Protein AF-A0A7Y9N386-F1 (afdb_monomer)

Foldseek 3Di:
DCVVVVVVVVVVVVVCVVVVNDDDDWDWPDFDAQWTQINNDIFGEFPALAALRQLVPVVLVVLLVVLCVVVNFFQPDFCPPGQDDPLQLVLFVLLLVLLVFDTKDKFQALLLVLLQQAQLPDACLAEEEEEPLADPSNVNSNVNHNYHYHYAYALDLVRSLVSLVVGLRGPAYEYEDECARQQARDGHLVVSVLVSCVVSVHAYEYEFASQALQHAQQSSGNCNNNVNSVSHAKYKYACCHQLNNDGIIMIGGHPVSVVSSCVGRCSNRPDRGDTSSSSSSSVVSSVCSRVSNVSSVLSQVLLVLLVVLLVVLPWDWRDDRGQWIWTWDQDQVLQQQLCVQLVVLRYHWDWDAPPSDDHSGITITTGTHSSDDSVSSVSSSVSSSVSVVVVVVVVVCVVVCCCVVCVPVVVPDDDQDAAEQDLQLLLLCLDLLLLVLLVCLVAVNKDKLPRSCVVSVHDSVVSVVSQVSNVVRPQKDWDPPPADPVITIIHGDGHHYDYDDPVVDDDPVSNSSSVSSVVSNVVSVVVVVVCVVPDDPVPDDPVCSPVDDDDDDDDDDDPVRLVVVVSVVVVVVVVVCVVCPPDDDPPDDDDDDDDDRDDDDDPPPPDPPDDDDDDD

Solvent-accessible surface area (backbone atoms only — not comparable to full-atom values): 33443 Å² total; per-residue (Å²): 107,68,70,61,50,50,49,52,54,51,52,52,52,50,52,34,51,75,69,69,62,66,83,77,92,76,56,69,55,78,66,66,53,44,62,33,33,46,78,88,40,74,26,38,46,28,56,53,62,38,35,56,47,41,48,58,32,67,67,31,54,49,37,19,52,52,24,38,73,76,68,30,74,60,63,94,26,24,46,91,81,68,23,64,54,71,64,55,56,50,44,23,51,55,50,9,65,63,64,70,37,74,26,37,45,76,26,63,24,36,49,41,27,37,44,23,46,37,47,63,78,35,43,70,59,19,31,39,40,30,37,68,72,43,54,66,38,50,55,52,7,50,66,68,19,60,30,44,80,42,73,21,54,71,86,35,64,68,48,40,51,53,50,51,64,75,40,70,86,34,79,46,42,34,41,38,37,40,28,33,35,90,76,53,25,41,68,51,61,55,52,62,50,41,55,49,21,66,75,67,72,31,45,33,35,35,36,23,46,71,23,39,42,55,29,34,93,63,10,58,4,47,41,52,57,53,72,38,53,92,60,52,52,36,38,34,30,40,25,49,18,45,30,29,42,37,81,20,15,24,41,34,21,45,54,68,58,46,53,49,40,74,75,56,14,54,52,49,66,75,32,59,46,73,36,40,28,48,46,40,16,32,49,46,23,52,60,49,30,63,71,30,59,68,41,42,50,42,24,49,50,47,28,48,51,50,52,54,52,39,46,75,72,69,50,51,60,66,80,77,77,45,40,42,45,27,40,58,60,26,42,50,69,62,27,45,50,37,30,51,43,25,40,78,70,33,33,43,54,50,54,44,31,62,90,83,33,61,83,68,55,5,22,37,45,35,27,45,25,31,57,51,49,72,69,57,50,51,51,51,48,51,36,52,54,52,21,51,49,49,58,53,44,49,51,51,47,55,46,49,49,49,53,53,51,43,64,58,43,57,76,72,69,66,95,69,54,67,42,68,55,49,76,64,40,37,53,57,37,44,38,70,70,43,46,51,53,52,48,47,24,65,74,69,39,67,43,35,38,59,59,48,8,68,76,73,77,53,49,43,69,60,38,46,52,48,50,52,53,34,35,77,52,68,59,28,44,73,45,82,93,75,48,53,102,89,47,55,32,35,30,49,72,85,61,54,74,42,75,74,55,83,87,78,46,93,46,75,72,51,48,53,22,49,50,48,39,50,54,45,50,52,50,55,51,49,53,52,51,51,54,59,75,69,49,61,70,90,79,47,59,79,95,54,68,83,72,73,85,88,88,85,86,88,80,93,71,54,73,69,55,48,51,52,50,49,55,53,53,50,52,52,53,51,51,50,51,66,75,60,60,88,74,81,61,97,85,66,73,94,78,90,86,86,86,88,87,79,82,79,81,76,79,80,78,80,73,78,83,78,88,77,91,86,81,136

Radius of gyration: 36.56 Å; Cα contacts (8 Å, |Δi|>4): 980; chains: 1; bounding box: 89×83×99 Å

Secondary structure (DSSP, 8-state):
-HHHHHHHHHHHHHHHHHTT-------EES--SSEEEETTEEEEE-S---TTS-TT-HHHHHHHHHHHHHT-S--SS-TTTT---HHHHHHHHHHHHHHT-SEEEEESBHHHHHHHHHHHH--TT-EEEEETT--HHHHHHHHHS-SEEEEE-TT-HHHHHHHHHTTTTSSSEEEEEESB-TTT-PBP-HHHHHHHHHHHT-EEEEE-TTTTTTSSSSS--HHHHTT-GGG--EEEEESSSTTTS-SBEEEEE-HHHHHHHHHH-HHHHSSPPPPHHHHHHHHHHHHHHHT-HHHHHHHHHHHHHHHHHHHHTT--B-SS-SSEEEEEEE-HHHHHHHHHHHHHTTEE--EE-TTTS-TT-EEEEEE--TT--HHHHHHHHHHHHHHHHHHHHHHHHHHHHHHHHHHHHTTTS-----EEPPHHHHHHH-SHHHHHHHHHHHHH-SEEHHHHHHHHT--HHHHHHHHHHHHTTTSSEE-TTT-BTTB-EEEPPSS-EEPPPGGG--SHHHHHHHHHHHHHHHHHHHHHHHHHHTS-GGGS-GGGTTS-----------HHHHHHHHHHHHHHHHHHHHHTTT--STT-----------PPPPP-------------

Mean predicted aligned error: 15.41 Å

Structure (mmCIF, N/CA/C/O backbone):
data_AF-A0A7Y9N386-F1
#
_entry.id   AF-A0A7Y9N386-F1
#
loop_
_atom_site.group_PDB
_atom_site.id
_atom_site.type_symbol
_atom_site.label_atom_id
_atom_site.label_alt_id
_atom_site.label_comp_id
_atom_site.label_asym_id
_atom_site.label_entity_id
_atom_site.label_seq_id
_atom_site.pdbx_PDB_ins_code
_atom_site.Cartn_x
_atom_site.Cartn_y
_atom_site.Cartn_z
_atom_site.occupancy
_atom_site.B_iso_or_equiv
_atom_site.auth_seq_id
_atom_site.auth_comp_id
_atom_site.auth_asym_id
_atom_site.auth_atom_id
_atom_site.pdbx_PDB_model_num
ATOM 1 N N . MET A 1 1 ? 28.767 -10.261 23.206 1.00 77.12 1 MET A N 1
ATOM 2 C CA . MET A 1 1 ? 27.453 -10.431 22.544 1.00 77.12 1 MET A CA 1
ATOM 3 C C . MET A 1 1 ? 27.238 -9.429 21.421 1.00 77.12 1 MET A C 1
ATOM 5 O O . MET A 1 1 ? 26.913 -9.881 20.335 1.00 77.12 1 MET A O 1
ATOM 9 N N . TYR A 1 2 ? 27.489 -8.123 21.621 1.00 95.12 2 TYR A N 1
ATOM 10 C CA . TYR A 1 2 ? 27.310 -7.144 20.536 1.00 95.12 2 TYR A CA 1
ATOM 11 C C . TYR A 1 2 ? 28.108 -7.479 19.269 1.00 95.12 2 TYR A C 1
ATOM 13 O O . TYR A 1 2 ? 27.519 -7.478 18.207 1.00 95.12 2 TYR A O 1
ATOM 21 N N . GLY A 1 3 ? 29.384 -7.881 19.357 1.00 96.38 3 GLY A N 1
ATOM 22 C CA . GLY A 1 3 ? 30.155 -8.255 18.157 1.00 96.38 3 GLY A CA 1
ATOM 23 C C . GLY A 1 3 ? 29.550 -9.421 17.356 1.00 96.38 3 GLY A C 1
ATOM 24 O O . GLY A 1 3 ? 29.500 -9.372 16.133 1.00 96.38 3 GLY A O 1
ATOM 25 N N . THR A 1 4 ? 29.023 -10.445 18.036 1.00 96.75 4 THR A N 1
ATOM 26 C CA . THR A 1 4 ? 28.335 -11.577 17.389 1.00 96.75 4 THR A CA 1
ATOM 27 C C . THR A 1 4 ? 27.011 -11.145 16.759 1.00 96.75 4 THR A C 1
ATOM 29 O O . THR A 1 4 ? 26.722 -11.526 15.631 1.00 96.75 4 THR A O 1
ATOM 32 N N . PHE A 1 5 ? 26.226 -10.324 17.463 1.00 97.81 5 PHE A N 1
ATOM 33 C CA . PHE A 1 5 ? 24.965 -9.788 16.949 1.00 97.81 5 PHE A CA 1
ATOM 34 C C . PHE A 1 5 ? 25.189 -8.823 15.777 1.00 97.81 5 PHE A C 1
ATOM 36 O O . PHE A 1 5 ? 24.510 -8.924 14.766 1.00 97.81 5 PHE A O 1
ATOM 43 N N . GLN A 1 6 ? 26.190 -7.946 15.873 1.00 98.25 6 GLN A N 1
ATOM 44 C CA . GLN A 1 6 ? 26.612 -7.050 14.802 1.00 98.25 6 GLN A CA 1
ATOM 45 C C . GLN A 1 6 ? 26.998 -7.850 13.561 1.00 98.25 6 GLN A C 1
ATOM 47 O O . GLN A 1 6 ? 26.517 -7.528 12.484 1.00 98.25 6 GLN A O 1
ATOM 52 N N . LYS A 1 7 ? 27.811 -8.908 13.707 1.00 97.69 7 LYS A N 1
ATOM 53 C CA . LYS A 1 7 ? 28.158 -9.778 12.579 1.00 97.69 7 LYS A CA 1
ATOM 54 C C . LYS A 1 7 ? 26.903 -10.387 11.948 1.00 97.69 7 LYS A C 1
ATOM 56 O O . LYS A 1 7 ? 26.755 -10.297 10.740 1.00 97.69 7 LYS A O 1
ATOM 61 N N . HIS A 1 8 ? 26.000 -10.945 12.755 1.00 97.56 8 HIS A N 1
ATOM 62 C CA . HIS A 1 8 ? 24.743 -11.508 12.258 1.00 97.56 8 HIS A CA 1
ATOM 63 C C . HIS A 1 8 ? 23.919 -10.475 11.472 1.00 97.56 8 HIS A C 1
ATOM 65 O O . HIS A 1 8 ? 23.551 -10.740 10.336 1.00 97.56 8 HIS A O 1
ATOM 71 N N . VAL A 1 9 ? 23.705 -9.274 12.020 1.00 98.00 9 VAL A N 1
ATOM 72 C CA . VAL A 1 9 ? 22.966 -8.200 11.332 1.00 98.00 9 VAL A CA 1
ATOM 73 C C . VAL A 1 9 ? 23.688 -7.739 10.060 1.00 98.00 9 VAL A C 1
ATOM 75 O O . VAL A 1 9 ? 23.042 -7.509 9.044 1.00 98.00 9 VAL A O 1
ATOM 78 N N . SER A 1 10 ? 25.018 -7.621 10.076 1.00 97.94 10 SER A N 1
ATOM 79 C CA . SER A 1 10 ? 25.805 -7.297 8.880 1.00 97.94 10 SER A CA 1
ATOM 80 C C . SER A 1 10 ? 25.687 -8.363 7.791 1.00 97.94 10 SER A C 1
ATOM 82 O O . SER A 1 10 ? 25.567 -8.002 6.624 1.00 97.94 10 SER A O 1
ATOM 84 N N . ASP A 1 11 ? 25.708 -9.646 8.160 1.00 98.00 11 ASP A N 1
ATOM 85 C CA . ASP A 1 11 ? 25.544 -10.757 7.219 1.00 98.00 11 ASP A CA 1
ATOM 86 C C . ASP A 1 11 ? 24.133 -10.723 6.585 1.00 98.00 11 ASP A C 1
ATOM 88 O O . ASP A 1 11 ? 24.005 -10.862 5.371 1.00 98.00 11 ASP A O 1
ATOM 92 N N . GLU A 1 12 ? 23.082 -10.453 7.374 1.00 96.88 12 GLU A N 1
ATOM 93 C CA . GLU A 1 12 ? 21.703 -10.285 6.875 1.00 96.88 12 GLU A CA 1
ATOM 94 C C . GLU A 1 12 ? 21.576 -9.089 5.913 1.00 96.88 12 GLU A C 1
ATOM 96 O O . GLU A 1 12 ? 20.979 -9.200 4.843 1.00 96.88 12 GLU A O 1
ATOM 101 N N . LEU A 1 13 ? 22.177 -7.941 6.249 1.00 95.94 13 LEU A N 1
ATOM 102 C CA . LEU A 1 13 ? 22.188 -6.764 5.372 1.00 95.94 13 LEU A CA 1
ATOM 103 C C . LEU A 1 13 ? 22.938 -7.032 4.060 1.00 95.94 13 LEU A C 1
ATOM 105 O O . LEU A 1 13 ? 22.480 -6.609 2.999 1.00 95.94 13 LEU A O 1
ATOM 109 N N . ALA A 1 14 ? 24.063 -7.751 4.119 1.00 96.25 14 ALA A N 1
ATOM 110 C CA . ALA A 1 14 ? 24.806 -8.154 2.929 1.00 96.25 14 ALA A CA 1
ATOM 111 C C . ALA A 1 14 ? 23.971 -9.083 2.035 1.00 96.25 14 ALA A C 1
ATOM 113 O O . ALA A 1 14 ? 23.951 -8.890 0.822 1.00 96.25 14 ALA A O 1
ATOM 114 N N . ALA A 1 15 ? 23.221 -10.019 2.626 1.00 92.12 15 ALA A N 1
ATOM 115 C CA . ALA A 1 15 ? 22.315 -10.894 1.887 1.00 92.12 15 ALA A CA 1
ATOM 116 C C . ALA A 1 15 ? 21.161 -10.122 1.213 1.00 92.12 15 ALA A C 1
ATOM 118 O O . ALA A 1 15 ? 20.790 -10.434 0.082 1.00 92.12 15 ALA A O 1
ATOM 119 N N . ILE A 1 16 ? 20.611 -9.088 1.866 1.00 86.94 16 ILE A N 1
ATOM 120 C CA . ILE A 1 16 ? 19.578 -8.212 1.278 1.00 86.94 16 ILE A CA 1
ATOM 121 C C . ILE A 1 16 ? 20.137 -7.417 0.087 1.00 86.94 16 ILE A C 1
ATOM 123 O O . ILE A 1 16 ? 19.462 -7.314 -0.943 1.00 86.94 16 ILE A O 1
ATOM 127 N N . GLU A 1 17 ? 21.358 -6.883 0.206 1.00 88.31 17 GLU A N 1
ATOM 128 C CA . GLU A 1 17 ? 22.029 -6.155 -0.880 1.00 88.31 17 GLU A CA 1
ATOM 129 C C . GLU A 1 17 ? 22.359 -7.087 -2.054 1.00 88.31 17 GLU A C 1
ATOM 131 O O . GLU A 1 17 ? 22.060 -6.747 -3.198 1.00 88.31 17 GLU A O 1
ATOM 136 N N . GLU A 1 18 ? 22.899 -8.284 -1.790 1.00 87.25 18 GLU A N 1
ATOM 137 C CA . GLU A 1 18 ? 23.192 -9.297 -2.816 1.00 87.25 18 GLU A CA 1
ATOM 138 C C . GLU A 1 18 ? 21.919 -9.744 -3.552 1.00 87.25 18 GLU A C 1
ATOM 140 O O . GLU A 1 18 ? 21.926 -9.914 -4.772 1.00 87.25 18 GLU A O 1
ATOM 145 N N . ALA A 1 19 ? 20.798 -9.853 -2.833 1.00 77.81 19 ALA A N 1
ATOM 146 C CA . ALA A 1 19 ? 19.493 -10.145 -3.416 1.00 77.81 19 ALA A CA 1
ATOM 147 C C . ALA A 1 19 ? 18.875 -8.958 -4.186 1.00 77.81 19 ALA A C 1
ATOM 149 O O . ALA A 1 19 ? 17.824 -9.122 -4.810 1.00 77.81 19 ALA A O 1
ATOM 150 N N . GLY A 1 20 ? 19.480 -7.765 -4.139 1.00 77.50 20 GLY A N 1
ATOM 151 C CA . GLY A 1 20 ? 18.955 -6.551 -4.769 1.00 77.50 20 GLY A CA 1
ATOM 152 C C . GLY A 1 20 ? 17.657 -6.037 -4.135 1.00 77.50 20 GLY A C 1
ATOM 153 O O . GLY A 1 20 ? 16.879 -5.356 -4.802 1.00 77.50 20 GLY A O 1
ATOM 154 N N . LEU A 1 21 ? 17.397 -6.381 -2.868 1.00 80.12 21 LEU A N 1
ATOM 155 C CA . LEU A 1 21 ? 16.155 -6.059 -2.150 1.00 80.12 21 LEU A CA 1
ATOM 156 C C . LEU A 1 21 ? 16.282 -4.838 -1.226 1.00 80.12 21 LEU A C 1
ATOM 158 O O . LEU A 1 21 ? 15.320 -4.479 -0.538 1.00 80.12 21 LEU A O 1
ATOM 162 N N . THR A 1 22 ? 17.452 -4.198 -1.196 1.00 85.50 22 THR A N 1
ATOM 163 C CA . THR A 1 22 ? 17.701 -3.008 -0.380 1.00 85.50 22 THR A CA 1
ATOM 164 C C . THR A 1 22 ? 16.778 -1.867 -0.783 1.00 85.50 22 THR A C 1
ATOM 166 O O . THR A 1 22 ? 16.793 -1.380 -1.914 1.00 85.50 22 THR A O 1
ATOM 169 N N . LYS A 1 23 ? 15.996 -1.396 0.185 1.00 83.94 23 LYS A N 1
ATOM 170 C CA . LYS A 1 23 ? 15.175 -0.193 0.053 1.00 83.94 23 LYS A CA 1
ATOM 171 C C . LYS A 1 23 ? 16.038 1.011 0.415 1.00 83.94 23 LYS A C 1
ATOM 173 O O . LYS A 1 23 ? 16.726 0.981 1.429 1.00 83.94 23 LYS A O 1
ATOM 178 N N . ARG A 1 24 ? 16.009 2.050 -0.416 1.00 84.56 24 ARG A N 1
ATOM 179 C CA . ARG A 1 24 ? 16.734 3.306 -0.189 1.00 84.56 24 ARG A CA 1
ATOM 180 C C . ARG A 1 24 ? 15.730 4.448 -0.167 1.00 84.56 24 ARG A C 1
ATOM 182 O O . ARG A 1 24 ? 14.908 4.538 -1.082 1.00 84.56 24 ARG A O 1
ATOM 189 N N . GLU A 1 25 ? 15.776 5.290 0.858 1.00 88.38 25 GLU A N 1
ATOM 190 C CA . GLU A 1 25 ? 14.968 6.504 0.889 1.00 88.38 25 GLU A CA 1
ATOM 191 C C . GLU A 1 25 ? 15.466 7.518 -0.147 1.00 88.38 25 GLU A C 1
ATOM 193 O O . GLU A 1 25 ? 16.659 7.604 -0.442 1.00 88.38 25 GLU A O 1
ATOM 198 N N . ARG A 1 26 ? 14.531 8.306 -0.683 1.00 86.50 26 ARG A N 1
ATOM 199 C CA . ARG A 1 26 ? 14.816 9.441 -1.566 1.00 86.50 26 ARG A CA 1
ATOM 200 C C . ARG A 1 26 ? 14.382 10.723 -0.898 1.00 86.50 26 ARG A C 1
ATOM 202 O O . ARG A 1 26 ? 13.271 10.793 -0.369 1.00 86.50 26 ARG A O 1
ATOM 209 N N . GLY A 1 27 ? 15.240 11.732 -0.936 1.00 91.81 27 GLY A N 1
ATOM 210 C CA . GLY A 1 27 ? 14.937 13.019 -0.331 1.00 91.81 27 GLY A CA 1
ATOM 211 C C . GLY A 1 27 ? 13.981 13.807 -1.217 1.00 91.81 27 GLY A C 1
ATOM 212 O O . GLY A 1 27 ? 14.337 14.144 -2.342 1.00 91.81 27 GLY A O 1
ATOM 213 N N . ILE A 1 28 ? 12.792 14.133 -0.709 1.00 94.06 28 ILE A N 1
ATOM 214 C CA . ILE A 1 28 ? 11.874 15.086 -1.348 1.00 94.06 28 ILE A CA 1
ATOM 215 C C . ILE A 1 28 ? 11.990 16.422 -0.616 1.00 94.06 28 ILE A C 1
ATOM 217 O O . ILE A 1 28 ? 11.945 16.469 0.615 1.00 94.06 28 ILE A O 1
ATOM 221 N N . ARG A 1 29 ? 12.149 17.512 -1.370 1.00 94.62 29 ARG A N 1
ATOM 222 C CA . ARG A 1 29 ? 12.171 18.878 -0.840 1.00 94.62 29 ARG A CA 1
ATOM 223 C C . ARG A 1 29 ? 10.897 19.610 -1.251 1.00 94.62 29 ARG A C 1
ATOM 225 O O . ARG A 1 29 ? 10.579 19.663 -2.432 1.00 94.62 29 ARG A O 1
ATOM 232 N N . GLY A 1 30 ? 10.252 20.266 -0.288 1.00 93.81 30 GLY A N 1
ATOM 233 C CA . GLY A 1 30 ? 9.040 21.053 -0.525 1.00 93.81 30 GLY A CA 1
ATOM 234 C C . GLY A 1 30 ? 7.746 20.261 -0.293 1.00 93.81 30 GLY A C 1
ATOM 235 O O . GLY A 1 30 ? 7.800 19.164 0.269 1.00 93.81 30 GLY A O 1
ATOM 236 N N . PRO A 1 31 ? 6.588 20.844 -0.652 1.00 93.81 31 PRO A N 1
ATOM 237 C CA . PRO A 1 31 ? 5.289 20.193 -0.510 1.00 93.81 31 PRO A CA 1
ATOM 238 C C . PRO A 1 31 ? 5.153 18.967 -1.424 1.00 93.81 31 PRO A C 1
ATOM 240 O O . PRO A 1 31 ? 5.832 18.850 -2.443 1.00 93.81 31 PRO A O 1
ATOM 243 N N . GLN A 1 32 ? 4.245 18.059 -1.065 1.00 94.38 32 GLN A N 1
ATOM 244 C CA . GLN A 1 32 ? 3.908 16.905 -1.895 1.00 94.38 32 GLN A CA 1
ATOM 245 C C . GLN A 1 32 ? 2.846 17.291 -2.933 1.00 94.38 32 GLN A C 1
ATOM 247 O O . GLN A 1 32 ? 1.700 17.531 -2.564 1.00 94.38 32 GLN A O 1
ATOM 252 N N . ASN A 1 33 ? 3.191 17.263 -4.221 1.00 94.06 33 ASN A N 1
ATOM 253 C CA . ASN A 1 33 ? 2.272 17.568 -5.326 1.00 94.06 33 ASN A CA 1
ATOM 254 C C . ASN A 1 33 ? 2.558 16.665 -6.551 1.00 94.06 33 ASN A C 1
ATOM 256 O O . ASN A 1 33 ? 3.358 15.732 -6.468 1.00 94.06 33 ASN A O 1
ATOM 260 N N . ALA A 1 34 ? 1.880 16.897 -7.677 1.00 95.75 34 ALA A N 1
ATOM 261 C CA . ALA A 1 34 ? 2.113 16.238 -8.959 1.00 95.75 34 ALA A CA 1
ATOM 262 C C . ALA A 1 34 ? 3.531 16.489 -9.497 1.00 95.75 34 ALA A C 1
ATOM 264 O O . ALA A 1 34 ? 4.101 15.598 -10.116 1.00 95.75 34 ALA A O 1
ATOM 265 N N . GLU A 1 35 ? 4.112 17.658 -9.221 1.00 96.75 35 GLU A N 1
ATOM 266 C CA . GLU A 1 35 ? 5.510 18.008 -9.496 1.00 96.75 35 GLU A CA 1
ATOM 267 C C . GLU A 1 35 ? 6.255 18.180 -8.171 1.00 96.75 35 GLU A C 1
ATOM 269 O O . GLU A 1 35 ? 5.789 18.891 -7.280 1.00 96.75 35 GLU A O 1
ATOM 274 N N . ILE A 1 36 ? 7.400 17.512 -8.026 1.00 96.69 36 ILE A N 1
ATOM 275 C CA . ILE A 1 36 ? 8.223 17.552 -6.812 1.00 96.69 36 ILE A CA 1
ATOM 276 C C . ILE A 1 36 ? 9.703 17.680 -7.155 1.00 96.69 36 ILE A C 1
ATOM 278 O O . ILE A 1 36 ? 10.145 17.223 -8.207 1.00 96.69 36 ILE A O 1
ATOM 282 N N . THR A 1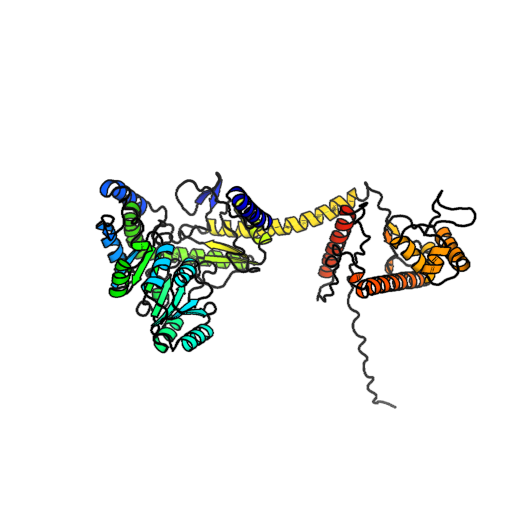 37 ? 10.493 18.199 -6.215 1.00 95.62 37 THR A N 1
ATOM 283 C CA . THR A 1 37 ? 11.955 18.114 -6.280 1.00 95.62 37 THR A CA 1
ATOM 284 C C . THR A 1 37 ? 12.427 16.902 -5.473 1.00 95.62 37 THR A C 1
ATOM 286 O O . THR A 1 37 ? 12.392 16.920 -4.238 1.00 95.62 37 THR A O 1
ATOM 289 N N . ALA A 1 38 ? 12.886 15.851 -6.155 1.00 93.19 38 ALA A N 1
ATOM 290 C CA . ALA A 1 38 ? 13.418 14.630 -5.551 1.00 93.19 38 ALA A CA 1
ATOM 291 C C . ALA A 1 38 ? 14.904 14.452 -5.890 1.00 93.19 38 ALA A C 1
ATOM 293 O O . ALA A 1 38 ? 15.290 14.535 -7.053 1.00 93.19 38 ALA A O 1
ATOM 294 N N . ASP A 1 39 ? 15.744 14.228 -4.875 1.00 89.62 39 ASP A N 1
ATOM 295 C CA . ASP A 1 39 ? 17.206 14.094 -5.007 1.00 89.62 39 ASP A CA 1
ATOM 296 C C . ASP A 1 39 ? 17.857 15.229 -5.837 1.00 89.62 39 ASP A C 1
ATOM 298 O O . ASP A 1 39 ? 18.849 15.038 -6.540 1.00 89.62 39 ASP A O 1
ATOM 302 N N . GLY A 1 40 ? 17.291 16.440 -5.746 1.00 89.56 40 GLY A N 1
ATOM 303 C CA . GLY A 1 40 ? 17.772 17.641 -6.437 1.00 89.56 40 GLY A CA 1
ATOM 304 C C . GLY A 1 40 ? 17.286 17.822 -7.880 1.00 89.56 40 GLY A C 1
ATOM 305 O O . GLY A 1 40 ? 17.709 18.784 -8.516 1.00 89.56 40 GLY A O 1
ATOM 306 N N . ALA A 1 41 ? 16.411 16.948 -8.386 1.00 91.75 41 ALA A N 1
ATOM 307 C CA . ALA A 1 41 ? 15.809 17.055 -9.714 1.00 91.75 41 ALA A CA 1
ATOM 308 C C . ALA A 1 41 ? 14.288 17.241 -9.632 1.00 91.75 41 ALA A C 1
ATOM 310 O O . ALA A 1 41 ? 13.629 16.630 -8.789 1.00 91.75 41 ALA A O 1
ATOM 311 N N . ASP A 1 42 ? 13.736 18.052 -10.532 1.00 95.00 42 ASP A N 1
ATOM 312 C CA . ASP A 1 42 ? 12.290 18.221 -10.666 1.00 95.00 42 ASP A CA 1
ATOM 313 C C . ASP A 1 42 ? 11.702 17.054 -11.466 1.00 95.00 42 ASP A C 1
ATOM 315 O O . ASP A 1 42 ? 12.174 16.725 -12.558 1.00 95.00 42 ASP A O 1
ATOM 319 N N . VAL A 1 43 ? 10.703 16.390 -10.888 1.00 97.06 43 VAL A N 1
ATOM 320 C CA . VAL A 1 43 ? 10.111 15.154 -11.407 1.00 97.06 43 VAL A CA 1
ATOM 321 C C . VAL A 1 43 ? 8.600 15.122 -11.182 1.00 97.06 43 VAL A C 1
ATOM 323 O O . VAL A 1 43 ? 8.085 15.704 -10.226 1.00 97.06 43 VAL A O 1
ATOM 326 N N . LEU A 1 44 ? 7.886 14.383 -12.031 1.00 98.12 44 LEU A N 1
ATOM 327 C CA . LEU A 1 44 ? 6.457 14.129 -11.871 1.00 98.12 44 LEU A CA 1
ATOM 328 C C . LEU A 1 44 ? 6.208 12.945 -10.940 1.00 98.12 44 LEU A C 1
ATOM 330 O O . LEU A 1 44 ? 6.711 11.845 -11.170 1.00 98.12 44 LEU A O 1
ATOM 334 N N . ASN A 1 45 ? 5.402 13.151 -9.905 1.00 97.56 45 ASN A N 1
ATOM 335 C CA . ASN A 1 45 ? 5.103 12.152 -8.894 1.00 97.56 45 ASN A CA 1
ATOM 336 C C . ASN A 1 45 ? 3.885 11.302 -9.259 1.00 97.56 45 ASN A C 1
ATOM 338 O O . ASN A 1 45 ? 2.753 11.779 -9.238 1.00 97.56 45 ASN A O 1
ATOM 342 N N . PHE A 1 46 ? 4.123 10.015 -9.507 1.00 97.81 46 PHE A N 1
ATOM 343 C CA . PHE A 1 46 ? 3.091 9.014 -9.777 1.00 97.81 46 PHE A CA 1
ATOM 344 C C . PHE A 1 46 ? 3.077 7.887 -8.730 1.00 97.81 46 PHE A C 1
ATOM 346 O O . PHE A 1 46 ? 2.571 6.796 -8.993 1.00 97.81 46 PHE A O 1
ATOM 353 N N . CYS A 1 47 ? 3.637 8.119 -7.538 1.00 93.62 47 CYS A N 1
ATOM 354 C CA . CYS A 1 47 ? 3.661 7.142 -6.442 1.00 93.62 47 CYS A CA 1
ATOM 355 C C . CYS A 1 47 ? 3.076 7.666 -5.118 1.00 93.62 47 CYS A C 1
ATOM 357 O O . CYS A 1 47 ? 3.016 6.931 -4.130 1.00 93.62 47 CYS A O 1
ATOM 359 N N . ALA A 1 48 ? 2.691 8.942 -5.044 1.00 95.50 48 ALA A N 1
ATOM 360 C CA . ALA A 1 48 ? 2.043 9.483 -3.858 1.00 95.50 48 ALA A CA 1
ATOM 361 C C . ALA A 1 48 ? 0.595 8.995 -3.753 1.00 95.50 48 ALA A C 1
ATOM 363 O O . ALA A 1 48 ? -0.155 9.015 -4.723 1.00 95.50 48 ALA A O 1
ATOM 364 N N . ASN A 1 49 ? 0.150 8.685 -2.536 1.00 96.69 49 ASN A N 1
ATOM 365 C CA . ASN A 1 49 ? -1.268 8.447 -2.243 1.00 96.69 49 ASN A CA 1
ATOM 366 C C . ASN A 1 49 ? -2.062 9.773 -2.104 1.00 96.69 49 ASN A C 1
ATOM 368 O O . ASN A 1 49 ? -2.997 9.861 -1.310 1.00 96.69 49 ASN A O 1
ATOM 372 N N . ASN A 1 50 ? -1.671 10.822 -2.839 1.00 96.62 50 ASN A N 1
ATOM 373 C CA . ASN A 1 50 ? -2.295 12.151 -2.822 1.00 96.62 50 ASN A CA 1
ATOM 374 C C . ASN A 1 50 ? -3.439 12.215 -3.850 1.00 96.62 50 ASN A C 1
ATOM 376 O O . ASN A 1 50 ? -3.391 12.983 -4.811 1.00 96.62 50 ASN A O 1
ATOM 380 N N . TYR A 1 51 ? -4.449 11.358 -3.684 1.00 97.75 51 TYR A N 1
ATOM 381 C CA . TYR A 1 51 ? -5.475 11.094 -4.704 1.00 97.75 51 TYR A CA 1
ATOM 382 C C . TYR A 1 51 ? -6.242 12.338 -5.158 1.00 97.75 51 TYR A C 1
ATOM 384 O O . TYR A 1 51 ? -6.491 12.510 -6.346 1.00 97.75 51 TYR A O 1
ATOM 392 N N . LEU A 1 52 ? -6.592 13.231 -4.234 1.00 97.44 52 LEU A N 1
ATOM 393 C CA . LEU A 1 52 ? -7.340 14.450 -4.552 1.00 97.44 52 LEU A CA 1
ATOM 394 C C . LEU A 1 52 ? -6.448 15.680 -4.760 1.00 97.44 52 LEU A C 1
ATOM 396 O O . LEU A 1 52 ? -6.962 16.734 -5.125 1.00 97.44 52 LEU A O 1
ATOM 400 N N . GLY A 1 53 ? -5.131 15.555 -4.562 1.00 96.31 53 GLY A N 1
ATOM 401 C CA . GLY A 1 53 ? -4.216 16.695 -4.639 1.00 96.31 53 GLY A CA 1
ATOM 402 C C . GLY A 1 53 ? -4.351 17.655 -3.454 1.00 96.31 53 GLY A C 1
ATOM 403 O O . GLY A 1 53 ? -4.196 18.853 -3.638 1.00 96.31 53 GLY A O 1
ATOM 404 N N . LEU A 1 54 ? -4.708 17.149 -2.268 1.00 96.75 54 LEU A N 1
ATOM 405 C CA . LEU A 1 54 ? -4.986 17.972 -1.083 1.00 96.75 54 LEU A CA 1
ATOM 406 C C . LEU A 1 54 ? -3.809 18.064 -0.102 1.00 96.75 54 LEU A C 1
ATOM 408 O O . LEU A 1 54 ? -3.868 18.868 0.823 1.00 96.75 54 LEU A O 1
ATOM 412 N N . ALA A 1 55 ? -2.752 17.263 -0.276 1.00 95.31 55 ALA A N 1
ATOM 413 C CA . ALA A 1 55 ? -1.626 17.216 0.667 1.00 95.31 55 ALA A CA 1
ATOM 414 C C . ALA A 1 55 ? -0.910 18.570 0.874 1.00 95.31 55 ALA A C 1
ATOM 416 O O . ALA A 1 55 ? -0.272 18.770 1.905 1.00 95.31 55 ALA A O 1
ATOM 417 N N . ASP A 1 56 ? -1.013 19.494 -0.083 1.00 94.19 56 ASP A N 1
ATOM 418 C CA . ASP A 1 56 ? -0.461 20.849 -0.032 1.00 94.19 56 ASP A CA 1
ATOM 419 C C . ASP A 1 56 ? -1.522 21.947 -0.233 1.00 94.19 56 ASP A C 1
ATOM 421 O O . ASP A 1 56 ? -1.185 23.083 -0.572 1.00 94.19 56 ASP A O 1
ATOM 425 N N . ASP A 1 57 ? -2.806 21.639 -0.001 1.00 97.44 57 ASP A N 1
ATOM 426 C CA . ASP A 1 57 ? -3.891 22.609 -0.178 1.00 97.44 57 ASP A CA 1
ATOM 427 C C . ASP A 1 57 ? -3.698 23.830 0.751 1.00 97.44 57 ASP A C 1
ATOM 429 O O . ASP A 1 57 ? -3.588 23.667 1.974 1.00 97.44 57 ASP A O 1
ATOM 433 N N . PRO A 1 58 ? -3.711 25.072 0.221 1.00 97.62 58 PRO A N 1
ATOM 434 C CA . PRO A 1 58 ? -3.483 26.278 1.017 1.00 97.62 58 PRO A CA 1
ATOM 435 C C . PRO A 1 58 ? -4.440 26.448 2.203 1.00 97.62 58 PRO A C 1
ATOM 437 O O . PRO A 1 58 ? -4.062 27.037 3.216 1.00 97.62 58 PRO A O 1
ATOM 440 N N . ARG A 1 59 ? -5.673 25.934 2.105 1.00 98.31 59 ARG A N 1
ATOM 441 C CA . ARG A 1 59 ? -6.668 26.016 3.185 1.00 98.31 59 ARG A CA 1
ATOM 442 C C . ARG A 1 59 ? -6.300 25.084 4.334 1.00 98.31 59 ARG A C 1
ATOM 444 O O . ARG A 1 59 ? -6.375 25.499 5.487 1.00 98.31 59 ARG A O 1
ATOM 451 N N . ILE A 1 60 ? -5.836 23.871 4.022 1.00 98.31 60 ILE A N 1
ATOM 452 C CA . ILE A 1 60 ? -5.333 22.914 5.018 1.00 98.31 60 ILE A CA 1
ATOM 453 C C . ILE A 1 60 ? -4.077 23.478 5.692 1.00 98.31 60 ILE A C 1
ATOM 455 O O . ILE A 1 60 ? -3.987 23.470 6.920 1.00 98.31 60 ILE A O 1
ATOM 459 N N . LEU A 1 61 ? -3.141 24.035 4.914 1.00 97.81 61 LEU A N 1
ATOM 460 C CA . LEU A 1 61 ? -1.928 24.673 5.443 1.00 97.81 61 LEU A CA 1
ATOM 461 C C . LEU A 1 61 ? -2.253 25.849 6.373 1.00 97.81 61 LEU A C 1
ATOM 463 O O . LEU A 1 61 ? -1.643 25.979 7.436 1.00 97.81 61 LEU A O 1
ATOM 467 N N . SER A 1 62 ? -3.229 26.683 6.004 1.00 98.50 62 SER A N 1
ATOM 468 C CA . SER A 1 62 ? -3.693 27.783 6.849 1.00 98.50 62 SER A CA 1
ATOM 469 C C . SER A 1 62 ? -4.275 27.268 8.164 1.00 98.50 62 SER A C 1
ATOM 471 O O . SER A 1 62 ? -3.882 27.755 9.220 1.00 98.50 62 SER A O 1
ATOM 473 N N . ALA A 1 63 ? -5.159 26.265 8.121 1.00 98.56 63 ALA A N 1
ATOM 474 C CA . ALA A 1 63 ? -5.772 25.693 9.321 1.00 98.56 63 ALA A CA 1
ATOM 475 C C . ALA A 1 63 ? -4.729 25.070 10.261 1.00 98.56 63 ALA A C 1
ATOM 477 O O . ALA A 1 63 ? -4.736 25.328 11.464 1.00 98.56 63 ALA A O 1
ATOM 478 N N . ALA A 1 64 ? -3.784 24.308 9.706 1.00 98.06 64 ALA A N 1
ATOM 479 C CA . ALA A 1 64 ? -2.675 23.737 10.459 1.00 98.06 64 ALA A CA 1
ATOM 480 C C . ALA A 1 64 ? -1.787 24.822 11.097 1.00 98.06 64 ALA A C 1
ATOM 482 O O . ALA A 1 64 ? -1.384 24.683 12.250 1.00 98.06 64 ALA A O 1
ATOM 483 N N . THR A 1 65 ? -1.512 25.914 10.376 1.00 98.25 65 THR A N 1
ATOM 484 C CA . THR A 1 65 ? -0.696 27.036 10.872 1.00 98.25 65 THR A CA 1
ATOM 485 C C . THR A 1 65 ? -1.385 27.760 12.025 1.00 98.25 65 THR A C 1
ATOM 487 O O . THR A 1 65 ? -0.780 27.932 13.079 1.00 98.25 65 THR A O 1
ATOM 490 N N . THR A 1 66 ? -2.665 28.111 11.871 1.00 98.50 66 THR A N 1
ATOM 491 C CA . THR A 1 66 ? -3.463 28.713 12.950 1.00 98.50 66 THR A CA 1
ATOM 492 C C . THR A 1 66 ? -3.511 27.804 14.175 1.00 98.50 66 THR A C 1
ATOM 494 O O . THR A 1 66 ? -3.346 28.271 15.300 1.00 98.50 66 THR A O 1
ATOM 497 N N . ALA A 1 67 ? -3.645 26.491 13.977 1.00 98.25 67 ALA A N 1
ATOM 498 C CA . ALA A 1 67 ? -3.679 25.556 15.091 1.00 98.25 67 ALA A CA 1
ATOM 499 C C . ALA A 1 67 ? -2.354 25.474 15.864 1.00 98.25 67 ALA A C 1
ATOM 501 O O . ALA A 1 67 ? -2.377 25.282 17.078 1.00 98.25 67 ALA A O 1
ATOM 502 N N . LEU A 1 68 ? -1.206 25.655 15.203 1.00 98.12 68 LEU A N 1
ATOM 503 C CA . LEU A 1 68 ? 0.087 25.738 15.893 1.00 98.12 68 LEU A CA 1
ATOM 504 C C . LEU A 1 68 ? 0.164 26.951 16.827 1.00 98.12 68 LEU A C 1
ATOM 506 O O . LEU A 1 68 ? 0.771 26.850 17.893 1.00 98.12 68 LEU A O 1
ATOM 510 N N . GLU A 1 69 ? -0.441 28.074 16.438 1.00 97.69 69 GLU A N 1
ATOM 511 C CA . GLU A 1 69 ? -0.476 29.302 17.240 1.00 97.69 69 GLU A CA 1
ATOM 512 C C . GLU A 1 69 ? -1.460 29.193 18.412 1.00 97.69 69 GLU A C 1
ATOM 514 O O . GLU A 1 69 ? -1.134 29.593 19.529 1.00 97.69 69 GLU A O 1
ATOM 519 N N . GLU A 1 70 ? -2.647 28.630 18.176 1.00 97.50 70 GLU A N 1
ATOM 520 C CA . GLU A 1 70 ? -3.730 28.566 19.165 1.00 97.50 70 GLU A CA 1
ATOM 521 C C . GLU A 1 70 ? -3.582 27.396 20.150 1.00 97.50 70 GLU A C 1
ATOM 523 O O . GLU A 1 70 ? -3.748 27.559 21.359 1.00 97.50 70 GLU A O 1
ATOM 528 N N . TRP A 1 71 ? -3.247 26.207 19.645 1.00 97.38 71 TRP A N 1
ATOM 529 C CA . TRP A 1 71 ? -3.275 24.953 20.406 1.00 97.38 71 TRP A CA 1
ATOM 530 C C . TRP A 1 71 ? -1.883 24.400 20.725 1.00 97.38 71 TRP A C 1
ATOM 532 O O . TRP A 1 71 ? -1.762 23.461 21.521 1.00 97.38 71 TRP A O 1
ATOM 542 N N . GLY A 1 72 ? -0.842 24.969 20.112 1.00 96.69 72 GLY A N 1
ATOM 543 C CA . GLY A 1 72 ? 0.549 24.559 20.262 1.00 96.69 72 GLY A CA 1
ATOM 544 C C . GLY A 1 72 ? 0.965 23.393 19.358 1.00 96.69 72 GLY A C 1
ATOM 545 O O . GLY A 1 72 ? 0.202 22.865 18.554 1.00 96.69 72 GLY A O 1
ATOM 546 N N . TYR A 1 73 ? 2.225 22.972 19.496 1.00 96.19 73 TYR A N 1
ATOM 547 C CA . TYR A 1 73 ? 2.823 21.931 18.649 1.00 96.19 73 TYR A CA 1
ATOM 548 C C . TYR A 1 73 ? 2.366 20.504 19.001 1.00 96.19 73 TYR A C 1
ATOM 550 O O . TYR A 1 73 ? 2.167 19.672 18.120 1.00 96.19 73 TYR A O 1
ATOM 558 N N . GLY A 1 74 ? 2.206 20.201 20.290 1.00 95.25 74 GLY A N 1
ATOM 559 C CA . GLY A 1 74 ? 1.840 18.875 20.784 1.00 95.25 74 GLY A CA 1
ATOM 560 C C . GLY A 1 74 ? 1.569 18.890 22.286 1.00 95.25 74 GLY A C 1
ATOM 561 O O . GLY A 1 74 ? 1.868 19.871 22.962 1.00 95.25 74 GLY A O 1
ATOM 562 N N . LEU A 1 75 ? 1.004 17.797 22.809 1.00 95.50 75 LEU A N 1
ATOM 563 C CA . LEU A 1 75 ? 0.494 17.745 24.187 1.00 95.50 75 LEU A CA 1
ATOM 564 C C . LEU A 1 75 ? 1.400 17.008 25.183 1.00 95.50 75 LEU A C 1
ATOM 566 O O . LEU A 1 75 ? 1.112 17.001 26.376 1.00 95.50 75 LEU A O 1
ATOM 570 N N . ALA A 1 76 ? 2.473 16.366 24.705 1.00 95.38 76 ALA A N 1
ATOM 571 C CA . ALA A 1 76 ? 3.382 15.549 25.521 1.00 95.38 76 ALA A CA 1
ATOM 572 C C . ALA A 1 76 ? 2.657 14.520 26.422 1.00 95.38 76 ALA A C 1
ATOM 574 O O . ALA A 1 76 ? 3.110 14.224 27.527 1.00 95.38 76 ALA A O 1
ATOM 575 N N . SER A 1 77 ? 1.510 14.002 25.965 1.00 96.31 77 SER A N 1
ATOM 576 C CA . SER A 1 77 ? 0.646 13.128 26.755 1.00 96.31 77 SER A CA 1
ATOM 577 C C . SER A 1 77 ? -0.285 12.278 25.889 1.00 96.31 77 SER A C 1
ATOM 579 O O . SER A 1 77 ? -0.541 12.577 24.716 1.00 96.31 77 SER A O 1
ATOM 581 N N . VAL A 1 78 ? -0.810 11.224 26.507 1.00 96.44 78 VAL A N 1
ATOM 582 C CA . VAL A 1 78 ? -1.838 10.325 25.969 1.00 96.44 78 VAL A CA 1
ATOM 583 C C . VAL A 1 78 ? -3.238 10.914 26.182 1.00 96.44 78 VAL A C 1
ATOM 585 O O . VAL A 1 78 ? -3.447 11.757 27.061 1.00 96.44 78 VAL A O 1
ATOM 588 N N . ARG A 1 79 ? -4.230 10.438 25.421 1.00 96.50 79 ARG A N 1
ATOM 589 C CA . ARG A 1 79 ? -5.587 11.020 25.374 1.00 96.50 79 ARG A CA 1
ATOM 590 C C . ARG A 1 79 ? -6.262 11.180 26.743 1.00 96.50 79 ARG A C 1
ATOM 592 O O . ARG A 1 79 ? -6.785 12.255 27.025 1.00 96.50 79 ARG A O 1
ATOM 599 N N . PHE A 1 80 ? -6.243 10.156 27.597 1.00 95.06 80 PHE A N 1
ATOM 600 C CA . PHE A 1 80 ? -7.031 10.146 28.842 1.00 95.06 80 PHE A CA 1
ATOM 601 C C . PHE A 1 80 ? -6.409 10.917 30.022 1.00 95.06 80 PHE A C 1
ATOM 603 O O . PHE A 1 80 ? -7.093 11.129 31.018 1.00 95.06 80 PHE A O 1
ATOM 610 N N . ILE A 1 81 ? -5.131 11.312 29.945 1.00 94.75 81 ILE A N 1
ATOM 611 C CA . ILE A 1 81 ? -4.443 12.015 31.045 1.00 94.75 81 ILE A CA 1
ATOM 612 C C . ILE A 1 81 ? -4.549 13.528 30.846 1.00 94.75 81 ILE A C 1
ATOM 614 O O . ILE A 1 81 ? -5.203 14.222 31.616 1.00 94.75 81 ILE A O 1
ATOM 618 N N . CYS A 1 82 ? -3.892 14.040 29.806 1.00 94.38 82 CYS A N 1
ATOM 619 C CA . CYS A 1 82 ? -3.941 15.453 29.421 1.00 94.38 82 CYS A CA 1
ATOM 620 C C . CYS A 1 82 ? -3.649 15.651 27.926 1.00 94.38 82 CYS A C 1
ATOM 622 O O . CYS A 1 82 ? -3.200 16.713 27.515 1.00 94.38 82 CYS A O 1
ATOM 624 N N . GLY A 1 83 ? -3.880 14.617 27.113 1.00 96.62 83 GLY A N 1
ATOM 625 C CA . GLY A 1 83 ? -3.633 14.603 25.673 1.00 96.62 83 GLY A CA 1
ATOM 626 C C . GLY A 1 83 ? -4.880 14.820 24.817 1.00 96.62 83 GLY A C 1
ATOM 627 O O . GLY A 1 83 ? -4.841 14.499 23.640 1.00 96.62 83 GLY A O 1
ATOM 628 N N . THR A 1 84 ? -6.000 15.300 25.361 1.00 97.94 84 THR A N 1
ATOM 629 C CA . THR A 1 84 ? -7.223 15.554 24.576 1.00 97.94 84 THR A CA 1
ATOM 630 C C . THR A 1 84 ? -7.557 17.040 24.578 1.00 97.94 84 THR A C 1
ATOM 632 O O . THR A 1 84 ? -7.702 17.635 25.640 1.00 97.94 84 THR A O 1
ATOM 635 N N . GLN A 1 85 ? -7.708 17.621 23.386 1.00 98.06 85 GLN A N 1
ATOM 636 C CA . GLN A 1 85 ? -8.244 18.976 23.179 1.00 98.06 85 GLN A CA 1
ATOM 637 C C . GLN A 1 85 ? -9.619 18.895 22.516 1.00 98.06 85 GLN A C 1
ATOM 639 O O . GLN A 1 85 ? -9.928 17.885 21.884 1.00 98.06 85 GLN A O 1
ATOM 644 N N . GLU A 1 86 ? -10.397 19.972 22.584 1.00 98.31 86 GLU A N 1
ATOM 645 C CA . GLU A 1 86 ? -11.746 20.048 22.004 1.00 98.31 86 GLU A CA 1
ATOM 646 C C . GLU A 1 86 ? -11.763 19.690 20.512 1.00 98.31 86 GLU A C 1
ATOM 648 O O . GLU A 1 86 ? -12.584 18.883 20.086 1.00 98.31 86 GLU A O 1
ATOM 653 N N . GLN A 1 87 ? -10.781 20.159 19.737 1.00 98.25 87 GLN A N 1
ATOM 654 C CA . GLN A 1 87 ? -10.663 19.815 18.315 1.00 98.25 87 GLN A CA 1
ATOM 655 C C . GLN A 1 87 ? -10.472 18.312 18.036 1.00 98.25 87 GLN A C 1
ATOM 657 O O . GLN A 1 87 ? -10.858 17.840 16.971 1.00 98.25 87 GLN A O 1
ATOM 662 N N . HIS A 1 88 ? -9.921 17.533 18.978 1.00 98.69 88 HIS A N 1
ATOM 663 C CA . HIS A 1 88 ? -9.826 16.076 18.813 1.00 98.69 88 HIS A CA 1
ATOM 664 C C . HIS A 1 88 ? -11.209 15.428 18.896 1.00 98.69 88 HIS A C 1
ATOM 666 O O . HIS A 1 88 ? -11.511 14.533 18.115 1.00 98.69 88 HIS A O 1
ATOM 672 N N . LEU A 1 89 ? -12.032 15.881 19.846 1.00 98.69 89 LEU A N 1
ATOM 673 C CA . LEU A 1 89 ? -13.401 15.398 20.023 1.00 98.69 89 LEU A CA 1
ATOM 674 C C . LEU A 1 89 ? -14.276 15.821 18.840 1.00 98.69 89 LEU A C 1
ATOM 676 O O . LEU A 1 89 ? -15.075 15.032 18.346 1.00 98.69 89 LEU A O 1
ATOM 680 N N . GLU A 1 90 ? -14.077 17.043 18.346 1.00 98.81 90 GLU A N 1
ATOM 681 C CA . GLU A 1 90 ? -14.756 17.525 17.146 1.00 98.81 90 GLU A CA 1
ATOM 682 C C . GLU A 1 90 ? -14.380 16.696 15.914 1.00 98.81 90 GLU A C 1
ATOM 684 O O . GLU A 1 90 ? -15.266 16.296 15.164 1.00 98.81 90 GLU A O 1
ATOM 689 N N . LEU A 1 91 ? -13.097 16.370 15.720 1.00 98.75 91 LEU A N 1
ATOM 690 C CA . LEU A 1 91 ? -12.678 15.502 14.618 1.00 98.75 91 LEU A CA 1
ATOM 691 C C . LEU A 1 91 ? -13.296 14.102 14.718 1.00 98.75 91 LEU A C 1
ATOM 693 O O . LEU A 1 91 ? -13.749 13.578 13.706 1.00 98.75 91 LEU A O 1
ATOM 697 N N . GLU A 1 92 ? -13.357 13.512 15.914 1.00 98.88 92 GLU A N 1
ATOM 698 C CA . GLU A 1 92 ? -14.025 12.221 16.138 1.00 98.88 92 GLU A CA 1
ATOM 699 C C . GLU A 1 92 ? -15.502 12.280 15.723 1.00 98.88 92 GLU A C 1
ATOM 701 O O . GLU A 1 92 ? -15.945 11.472 14.908 1.00 98.88 92 GLU A O 1
ATOM 706 N N . ARG A 1 93 ? -16.238 13.290 16.195 1.00 98.81 93 ARG A N 1
ATOM 707 C CA . ARG A 1 93 ? -17.655 13.479 15.862 1.00 98.81 93 ARG A CA 1
ATOM 708 C C . ARG A 1 93 ? -17.876 13.707 14.365 1.00 98.81 93 ARG A C 1
ATOM 710 O O . ARG A 1 93 ? -18.693 13.035 13.748 1.00 98.81 93 ARG A O 1
ATOM 717 N N . ARG A 1 94 ? -17.129 14.635 13.761 1.00 98.69 94 ARG A N 1
ATOM 718 C CA . ARG A 1 94 ? -17.242 14.977 12.332 1.00 98.69 94 ARG A CA 1
ATOM 719 C C . ARG A 1 94 ? -16.916 13.796 11.427 1.00 98.69 94 ARG A C 1
ATOM 721 O O . ARG A 1 94 ? -17.508 13.671 10.358 1.00 98.69 94 ARG A O 1
ATOM 728 N N . LEU A 1 95 ? -15.974 12.953 11.839 1.00 98.44 95 LEU A N 1
ATOM 729 C CA . LEU A 1 95 ? -15.616 11.751 11.105 1.00 98.44 95 LEU A CA 1
ATOM 730 C C . LEU A 1 95 ? -16.704 10.677 11.206 1.00 98.44 95 LEU A C 1
ATOM 732 O O . LEU A 1 95 ? -17.052 10.095 10.181 1.00 98.44 95 LEU A O 1
ATOM 736 N N . ALA A 1 96 ? -17.266 10.458 12.399 1.00 98.56 96 ALA A N 1
ATOM 737 C CA . ALA A 1 96 ? -18.402 9.557 12.589 1.00 98.56 96 ALA A CA 1
ATOM 738 C C . ALA A 1 96 ? -19.612 10.004 11.746 1.00 98.56 96 ALA A C 1
ATOM 740 O O . ALA A 1 96 ? -20.142 9.212 10.969 1.00 98.56 96 ALA A O 1
ATOM 741 N N . ASP A 1 97 ? -19.950 11.300 11.777 1.00 98.12 97 ASP A N 1
ATOM 742 C CA . ASP A 1 97 ? -21.005 11.901 10.945 1.00 98.12 97 ASP A CA 1
ATOM 743 C C . ASP A 1 97 ? -20.734 11.718 9.439 1.00 98.12 97 ASP A C 1
ATOM 745 O O . ASP A 1 97 ? -21.646 11.471 8.643 1.00 98.12 97 ASP A O 1
ATOM 749 N N . PHE A 1 98 ? -19.472 11.867 9.019 1.00 98.00 98 PHE A N 1
ATOM 750 C CA . PHE A 1 98 ? -19.082 11.708 7.620 1.00 98.00 98 PHE A CA 1
ATOM 751 C C . PHE A 1 98 ? -19.255 10.264 7.143 1.00 98.00 98 PHE A C 1
ATOM 753 O O . PHE A 1 98 ? -19.791 10.064 6.053 1.00 98.00 98 PHE A O 1
ATOM 760 N N . LEU A 1 99 ? -18.833 9.288 7.950 1.00 97.38 99 LEU A N 1
ATOM 761 C CA . LEU A 1 99 ? -18.895 7.860 7.627 1.00 97.38 99 LEU A CA 1
ATOM 762 C C . LEU A 1 99 ? -20.280 7.246 7.873 1.00 97.38 99 LEU A C 1
ATOM 764 O O . LEU A 1 99 ? -20.588 6.212 7.292 1.00 97.38 99 LEU A O 1
ATOM 768 N N . GLY A 1 100 ? -21.128 7.896 8.674 1.00 96.56 100 GLY A N 1
ATOM 769 C CA . GLY A 1 100 ? -22.448 7.384 9.047 1.00 96.56 100 GLY A CA 1
ATOM 770 C C . GLY A 1 100 ? -22.404 6.327 10.154 1.00 96.56 100 GLY A C 1
ATOM 771 O O . GLY A 1 100 ? -23.265 5.455 10.182 1.00 96.56 100 GLY A O 1
ATOM 772 N N . THR A 1 101 ? -21.410 6.392 11.041 1.00 98.19 101 THR A N 1
ATOM 773 C CA . THR A 1 101 ? -21.257 5.498 12.203 1.00 98.19 101 THR A CA 1
ATOM 774 C C . THR A 1 101 ? -21.632 6.215 13.500 1.00 98.19 101 THR A C 1
ATOM 776 O O . THR A 1 101 ? -21.656 7.443 13.535 1.00 98.19 101 THR A O 1
ATOM 779 N N . ASP A 1 102 ? -21.833 5.473 14.590 1.00 98.44 102 ASP A N 1
ATOM 780 C CA . ASP A 1 102 ? -22.186 6.069 15.887 1.00 98.44 102 ASP A CA 1
ATOM 781 C C . ASP A 1 102 ? -21.046 6.916 16.473 1.00 98.44 102 ASP A C 1
ATOM 783 O O . ASP A 1 102 ? -21.263 8.029 16.945 1.00 98.44 102 ASP A O 1
ATOM 787 N N . GLU A 1 103 ? -19.820 6.386 16.460 1.00 98.62 103 GLU A N 1
ATOM 788 C CA . GLU A 1 103 ? -18.662 6.993 17.119 1.00 98.62 103 GLU A CA 1
ATOM 789 C C . GLU A 1 103 ? -17.375 6.754 16.319 1.00 98.62 103 GLU A C 1
ATOM 791 O O . GLU A 1 103 ? -17.249 5.789 15.560 1.00 98.62 103 GLU A O 1
ATOM 796 N N . ALA A 1 104 ? -16.369 7.601 16.552 1.00 98.81 104 ALA A N 1
ATOM 797 C CA . ALA A 1 104 ? -15.014 7.393 16.051 1.00 98.81 104 ALA A CA 1
ATOM 798 C C . ALA A 1 104 ? -13.954 7.665 17.127 1.00 98.81 104 ALA A C 1
ATOM 800 O O . ALA A 1 104 ? -14.162 8.405 18.090 1.00 98.81 104 ALA A O 1
ATOM 801 N N . ILE A 1 105 ? -12.782 7.055 16.962 1.00 98.62 105 ILE A N 1
ATOM 802 C CA . ILE A 1 105 ? -11.635 7.177 17.866 1.00 98.62 105 ILE A CA 1
ATOM 803 C C . ILE A 1 105 ? -10.341 7.329 17.067 1.00 98.62 105 ILE A C 1
ATOM 805 O O . ILE A 1 105 ? -10.084 6.582 16.123 1.00 98.62 105 ILE A O 1
ATOM 809 N N . LEU A 1 106 ? -9.512 8.301 17.459 1.00 98.56 106 LEU A N 1
ATOM 810 C CA . LEU A 1 106 ? -8.281 8.658 16.742 1.00 98.56 106 LEU A CA 1
ATOM 811 C C . LEU A 1 106 ? -7.052 7.885 17.230 1.00 98.56 106 LEU A C 1
ATOM 813 O O . LEU A 1 106 ? -6.853 7.697 18.430 1.00 98.56 106 LEU A O 1
ATOM 817 N N . TYR A 1 107 ? -6.177 7.548 16.286 1.00 98.38 107 TYR A N 1
ATOM 818 C CA . TYR A 1 107 ? -4.895 6.874 16.477 1.00 98.38 107 TYR A CA 1
ATOM 819 C C . TYR A 1 107 ? -3.774 7.619 15.740 1.00 98.38 107 TYR A C 1
ATOM 821 O O . TYR A 1 107 ? -4.015 8.325 14.760 1.00 98.38 107 TYR A O 1
ATOM 829 N N . SER A 1 108 ? -2.525 7.410 16.166 1.00 96.31 108 SER A N 1
ATOM 830 C CA . SER A 1 108 ? -1.328 8.010 15.550 1.00 96.31 108 SER A CA 1
ATOM 831 C C . SER A 1 108 ? -1.092 7.574 14.101 1.00 96.31 108 SER A C 1
ATOM 833 O O . SER A 1 108 ? -0.456 8.287 13.324 1.00 96.31 108 SER A O 1
ATOM 835 N N . SER A 1 109 ? -1.637 6.423 13.713 1.00 97.88 109 SER A N 1
ATOM 836 C CA . SER A 1 109 ? -1.678 5.926 12.343 1.00 97.88 109 SER A CA 1
ATOM 837 C C . SER A 1 109 ? -2.811 4.909 12.180 1.00 97.88 109 SER A C 1
ATOM 839 O O . SER A 1 109 ? -3.316 4.358 13.159 1.00 97.88 109 SER A O 1
ATOM 841 N N . CYS A 1 110 ? -3.190 4.597 10.938 1.00 98.25 110 CYS A N 1
ATOM 842 C CA . CYS A 1 110 ? -4.090 3.468 10.680 1.00 98.25 110 CYS A CA 1
ATOM 843 C C . CYS A 1 110 ? -3.421 2.111 10.985 1.00 98.25 110 CYS A C 1
ATOM 845 O O . CYS A 1 110 ? -4.096 1.126 11.282 1.00 98.25 110 CYS A O 1
ATOM 847 N N . PHE A 1 111 ? -2.082 2.054 10.983 1.00 98.12 111 PHE A N 1
ATOM 848 C CA . PHE A 1 111 ? -1.362 0.871 11.450 1.00 98.12 111 PHE A CA 1
ATOM 849 C C . PHE A 1 111 ? -1.669 0.608 12.931 1.00 98.12 111 PHE A C 1
ATOM 851 O O . PHE A 1 111 ? -2.004 -0.515 13.300 1.00 98.12 111 PHE A O 1
ATOM 858 N N . ASP A 1 112 ? -1.638 1.657 13.756 1.00 97.88 112 ASP A N 1
ATOM 859 C CA . ASP A 1 112 ? -1.966 1.585 15.184 1.00 97.88 112 ASP A CA 1
ATOM 860 C C . ASP A 1 112 ? -3.451 1.298 15.430 1.00 97.88 112 ASP A C 1
ATOM 862 O O . ASP A 1 112 ? -3.780 0.550 16.351 1.00 97.88 112 ASP A O 1
ATOM 866 N N . ALA A 1 113 ? -4.341 1.859 14.601 1.00 98.31 113 ALA A N 1
ATOM 867 C CA . ALA A 1 113 ? -5.771 1.560 14.647 1.00 98.31 113 ALA A CA 1
ATOM 868 C C . ALA A 1 113 ? -6.012 0.056 14.447 1.00 98.31 113 ALA A C 1
ATOM 870 O O . ALA A 1 113 ? -6.529 -0.612 15.341 1.00 98.31 113 ALA A O 1
ATOM 871 N N . ASN A 1 114 ? -5.522 -0.500 13.336 1.00 98.56 114 ASN A N 1
ATOM 872 C CA . ASN A 1 114 ? -5.611 -1.931 13.037 1.00 98.56 114 ASN A CA 1
ATOM 873 C C . ASN A 1 114 ? -4.940 -2.801 14.116 1.00 98.56 114 ASN A C 1
ATOM 875 O O . ASN A 1 114 ? -5.502 -3.806 14.549 1.00 98.56 114 ASN A O 1
ATOM 879 N N . GLY A 1 115 ? -3.764 -2.392 14.604 1.00 97.56 115 GLY A N 1
ATOM 880 C CA . GLY A 1 115 ? -3.044 -3.092 15.668 1.00 97.56 115 GLY A CA 1
ATOM 881 C C . GLY A 1 115 ? -3.782 -3.114 17.013 1.00 97.56 115 GLY A C 1
ATOM 882 O O . GLY A 1 115 ? -3.578 -4.030 17.808 1.00 97.56 115 GLY A O 1
ATOM 883 N N . GLY A 1 116 ? -4.640 -2.124 17.275 1.00 97.06 116 GLY A N 1
ATOM 884 C CA . GLY A 1 116 ? -5.380 -1.977 18.529 1.00 97.06 116 GLY A CA 1
ATOM 885 C C . GLY A 1 116 ? -6.783 -2.589 18.540 1.00 97.06 116 GLY A C 1
ATOM 886 O O . GLY A 1 116 ? -7.355 -2.730 19.622 1.00 97.06 116 GLY A O 1
ATOM 887 N N . VAL A 1 117 ? -7.345 -2.955 17.383 1.00 98.25 117 VAL A N 1
ATOM 888 C CA . VAL A 1 117 ? -8.727 -3.461 17.293 1.00 98.25 117 VAL A CA 1
ATOM 889 C C . VAL A 1 117 ? -8.834 -4.920 17.739 1.00 98.25 117 VAL A C 1
ATOM 891 O O . VAL A 1 117 ? -9.602 -5.235 18.648 1.00 98.25 117 VAL A O 1
ATOM 894 N N . PHE A 1 118 ? -8.059 -5.823 17.134 1.00 98.44 118 PHE A N 1
ATOM 895 C CA . PHE A 1 118 ? -8.363 -7.257 17.209 1.00 98.44 118 PHE A CA 1
ATOM 896 C C . PHE A 1 118 ? -8.168 -7.878 18.598 1.00 98.44 118 PHE A C 1
ATOM 898 O O . PHE A 1 118 ? -9.027 -8.625 19.055 1.00 98.44 118 PHE A O 1
ATOM 905 N N . GLU A 1 119 ? -7.060 -7.587 19.287 1.00 97.06 119 GLU A N 1
ATOM 906 C CA . GLU A 1 119 ? -6.810 -8.121 20.642 1.00 97.06 119 GLU A CA 1
ATOM 907 C C . GLU A 1 119 ? -7.777 -7.542 21.682 1.00 97.06 119 GLU A C 1
ATOM 909 O O . GLU A 1 119 ? -8.144 -8.225 22.639 1.00 97.06 119 GLU A O 1
ATOM 914 N N . THR A 1 120 ? -8.241 -6.308 21.467 1.00 98.00 120 THR A N 1
ATOM 915 C CA . THR A 1 120 ? -9.194 -5.651 22.363 1.00 98.00 120 THR A CA 1
ATOM 916 C C . THR A 1 120 ? -10.573 -6.308 22.311 1.00 98.00 120 THR A C 1
ATOM 918 O O . THR A 1 120 ? -11.202 -6.479 23.361 1.00 98.00 120 THR A O 1
ATOM 921 N N . LEU A 1 121 ? -11.036 -6.657 21.105 1.00 98.44 121 LEU A N 1
ATOM 922 C CA . LEU A 1 121 ? -12.404 -7.120 20.861 1.00 98.44 121 LEU A CA 1
ATOM 923 C C . LEU A 1 121 ? -12.547 -8.648 20.860 1.00 98.44 121 LEU A C 1
ATOM 925 O O . LEU A 1 121 ? -13.575 -9.150 21.307 1.00 98.44 121 LEU A O 1
ATOM 929 N N . PHE A 1 122 ? -11.531 -9.391 20.408 1.00 98.44 122 PHE A N 1
ATOM 930 C CA . PHE A 1 122 ? -11.647 -10.831 20.151 1.00 98.44 122 PHE A CA 1
ATOM 931 C C . PHE A 1 122 ? -10.661 -11.658 20.982 1.00 98.44 122 PHE A C 1
ATOM 933 O O . PHE A 1 122 ? -9.467 -11.354 21.072 1.00 98.44 122 PHE A O 1
ATOM 940 N N . GLY A 1 123 ? -11.166 -12.739 21.577 1.00 98.00 123 GLY A N 1
ATOM 941 C CA . GLY A 1 123 ? -10.424 -13.671 22.423 1.00 98.00 123 GLY A CA 1
ATOM 942 C C . GLY A 1 123 ? -10.365 -15.098 21.862 1.00 98.00 123 GLY A C 1
ATOM 943 O O . GLY A 1 123 ? -10.791 -15.343 20.740 1.00 98.00 123 GLY A O 1
ATOM 944 N N . PRO A 1 124 ? -9.851 -16.070 22.642 1.00 98.38 124 PRO A N 1
ATOM 945 C CA . PRO A 1 124 ? -9.645 -17.453 22.187 1.00 98.38 124 PRO A CA 1
ATOM 946 C C . PRO A 1 124 ? -10.903 -18.210 21.729 1.00 98.38 124 PRO A C 1
ATOM 948 O O . PRO A 1 124 ? -10.771 -19.230 21.062 1.00 98.38 124 PRO A O 1
ATOM 951 N N . GLU A 1 125 ? -12.096 -17.749 22.116 1.00 98.50 125 GLU A N 1
ATOM 952 C CA . GLU A 1 125 ? -13.387 -18.352 21.740 1.00 98.50 125 GLU A CA 1
ATOM 953 C C . GLU A 1 125 ? -13.939 -17.811 20.412 1.00 98.50 125 GLU A C 1
ATOM 955 O O . GLU A 1 125 ? -14.950 -18.304 19.918 1.00 98.50 125 GLU A O 1
ATOM 960 N N . ASP A 1 126 ? -13.297 -16.791 19.842 1.00 98.81 126 ASP A N 1
ATOM 961 C CA . ASP A 1 126 ? -13.768 -16.069 18.664 1.00 98.81 126 ASP A CA 1
ATOM 962 C C . ASP A 1 126 ? -12.947 -16.460 17.418 1.00 98.81 126 ASP A C 1
ATOM 964 O O . ASP A 1 126 ? -11.857 -17.041 17.518 1.00 98.81 126 ASP A O 1
ATOM 968 N N . ALA A 1 127 ? -13.452 -16.138 16.226 1.00 98.75 127 ALA A N 1
ATOM 969 C CA . ALA A 1 127 ? -12.783 -16.403 14.955 1.00 98.75 127 ALA A CA 1
ATOM 970 C C . ALA A 1 127 ? -12.692 -15.155 14.070 1.00 98.75 127 ALA A C 1
ATOM 972 O O . ALA A 1 127 ? -13.660 -14.423 13.885 1.00 98.75 127 ALA A O 1
ATOM 973 N N . ILE A 1 128 ? -11.518 -14.958 13.477 1.00 98.88 128 ILE A N 1
ATOM 974 C CA . ILE A 1 128 ? -11.228 -13.894 12.520 1.00 98.88 128 ILE A CA 1
ATOM 975 C C . ILE A 1 128 ? -10.979 -14.541 11.158 1.00 98.88 128 ILE A C 1
ATOM 977 O O . ILE A 1 128 ? -10.063 -15.358 11.025 1.00 98.88 128 ILE A O 1
ATOM 981 N N . ILE A 1 129 ? -11.782 -14.171 10.163 1.00 98.81 129 ILE A N 1
ATOM 982 C CA . ILE A 1 129 ? -11.726 -14.674 8.793 1.00 98.81 129 ILE A CA 1
ATOM 983 C C . ILE A 1 129 ? -11.148 -13.563 7.911 1.00 98.81 129 ILE A C 1
ATOM 985 O O . ILE A 1 129 ? -11.813 -12.576 7.615 1.00 98.81 129 ILE A O 1
ATOM 989 N N . SER A 1 130 ? -9.876 -13.690 7.543 1.00 98.69 130 SER A N 1
ATOM 990 C CA . SER A 1 130 ? -9.080 -12.610 6.951 1.00 98.69 130 SER A CA 1
ATOM 991 C C . SER A 1 130 ? -8.773 -12.863 5.476 1.00 98.69 130 SER A C 1
ATOM 993 O O . SER A 1 130 ? -8.319 -13.953 5.129 1.00 98.69 130 SER A O 1
ATOM 995 N N . ASP A 1 131 ? -8.981 -11.861 4.620 1.00 98.56 131 ASP A N 1
ATOM 996 C CA . ASP A 1 131 ? -8.531 -11.903 3.223 1.00 98.56 131 ASP A CA 1
ATOM 997 C C . ASP A 1 131 ? -7.005 -12.081 3.162 1.00 98.56 131 ASP A C 1
ATOM 999 O O . ASP A 1 131 ? -6.258 -11.479 3.943 1.00 98.56 131 ASP A O 1
ATOM 1003 N N . GLU A 1 132 ? -6.516 -12.931 2.259 1.00 96.00 132 GLU A N 1
ATOM 1004 C CA . GLU A 1 132 ? -5.089 -13.239 2.169 1.00 96.00 132 GLU A CA 1
ATOM 1005 C C . GLU A 1 132 ? -4.195 -12.082 1.711 1.00 96.00 132 GLU A C 1
ATOM 1007 O O . GLU A 1 132 ? -2.990 -12.128 1.976 1.00 96.00 132 GLU A O 1
ATOM 1012 N N . LEU A 1 133 ? -4.762 -11.067 1.050 1.00 95.06 133 LEU A N 1
ATOM 1013 C CA . LEU A 1 133 ? -4.042 -9.875 0.596 1.00 95.06 133 LEU A CA 1
ATOM 1014 C C . LEU A 1 133 ? -4.207 -8.672 1.529 1.00 95.06 133 LEU A C 1
ATOM 1016 O O . LEU A 1 133 ? -3.752 -7.580 1.182 1.00 95.06 133 LEU A O 1
ATOM 1020 N N . ASN A 1 134 ? -4.811 -8.870 2.704 1.00 97.19 134 ASN A N 1
ATOM 1021 C CA . ASN A 1 134 ? -4.955 -7.816 3.699 1.00 97.19 134 ASN A CA 1
ATOM 1022 C C . ASN A 1 134 ? -3.628 -7.119 4.018 1.00 97.19 134 ASN A C 1
ATOM 1024 O O . ASN A 1 134 ? -2.558 -7.735 4.083 1.00 97.19 134 ASN A O 1
ATOM 1028 N N . HIS A 1 135 ? -3.710 -5.819 4.283 1.00 96.44 135 HIS A N 1
ATOM 1029 C CA . HIS A 1 135 ? -2.564 -4.997 4.617 1.00 96.44 135 HIS A CA 1
ATOM 1030 C C . HIS A 1 135 ? -1.818 -5.532 5.853 1.00 96.44 135 HIS A C 1
ATOM 1032 O O . HIS A 1 135 ? -2.398 -6.078 6.795 1.00 96.44 135 HIS A O 1
ATOM 1038 N N . ALA A 1 136 ? -0.498 -5.328 5.885 1.00 94.81 136 ALA A N 1
ATOM 1039 C CA . ALA A 1 136 ? 0.368 -5.851 6.942 1.00 94.81 136 ALA A CA 1
ATOM 1040 C C . ALA A 1 136 ? -0.073 -5.435 8.359 1.00 94.81 136 ALA A C 1
ATOM 1042 O O . ALA A 1 136 ? 0.043 -6.232 9.285 1.00 94.81 136 ALA A O 1
ATOM 1043 N N . SER A 1 137 ? -0.634 -4.232 8.528 1.00 97.56 137 SER A N 1
ATOM 1044 C CA . SER A 1 137 ? -1.171 -3.771 9.820 1.00 97.56 137 SER A CA 1
ATOM 1045 C C . SER A 1 137 ? -2.328 -4.623 10.332 1.00 97.56 137 SER A C 1
ATOM 1047 O O . SER A 1 137 ? -2.409 -4.888 11.529 1.00 97.56 137 SER A O 1
ATOM 1049 N N . ILE A 1 138 ? -3.213 -5.062 9.436 1.00 98.50 138 ILE A N 1
ATOM 1050 C CA . ILE A 1 138 ? -4.334 -5.944 9.759 1.00 98.50 138 ILE A CA 1
ATOM 1051 C C . ILE A 1 138 ? -3.777 -7.306 10.165 1.00 98.50 138 ILE A C 1
ATOM 1053 O O . ILE A 1 138 ? -4.099 -7.812 11.236 1.00 98.50 138 ILE A O 1
ATOM 1057 N N . ILE A 1 139 ? -2.873 -7.868 9.354 1.00 97.38 139 ILE A N 1
ATOM 1058 C CA . ILE A 1 139 ? -2.226 -9.157 9.634 1.00 97.38 139 ILE A CA 1
ATOM 1059 C C . ILE A 1 139 ? -1.535 -9.138 11.004 1.00 97.38 139 ILE A C 1
ATOM 1061 O O . ILE A 1 139 ? -1.694 -10.073 11.793 1.00 97.38 139 ILE A O 1
ATOM 1065 N N . ASP A 1 140 ? -0.774 -8.087 11.302 1.00 97.50 140 ASP A N 1
ATOM 10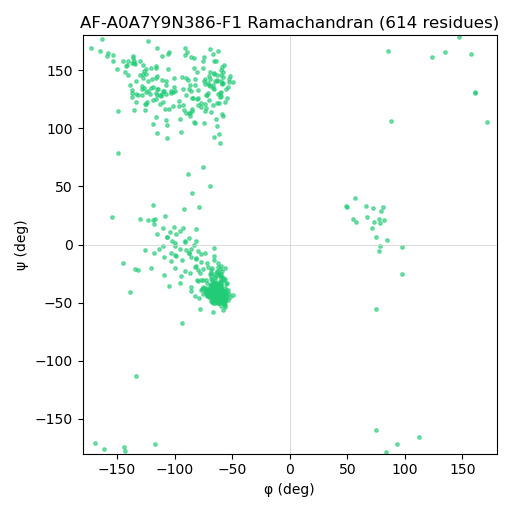66 C CA . ASP A 1 140 ? -0.050 -7.965 12.564 1.00 97.50 140 ASP A CA 1
ATOM 1067 C C . ASP A 1 140 ? -0.992 -7.711 13.747 1.00 97.50 140 ASP A C 1
ATOM 1069 O O . ASP A 1 140 ? -0.818 -8.334 14.794 1.00 97.50 140 ASP A O 1
ATOM 1073 N N . GLY A 1 141 ? -2.053 -6.917 13.575 1.00 97.81 141 GLY A N 1
ATOM 1074 C CA . GLY A 1 141 ? -3.105 -6.764 14.583 1.00 97.81 141 GLY A CA 1
ATOM 1075 C C . GLY A 1 141 ? -3.803 -8.088 14.912 1.00 97.81 141 GLY A C 1
ATOM 1076 O O . GLY A 1 141 ? -3.933 -8.455 16.081 1.00 97.81 141 GLY A O 1
ATOM 1077 N N . ILE A 1 142 ? -4.165 -8.871 13.892 1.00 98.25 142 ILE A N 1
ATOM 1078 C CA . ILE A 1 142 ? -4.747 -10.211 14.055 1.00 98.25 142 ILE A CA 1
ATOM 1079 C C . ILE A 1 142 ? -3.771 -11.147 14.778 1.00 98.25 142 ILE A C 1
ATOM 1081 O O . ILE A 1 142 ? -4.184 -11.959 15.605 1.00 98.25 142 ILE A O 1
ATOM 1085 N N . ARG A 1 143 ? -2.463 -11.052 14.503 1.00 97.19 143 ARG A N 1
ATOM 1086 C CA . ARG A 1 143 ? -1.437 -11.862 15.184 1.00 97.19 143 ARG A CA 1
ATOM 1087 C C . ARG A 1 143 ? -1.299 -11.557 16.673 1.00 97.19 143 ARG A C 1
ATOM 1089 O O . ARG A 1 143 ? -0.852 -12.446 17.396 1.00 97.19 143 ARG A O 1
ATOM 1096 N N . LEU A 1 144 ? -1.661 -10.353 17.114 1.00 96.00 144 LEU A N 1
ATOM 1097 C CA . LEU A 1 144 ? -1.688 -9.986 18.532 1.00 96.00 144 LEU A CA 1
ATOM 1098 C C . LEU A 1 144 ? -2.920 -10.548 19.259 1.00 96.00 144 LEU A C 1
ATOM 1100 O O . LEU A 1 144 ? -2.862 -10.756 20.471 1.00 96.00 144 LEU A O 1
ATOM 1104 N N . SER A 1 145 ? -4.010 -10.830 18.539 1.00 97.12 145 SER A N 1
ATOM 1105 C CA . SER A 1 145 ? -5.196 -11.479 19.102 1.00 97.12 145 SER A CA 1
ATOM 1106 C C . SER A 1 145 ? -4.976 -12.980 19.329 1.00 97.12 145 SER A C 1
ATOM 1108 O O . SER A 1 145 ? -4.206 -13.647 18.634 1.00 97.12 145 SER A O 1
ATOM 1110 N N . LYS A 1 146 ? -5.692 -13.531 20.315 1.00 97.25 146 LYS A N 1
ATOM 1111 C CA . LYS A 1 146 ? -5.734 -14.976 20.590 1.00 97.25 146 LYS A CA 1
ATOM 1112 C C . LYS A 1 146 ? -6.844 -15.706 19.829 1.00 97.25 146 LYS A C 1
ATOM 1114 O O . LYS A 1 146 ? -6.929 -16.925 19.957 1.00 97.25 146 LYS A O 1
ATOM 1119 N N . ALA A 1 147 ? -7.690 -14.983 19.096 1.00 98.44 147 ALA A N 1
ATOM 1120 C CA . ALA A 1 147 ? -8.771 -15.563 18.308 1.00 98.44 147 ALA A CA 1
ATOM 1121 C C . ALA A 1 147 ? -8.254 -16.564 17.268 1.00 98.44 147 ALA A C 1
ATOM 1123 O O . ALA A 1 147 ? -7.116 -16.470 16.789 1.00 98.44 147 ALA A O 1
ATOM 1124 N N . ARG A 1 148 ? -9.098 -17.532 16.893 1.00 98.50 148 ARG A N 1
ATOM 1125 C CA . ARG A 1 148 ? -8.787 -18.447 15.792 1.00 98.50 148 ARG A CA 1
ATOM 1126 C C . ARG A 1 148 ? -8.652 -17.632 14.507 1.00 98.50 148 ARG A C 1
ATOM 1128 O O . ARG A 1 148 ? -9.531 -16.851 14.166 1.00 98.50 148 ARG A O 1
ATOM 1135 N N . ARG A 1 149 ? -7.558 -17.843 13.778 1.00 98.31 149 ARG A N 1
ATOM 1136 C CA . ARG A 1 149 ? -7.254 -17.126 12.533 1.00 98.31 149 ARG A CA 1
ATOM 1137 C C . ARG A 1 149 ? -7.513 -18.042 11.351 1.00 98.31 149 ARG A C 1
ATOM 1139 O O . ARG A 1 149 ? -6.834 -19.059 11.214 1.00 98.31 149 ARG A O 1
ATOM 1146 N N . LEU A 1 150 ? -8.469 -17.667 10.520 1.00 98.50 150 LEU A N 1
ATOM 1147 C CA . LEU A 1 150 ? -8.795 -18.326 9.265 1.00 98.50 150 LEU A CA 1
ATOM 1148 C C . LEU A 1 150 ? -8.491 -17.351 8.132 1.00 98.50 150 LEU A C 1
ATOM 1150 O O . LEU A 1 150 ? -8.627 -16.139 8.297 1.00 98.50 150 LEU A O 1
ATOM 1154 N N . ARG A 1 151 ? -8.026 -17.869 6.998 1.00 98.38 151 ARG A N 1
ATOM 1155 C CA . ARG A 1 151 ? -7.656 -17.054 5.841 1.00 98.38 151 ARG A CA 1
ATOM 1156 C C . ARG A 1 151 ? -8.393 -17.569 4.620 1.00 98.38 151 ARG A C 1
ATOM 1158 O O . ARG A 1 151 ? -8.399 -18.780 4.421 1.00 98.38 151 ARG A O 1
ATOM 1165 N N . TYR A 1 152 ? -8.965 -16.665 3.836 1.00 98.62 152 TYR A N 1
ATOM 1166 C CA . TYR A 1 152 ? -9.608 -16.989 2.566 1.00 98.62 152 TYR A CA 1
ATOM 1167 C C . TYR A 1 152 ? -8.875 -16.313 1.407 1.00 98.62 152 TYR A C 1
ATOM 1169 O O . TYR A 1 152 ? -8.192 -15.300 1.592 1.00 98.62 152 TYR A O 1
ATOM 1177 N N . ARG A 1 153 ? -8.972 -16.910 0.220 1.00 98.19 153 ARG A N 1
ATOM 1178 C CA . ARG A 1 153 ? -8.378 -16.369 -1.006 1.00 98.19 153 ARG A CA 1
ATOM 1179 C C . ARG A 1 153 ? -8.990 -15.029 -1.380 1.00 98.19 153 ARG A C 1
ATOM 1181 O O . ARG A 1 153 ? -10.183 -14.810 -1.182 1.00 98.19 153 ARG A O 1
ATOM 1188 N N . ASN A 1 154 ? -8.175 -14.152 -1.958 1.00 96.94 154 ASN A N 1
ATOM 1189 C CA . ASN A 1 154 ? -8.600 -12.786 -2.234 1.00 96.94 154 ASN A CA 1
ATOM 1190 C C . ASN A 1 154 ? -9.862 -12.746 -3.095 1.00 96.94 154 ASN A C 1
ATOM 1192 O O . ASN A 1 154 ? -9.865 -13.272 -4.210 1.00 96.94 154 ASN A O 1
ATOM 1196 N N . ARG A 1 155 ? -10.914 -12.098 -2.578 1.00 96.00 155 ARG A N 1
ATOM 1197 C CA . ARG A 1 155 ? -12.212 -11.936 -3.264 1.00 96.00 155 ARG A CA 1
ATOM 1198 C C . ARG A 1 155 ? -12.890 -13.261 -3.676 1.00 96.00 155 ARG A C 1
ATOM 1200 O O . ARG A 1 155 ? -13.771 -13.247 -4.532 1.00 96.00 155 ARG A O 1
ATOM 1207 N N . ASP A 1 156 ? -12.518 -14.391 -3.075 1.00 98.50 156 ASP A N 1
ATOM 1208 C CA . ASP A 1 156 ? -13.127 -15.703 -3.324 1.00 98.50 156 ASP A CA 1
ATOM 1209 C C . ASP A 1 156 ? -14.226 -15.972 -2.286 1.00 98.50 156 ASP A C 1
ATOM 1211 O O . ASP A 1 156 ? -13.960 -16.391 -1.158 1.00 98.50 156 ASP A O 1
ATOM 1215 N N . MET A 1 157 ? -15.480 -15.703 -2.660 1.00 98.69 157 MET A N 1
ATOM 1216 C CA . MET A 1 157 ? -16.625 -15.858 -1.754 1.00 98.69 157 MET A CA 1
ATOM 1217 C C . MET A 1 157 ? -16.918 -17.323 -1.406 1.00 98.69 157 MET A C 1
ATOM 1219 O O . MET A 1 157 ? -17.458 -17.598 -0.336 1.00 98.69 157 MET A O 1
ATOM 1223 N N . ALA A 1 158 ? -16.527 -18.274 -2.261 1.00 98.75 158 ALA A N 1
ATOM 1224 C CA . ALA A 1 158 ? -16.698 -19.695 -1.975 1.00 98.75 158 ALA A CA 1
ATOM 1225 C C . ALA A 1 158 ? -15.702 -20.166 -0.906 1.00 98.75 158 ALA A C 1
ATOM 1227 O O . ALA A 1 158 ? -16.077 -20.897 0.013 1.00 98.75 158 ALA A O 1
ATOM 1228 N N . ASP A 1 159 ? -14.444 -19.722 -0.990 1.00 98.81 159 ASP A N 1
ATOM 1229 C CA . ASP A 1 159 ? -13.452 -19.998 0.052 1.00 98.81 159 ASP A CA 1
ATOM 1230 C C . ASP A 1 159 ? -13.782 -19.252 1.355 1.00 98.81 159 ASP A C 1
ATOM 1232 O O . ASP A 1 159 ? -13.686 -19.837 2.433 1.00 98.81 159 ASP A O 1
ATOM 1236 N N . LEU A 1 160 ? -14.263 -18.002 1.277 1.00 98.88 160 LEU A N 1
ATOM 1237 C CA . LEU A 1 160 ? -14.783 -17.266 2.437 1.00 98.88 160 LEU A CA 1
ATOM 1238 C C . LEU A 1 160 ? -15.908 -18.040 3.140 1.00 98.88 160 LEU A C 1
ATOM 1240 O O . LEU A 1 160 ? -15.849 -18.245 4.354 1.00 98.88 160 LEU A O 1
ATOM 1244 N N . GLU A 1 161 ? -16.903 -18.518 2.390 1.00 98.88 161 GLU A N 1
ATOM 1245 C CA . GLU A 1 161 ? -17.998 -19.323 2.936 1.00 98.88 161 GLU A CA 1
ATOM 1246 C C . GLU A 1 161 ? -17.484 -20.618 3.588 1.00 98.88 161 GLU A C 1
ATOM 1248 O O . GLU A 1 161 ? -17.920 -20.969 4.686 1.00 98.88 161 GLU A O 1
ATOM 1253 N N . ALA A 1 162 ? -16.497 -21.288 2.985 1.00 98.81 162 ALA A N 1
ATOM 1254 C CA . ALA A 1 162 ? -15.868 -22.466 3.580 1.00 98.81 162 ALA A CA 1
ATOM 1255 C C . ALA A 1 162 ? -15.171 -22.149 4.920 1.00 98.81 162 ALA A C 1
ATOM 1257 O O . ALA A 1 162 ? -15.286 -22.926 5.874 1.00 98.81 162 ALA A O 1
ATOM 1258 N N . GLN A 1 163 ? -14.492 -21.000 5.035 1.00 98.81 163 GLN A N 1
ATOM 1259 C CA . GLN A 1 163 ? -13.893 -20.566 6.303 1.00 98.81 163 GLN A CA 1
ATOM 1260 C C . GLN A 1 163 ? -14.958 -20.220 7.355 1.00 98.81 163 GLN A C 1
ATOM 1262 O O . GLN A 1 163 ? -14.784 -20.548 8.528 1.00 98.81 163 GLN A O 1
ATOM 1267 N N . LEU A 1 164 ? -16.075 -19.605 6.958 1.00 98.81 164 LEU A N 1
ATOM 1268 C CA . LEU A 1 164 ? -17.198 -19.320 7.859 1.00 98.81 164 LEU A CA 1
ATOM 1269 C C . LEU A 1 164 ? -17.852 -20.606 8.382 1.00 98.81 164 LEU A C 1
ATOM 1271 O O . LEU A 1 164 ? -18.113 -20.715 9.580 1.00 98.81 164 LEU A O 1
ATOM 1275 N N . GLN A 1 165 ? -18.036 -21.611 7.523 1.00 98.62 165 GLN A N 1
ATOM 1276 C CA . GLN A 1 165 ? -18.519 -22.942 7.913 1.00 98.62 165 GLN A CA 1
ATOM 1277 C C . GLN A 1 165 ? -17.560 -23.643 8.879 1.00 98.62 165 GLN A C 1
ATOM 1279 O O . GLN A 1 165 ? -17.990 -24.236 9.866 1.00 98.62 165 GLN A O 1
ATOM 1284 N N . ALA A 1 166 ? -16.252 -23.533 8.641 1.00 98.44 166 ALA A N 1
ATOM 1285 C CA . ALA A 1 166 ? -15.239 -24.028 9.568 1.00 98.44 166 ALA A CA 1
ATOM 1286 C C . ALA A 1 166 ? -15.236 -23.268 10.905 1.00 98.44 166 ALA A C 1
ATOM 1288 O O . ALA A 1 166 ? -14.608 -23.731 11.860 1.00 98.44 166 ALA A O 1
ATOM 1289 N N . ALA A 1 167 ? -15.917 -22.115 10.970 1.00 98.19 167 ALA A N 1
ATOM 1290 C CA . ALA A 1 167 ? -15.953 -21.241 12.123 1.00 98.19 167 ALA A CA 1
ATOM 1291 C C . ALA A 1 167 ? -17.254 -21.231 12.930 1.00 98.19 167 ALA A C 1
ATOM 1293 O O . ALA A 1 167 ? -17.374 -20.434 13.862 1.00 98.19 167 ALA A O 1
ATOM 1294 N N . THR A 1 168 ? -18.218 -22.098 12.613 1.00 97.25 168 THR A N 1
ATOM 1295 C CA . THR A 1 168 ? -19.555 -22.088 13.237 1.00 97.25 168 THR A CA 1
ATOM 1296 C C . THR A 1 168 ? -19.544 -22.342 14.745 1.00 97.25 168 THR A C 1
ATOM 1298 O O . THR A 1 168 ? -20.513 -22.025 15.423 1.00 97.25 168 THR A O 1
ATOM 1301 N N . ASP A 1 169 ? -18.467 -22.927 15.270 1.00 97.88 169 ASP A N 1
ATOM 1302 C CA . ASP A 1 169 ? -18.251 -23.181 16.696 1.00 97.88 169 ASP A CA 1
ATOM 1303 C C . ASP A 1 169 ? -17.728 -21.960 17.476 1.00 97.88 169 ASP A C 1
ATOM 1305 O O . ASP A 1 169 ? -17.711 -21.991 18.706 1.00 97.88 169 ASP A O 1
ATOM 1309 N N . ALA A 1 170 ? -17.296 -20.895 16.791 1.00 98.56 170 ALA A N 1
ATOM 1310 C CA . ALA A 1 170 ? -16.821 -19.680 17.444 1.00 98.56 170 ALA A CA 1
ATOM 1311 C C . ALA A 1 170 ? -17.976 -18.873 18.045 1.00 98.56 170 ALA A C 1
ATOM 1313 O O . ALA A 1 170 ? -19.043 -18.739 17.440 1.00 98.56 170 ALA A O 1
ATOM 1314 N N . ARG A 1 171 ? -17.718 -18.275 19.212 1.00 98.50 171 ARG A N 1
ATOM 1315 C CA . ARG A 1 171 ? -18.656 -17.394 19.913 1.00 98.50 171 ARG A CA 1
ATOM 1316 C C . ARG A 1 171 ? -18.994 -16.161 19.076 1.00 98.50 171 ARG A C 1
ATOM 1318 O O . ARG A 1 171 ? -20.168 -15.867 18.894 1.00 98.50 171 ARG A O 1
ATOM 1325 N N . PHE A 1 172 ? -17.974 -15.486 18.547 1.00 98.69 172 PHE A N 1
ATOM 1326 C CA . PHE A 1 172 ? -18.118 -14.406 17.572 1.00 98.69 172 PHE A CA 1
ATOM 1327 C C . PHE A 1 172 ? -17.238 -14.662 16.348 1.00 98.69 172 PHE A C 1
ATOM 1329 O O . PHE A 1 172 ? -16.146 -15.228 16.459 1.00 98.69 172 PHE A O 1
ATOM 1336 N N . ARG A 1 173 ? -17.709 -14.229 15.177 1.00 98.81 173 ARG A N 1
ATOM 1337 C CA . ARG A 1 173 ? -16.992 -14.305 13.898 1.00 98.81 173 ARG A CA 1
ATOM 1338 C C . ARG A 1 173 ? -16.885 -12.904 13.314 1.00 98.81 173 ARG A C 1
ATOM 1340 O O . ARG A 1 173 ? -17.843 -12.143 13.394 1.00 98.81 173 ARG A O 1
ATOM 1347 N N . VAL A 1 174 ? -15.744 -12.577 12.717 1.00 98.88 174 VAL A N 1
ATOM 1348 C CA . VAL A 1 174 ? -15.563 -11.329 11.964 1.00 98.88 174 VAL A CA 1
ATOM 1349 C C . VAL A 1 174 ? -14.878 -11.609 10.633 1.00 98.88 174 VAL A C 1
ATOM 1351 O O . VAL A 1 174 ? -13.848 -12.288 10.592 1.00 98.88 174 VAL A O 1
ATOM 1354 N N . ILE A 1 175 ? -15.454 -11.093 9.550 1.00 98.94 175 ILE A N 1
ATOM 1355 C CA . ILE A 1 175 ? -14.856 -11.083 8.216 1.00 98.94 175 ILE A CA 1
ATOM 1356 C C . ILE A 1 175 ? -14.051 -9.794 8.074 1.00 98.94 175 ILE A C 1
ATOM 1358 O O . ILE A 1 175 ? -14.553 -8.710 8.353 1.00 98.94 175 ILE A O 1
ATOM 1362 N N . VAL A 1 176 ? -12.791 -9.913 7.665 1.00 98.88 176 VAL A N 1
ATOM 1363 C CA . VAL A 1 176 ? -11.830 -8.806 7.640 1.00 98.88 176 VAL A CA 1
ATOM 1364 C C . VAL A 1 176 ? -11.259 -8.642 6.238 1.00 98.88 176 VAL A C 1
ATOM 1366 O O . VAL A 1 176 ? -10.632 -9.572 5.714 1.00 98.88 176 VAL A O 1
ATOM 1369 N N . THR A 1 177 ? -11.421 -7.452 5.663 1.00 98.81 177 THR A N 1
ATOM 1370 C CA . THR A 1 177 ? -10.902 -7.101 4.334 1.00 98.81 177 THR A CA 1
ATOM 1371 C C . THR A 1 177 ? -10.404 -5.653 4.277 1.00 98.81 177 THR A C 1
ATOM 1373 O O . THR A 1 177 ? -10.964 -4.772 4.927 1.00 98.81 177 THR A O 1
ATOM 1376 N N . ASP A 1 178 ? -9.389 -5.371 3.461 1.00 98.62 178 ASP A N 1
ATOM 1377 C CA . ASP A 1 178 ? -9.229 -4.040 2.871 1.00 98.62 178 ASP A CA 1
ATOM 1378 C C . ASP A 1 178 ? -10.440 -3.760 1.964 1.00 98.62 178 ASP A C 1
ATOM 1380 O O . ASP A 1 178 ? -10.901 -4.646 1.242 1.00 98.62 178 ASP A O 1
ATOM 1384 N N . GLY A 1 179 ? -10.942 -2.527 1.961 1.00 98.00 179 GLY A N 1
ATOM 1385 C CA . GLY A 1 179 ? -11.935 -2.072 0.989 1.00 98.00 179 GLY A CA 1
ATOM 1386 C C . GLY A 1 179 ? -11.319 -1.938 -0.405 1.00 98.00 179 GLY A C 1
ATOM 1387 O O . GLY A 1 179 ? -11.870 -2.427 -1.393 1.00 98.00 179 GLY A O 1
A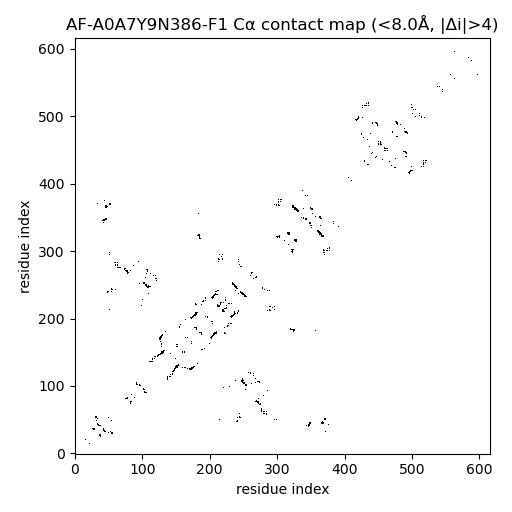TOM 1388 N N . VAL A 1 180 ? -10.123 -1.339 -0.475 1.00 98.12 180 VAL A N 1
ATOM 1389 C CA . VAL A 1 180 ? -9.292 -1.275 -1.687 1.00 98.12 180 VAL A CA 1
ATOM 1390 C C . VAL A 1 180 ? -7.902 -1.843 -1.420 1.00 98.12 180 VAL A C 1
ATOM 1392 O O . VAL A 1 180 ? -7.127 -1.294 -0.635 1.00 98.12 180 VAL A O 1
ATOM 1395 N N . PHE A 1 181 ? -7.530 -2.880 -2.167 1.00 96.62 181 PHE A N 1
ATOM 1396 C CA . PHE A 1 181 ? -6.234 -3.541 -2.034 1.00 96.62 181 PHE A CA 1
ATOM 1397 C C . PHE A 1 181 ? -5.102 -2.672 -2.592 1.00 96.62 181 PHE A C 1
ATOM 1399 O O . PHE A 1 181 ? -5.030 -2.371 -3.787 1.00 96.62 181 PHE A O 1
ATOM 1406 N N . SER A 1 182 ? -4.176 -2.283 -1.713 1.00 93.19 182 SER A N 1
ATOM 1407 C CA . SER A 1 182 ? -3.174 -1.246 -1.992 1.00 93.19 182 SER A CA 1
ATOM 1408 C C . SER A 1 182 ? -2.209 -1.544 -3.147 1.00 93.19 182 SER A C 1
ATOM 1410 O O . SER A 1 182 ? -1.651 -0.599 -3.707 1.00 93.19 182 SER A O 1
ATOM 1412 N N . MET A 1 183 ? -1.954 -2.812 -3.487 1.00 92.00 183 MET A N 1
ATOM 1413 C CA . MET A 1 183 ? -1.018 -3.200 -4.556 1.00 92.00 183 MET A CA 1
ATOM 1414 C C . MET A 1 183 ? -1.699 -3.421 -5.906 1.00 92.00 183 MET A C 1
ATOM 1416 O O . MET A 1 183 ? -1.054 -3.251 -6.942 1.00 92.00 183 MET A O 1
ATOM 1420 N N . ASP A 1 184 ? -2.979 -3.784 -5.889 1.00 91.44 184 ASP A N 1
ATOM 1421 C CA . ASP A 1 184 ? -3.715 -4.263 -7.059 1.00 91.44 184 ASP A CA 1
ATOM 1422 C C . ASP A 1 184 ? -4.752 -3.241 -7.542 1.00 91.44 184 ASP A C 1
ATOM 1424 O O . ASP A 1 184 ? -5.086 -3.205 -8.723 1.00 91.44 184 ASP A O 1
ATOM 1428 N N . GLY A 1 185 ? -5.241 -2.379 -6.644 1.00 94.31 185 GLY A N 1
ATOM 1429 C CA . GLY A 1 185 ? -6.356 -1.474 -6.923 1.00 94.31 185 GLY A CA 1
ATOM 1430 C C . GLY A 1 185 ? -7.703 -2.194 -7.028 1.00 94.31 185 GLY A C 1
ATOM 1431 O O . GLY A 1 185 ? -8.665 -1.610 -7.520 1.00 94.31 185 GLY A O 1
ATOM 1432 N N . TYR A 1 186 ? -7.783 -3.454 -6.591 1.00 95.56 186 TYR A N 1
ATOM 1433 C CA . TYR A 1 186 ? -9.046 -4.177 -6.506 1.00 95.56 186 TYR A CA 1
ATOM 1434 C C . TYR A 1 186 ? -9.920 -3.622 -5.392 1.00 95.56 186 TYR A C 1
ATOM 1436 O O . TYR A 1 186 ? -9.417 -3.248 -4.336 1.00 95.56 186 TYR A O 1
ATOM 1444 N N . ILE A 1 187 ? -11.226 -3.626 -5.638 1.00 97.44 187 ILE A N 1
ATOM 1445 C CA . ILE A 1 187 ? -12.259 -3.296 -4.661 1.00 97.44 187 ILE A CA 1
ATOM 1446 C C . ILE A 1 187 ? -12.826 -4.617 -4.135 1.00 97.44 187 ILE A C 1
ATOM 1448 O O . ILE A 1 187 ? -13.113 -5.524 -4.928 1.00 97.44 187 ILE A O 1
ATOM 1452 N N . ALA A 1 188 ? -12.940 -4.753 -2.816 1.00 97.94 188 ALA A N 1
ATOM 1453 C CA . ALA A 1 188 ? -13.550 -5.927 -2.203 1.00 97.94 188 ALA A CA 1
ATOM 1454 C C . ALA A 1 188 ? -15.038 -6.035 -2.596 1.00 97.94 188 ALA A C 1
ATOM 1456 O O . ALA A 1 188 ? -15.727 -5.014 -2.655 1.00 97.94 188 ALA A O 1
ATOM 1457 N N . PRO A 1 189 ? -15.567 -7.245 -2.866 1.00 97.88 189 PRO A N 1
ATOM 1458 C CA . PRO A 1 189 ? -16.981 -7.450 -3.176 1.00 97.88 189 PRO A CA 1
ATOM 1459 C C . PRO A 1 189 ? -17.831 -7.347 -1.897 1.00 97.88 189 PRO A C 1
ATOM 1461 O O . PRO A 1 189 ? -18.389 -8.333 -1.423 1.00 97.88 189 PRO A O 1
ATOM 1464 N N . LEU A 1 190 ? -17.905 -6.149 -1.305 1.00 98.69 190 LEU A N 1
ATOM 1465 C CA . LEU A 1 190 ? -18.486 -5.952 0.027 1.00 98.69 190 LEU A CA 1
ATOM 1466 C C . LEU A 1 190 ? -19.960 -6.361 0.109 1.00 98.69 190 LEU A C 1
ATOM 1468 O O . LEU A 1 190 ? -20.376 -6.867 1.141 1.00 98.69 190 LEU A O 1
ATOM 1472 N N . ALA A 1 191 ? -20.730 -6.216 -0.974 1.00 98.62 191 ALA A N 1
ATOM 1473 C CA . ALA A 1 191 ? -22.114 -6.690 -1.014 1.00 98.62 191 ALA A CA 1
ATOM 1474 C C . ALA A 1 191 ? -22.216 -8.204 -0.757 1.00 98.62 191 ALA A C 1
ATOM 1476 O O . ALA A 1 191 ? -22.967 -8.631 0.115 1.00 98.62 191 ALA A O 1
ATOM 1477 N N . GLU A 1 192 ? -21.401 -9.003 -1.450 1.00 98.75 192 GLU A N 1
ATOM 1478 C CA . GLU A 1 192 ? -21.370 -10.463 -1.294 1.00 98.75 192 GLU A CA 1
ATOM 1479 C C . GLU A 1 192 ? -20.786 -10.879 0.066 1.00 98.75 192 GLU A C 1
ATOM 1481 O O . GLU A 1 192 ? -21.259 -11.833 0.685 1.00 98.75 192 GLU A O 1
ATOM 1486 N N . ILE A 1 193 ? -19.790 -10.135 0.562 1.00 98.88 193 ILE A N 1
ATOM 1487 C CA . ILE A 1 193 ? -19.218 -10.342 1.898 1.00 98.88 193 ILE A CA 1
ATOM 1488 C C . ILE A 1 193 ? -20.278 -10.114 2.977 1.00 98.88 193 ILE A C 1
ATOM 1490 O O . ILE A 1 193 ? -20.435 -10.966 3.849 1.00 98.88 193 ILE A O 1
ATOM 1494 N N . CYS A 1 194 ? -21.024 -9.008 2.914 1.00 98.88 194 CYS A N 1
ATOM 1495 C CA . CYS A 1 194 ? -22.106 -8.727 3.854 1.00 98.88 194 CYS A CA 1
ATOM 1496 C C . CYS A 1 194 ? -23.232 -9.771 3.743 1.00 98.88 194 CYS A C 1
ATOM 1498 O O . CYS A 1 194 ? -23.779 -10.179 4.761 1.00 98.88 194 CYS A O 1
ATOM 1500 N N . ASP A 1 195 ? -23.549 -10.276 2.543 1.00 98.88 195 ASP A N 1
ATOM 1501 C CA . ASP A 1 195 ? -24.555 -11.341 2.374 1.00 98.88 195 ASP A CA 1
ATOM 1502 C C . ASP A 1 195 ? -24.144 -12.645 3.078 1.00 98.88 195 ASP A C 1
ATOM 1504 O O . ASP A 1 195 ? -24.981 -13.349 3.655 1.00 98.88 195 ASP A O 1
ATOM 1508 N N . LEU A 1 196 ? -22.849 -12.976 3.054 1.00 98.88 196 LEU A N 1
ATOM 1509 C CA . LEU A 1 196 ? -22.300 -14.091 3.825 1.00 98.88 196 LEU A CA 1
ATOM 1510 C C . LEU A 1 196 ? -22.244 -13.777 5.322 1.00 98.88 196 LEU A C 1
ATOM 1512 O O . LEU A 1 196 ? -22.549 -14.655 6.128 1.00 98.88 196 LEU A O 1
ATOM 1516 N N . ALA A 1 197 ? -21.895 -12.548 5.697 1.00 98.88 197 ALA A N 1
ATOM 1517 C CA . ALA A 1 197 ? -21.879 -12.109 7.086 1.00 98.88 197 ALA A CA 1
ATOM 1518 C C . ALA A 1 197 ? -23.259 -12.288 7.736 1.00 98.88 197 ALA A C 1
ATOM 1520 O O . ALA A 1 197 ? -23.362 -12.966 8.755 1.00 98.88 197 ALA A O 1
ATOM 1521 N N . ASP A 1 198 ? -24.324 -11.833 7.072 1.00 98.69 198 ASP A N 1
ATOM 1522 C CA . ASP A 1 198 ? -25.707 -11.991 7.534 1.00 98.69 198 ASP A CA 1
ATOM 1523 C C . ASP A 1 198 ? -26.119 -13.468 7.632 1.00 98.69 198 ASP A C 1
ATOM 1525 O O . ASP A 1 198 ? -26.746 -13.891 8.604 1.00 98.69 198 ASP A O 1
ATOM 1529 N N . ARG A 1 199 ? -25.750 -14.291 6.638 1.00 98.62 199 ARG A N 1
ATOM 1530 C CA . ARG A 1 199 ? -26.084 -15.728 6.620 1.00 98.62 199 ARG A CA 1
ATOM 1531 C C . ARG A 1 199 ? -25.426 -16.491 7.766 1.00 98.62 199 ARG A C 1
ATOM 1533 O O . ARG A 1 199 ? -26.022 -17.430 8.294 1.00 98.62 199 ARG A O 1
ATOM 1540 N N . TYR A 1 200 ? -24.191 -16.131 8.098 1.00 98.56 200 TYR A N 1
ATOM 1541 C CA . TYR A 1 200 ? -23.383 -16.817 9.098 1.00 98.56 200 TYR A CA 1
ATOM 1542 C C . TYR A 1 200 ? -23.290 -16.055 10.419 1.00 98.56 200 TYR A C 1
ATOM 1544 O O . TYR A 1 200 ? -22.491 -16.479 11.245 1.00 98.56 200 TYR A O 1
ATOM 1552 N N . ASP A 1 201 ? -24.082 -14.998 10.640 1.00 98.31 201 ASP A N 1
ATOM 1553 C CA . ASP A 1 201 ? -24.123 -14.182 11.869 1.00 98.31 201 ASP A CA 1
ATOM 1554 C C . ASP A 1 201 ? -22.756 -13.573 12.256 1.00 98.31 201 ASP A C 1
ATOM 1556 O O . ASP A 1 201 ? -22.329 -13.628 13.410 1.00 98.31 201 ASP A O 1
ATOM 1560 N N . ALA A 1 202 ? -21.988 -13.106 11.270 1.00 98.81 202 ALA A N 1
ATOM 1561 C CA . ALA A 1 202 ? -20.639 -12.572 11.454 1.00 98.81 202 ALA A CA 1
ATOM 1562 C C . ALA A 1 202 ? -20.608 -11.042 11.340 1.00 98.81 202 ALA A C 1
ATOM 1564 O O . ALA A 1 202 ? -21.374 -10.458 10.585 1.00 98.81 202 ALA A O 1
ATOM 1565 N N . LEU A 1 203 ? -19.663 -10.415 12.041 1.00 98.88 203 LEU A N 1
ATOM 1566 C CA . LEU A 1 203 ? -19.336 -8.999 11.874 1.00 98.88 203 LEU A CA 1
ATOM 1567 C C . LEU A 1 203 ? -18.529 -8.773 10.587 1.00 98.88 203 LEU A C 1
ATOM 1569 O O . LEU A 1 203 ? -17.810 -9.669 10.128 1.00 98.88 203 LEU A O 1
ATOM 1573 N N . VAL A 1 204 ? -18.545 -7.548 10.072 1.00 98.94 204 VAL A N 1
ATOM 1574 C CA . VAL A 1 204 ? -17.745 -7.091 8.934 1.00 98.94 204 VAL A CA 1
ATOM 1575 C C . VAL A 1 204 ? -16.815 -5.953 9.357 1.00 98.94 204 VAL A C 1
ATOM 1577 O O . VAL A 1 204 ? -17.233 -4.916 9.871 1.00 98.94 204 VAL A O 1
ATOM 1580 N N . PHE A 1 205 ? -15.523 -6.153 9.108 1.00 98.88 205 PHE A N 1
ATOM 1581 C CA . PHE A 1 205 ? -14.463 -5.168 9.289 1.00 98.88 205 PHE A CA 1
ATOM 1582 C C . PHE A 1 205 ? -13.900 -4.758 7.926 1.00 98.88 205 PHE A C 1
ATOM 1584 O O . PHE A 1 205 ? -13.453 -5.622 7.160 1.00 98.88 205 PHE A O 1
ATOM 1591 N N . VAL A 1 206 ? -13.843 -3.450 7.663 1.00 98.88 206 VAL A N 1
ATOM 1592 C CA . VAL A 1 206 ? -13.285 -2.882 6.427 1.00 98.88 206 VAL A CA 1
ATOM 1593 C C . VAL A 1 206 ? -12.207 -1.841 6.741 1.00 98.88 206 VAL A C 1
ATOM 1595 O O . VAL A 1 206 ? -12.487 -0.820 7.370 1.00 98.88 206 VAL A O 1
ATOM 1598 N N . ASP A 1 207 ? -10.978 -2.064 6.258 1.00 98.81 207 ASP A N 1
ATOM 1599 C CA . ASP A 1 207 ? -9.965 -0.999 6.177 1.00 98.81 207 ASP A CA 1
ATOM 1600 C C . ASP A 1 207 ? -10.127 -0.240 4.865 1.00 98.81 207 ASP A C 1
ATOM 1602 O O . ASP A 1 207 ? -9.837 -0.752 3.783 1.00 98.81 207 ASP A O 1
ATOM 1606 N N . ASP A 1 208 ? -10.574 1.004 4.957 1.00 97.69 208 ASP A N 1
ATOM 1607 C CA . ASP A 1 208 ? -10.917 1.817 3.800 1.00 97.69 208 ASP A CA 1
ATOM 1608 C C . ASP A 1 208 ? -9.915 2.948 3.545 1.00 97.69 208 ASP A C 1
ATOM 1610 O O . ASP A 1 208 ? -10.199 3.962 2.898 1.00 97.69 208 ASP A O 1
ATOM 1614 N N . SER A 1 209 ? -8.680 2.762 4.023 1.00 98.12 209 SER A N 1
ATOM 1615 C CA . SER A 1 209 ? -7.599 3.738 3.895 1.00 98.12 209 SER A CA 1
ATOM 1616 C C . SER A 1 209 ? -7.339 4.176 2.454 1.00 98.12 209 SER A C 1
ATOM 1618 O O . SER A 1 209 ? -6.910 5.305 2.223 1.00 98.12 209 SER A O 1
ATOM 1620 N N . HIS A 1 210 ? -7.526 3.286 1.481 1.00 98.19 210 HIS A N 1
ATOM 1621 C CA . HIS A 1 210 ? -7.312 3.564 0.060 1.00 98.19 210 HIS A CA 1
ATOM 1622 C C . HIS A 1 210 ? -8.572 4.025 -0.680 1.00 98.19 210 HIS A C 1
ATOM 1624 O O . HIS A 1 210 ? -8.537 4.060 -1.901 1.00 98.19 210 HIS A O 1
ATOM 1630 N N . ALA A 1 211 ? -9.640 4.407 0.022 1.00 97.88 211 ALA A N 1
ATOM 1631 C CA . ALA A 1 211 ? -10.913 4.758 -0.604 1.00 97.88 211 ALA A CA 1
ATOM 1632 C C . ALA A 1 211 ? -11.588 5.985 0.022 1.00 97.88 211 ALA A C 1
ATOM 1634 O O . ALA A 1 211 ? -12.114 6.843 -0.697 1.00 97.88 211 ALA A O 1
ATOM 1635 N N . VAL A 1 212 ? -11.548 6.092 1.355 1.00 97.31 212 VAL A N 1
ATOM 1636 C CA . VAL A 1 212 ? -12.184 7.189 2.086 1.00 97.31 212 VAL A CA 1
ATOM 1637 C C . VAL A 1 212 ? -11.697 8.551 1.581 1.00 97.31 212 VAL A C 1
ATOM 1639 O O . VAL A 1 212 ? -10.507 8.780 1.361 1.00 97.31 212 VAL A O 1
ATOM 1642 N N . GLY A 1 213 ? -12.642 9.458 1.368 1.00 96.38 213 GLY A N 1
ATOM 1643 C CA . GLY A 1 213 ? -12.466 10.786 0.791 1.00 96.38 213 GLY A CA 1
ATOM 1644 C C . GLY A 1 213 ? -12.790 10.874 -0.705 1.00 96.38 213 GLY A C 1
ATOM 1645 O O . GLY A 1 213 ? -13.134 11.959 -1.170 1.00 96.38 213 GLY A O 1
ATOM 1646 N N . PHE A 1 214 ? -12.707 9.783 -1.481 1.00 97.12 214 PHE A N 1
ATOM 1647 C CA . PHE A 1 214 ? -12.811 9.880 -2.949 1.00 97.12 214 PHE A CA 1
ATOM 1648 C C . PHE A 1 214 ? -13.519 8.731 -3.675 1.00 97.12 214 PHE A C 1
ATOM 1650 O O . PHE A 1 214 ? -13.892 8.912 -4.836 1.00 97.12 214 PHE A O 1
ATOM 1657 N N . VAL A 1 215 ? -13.713 7.582 -3.031 1.00 97.25 215 VAL A N 1
ATOM 1658 C CA . VAL A 1 215 ? -14.500 6.459 -3.560 1.00 97.25 215 VAL A CA 1
ATOM 1659 C C . VAL A 1 215 ? -15.941 6.557 -3.057 1.00 97.25 215 VAL A C 1
ATOM 1661 O O . VAL A 1 215 ? -16.176 6.996 -1.933 1.00 97.25 215 VAL A O 1
ATOM 1664 N N . GLY A 1 216 ? -16.901 6.166 -3.898 1.00 94.88 216 GLY A N 1
ATOM 1665 C CA . GLY A 1 216 ? -18.324 6.415 -3.665 1.00 94.88 216 GLY A CA 1
ATOM 1666 C C . GLY A 1 216 ? -18.762 7.794 -4.170 1.00 94.88 216 GLY A C 1
ATOM 1667 O O . GLY A 1 216 ? -17.943 8.648 -4.525 1.00 94.88 216 GLY A O 1
ATOM 1668 N N . GLU A 1 217 ? -20.074 8.009 -4.251 1.00 92.81 217 GLU A N 1
ATOM 1669 C CA . GLU A 1 217 ? -20.655 9.248 -4.781 1.00 92.81 217 GLU A CA 1
ATOM 1670 C C . GLU A 1 217 ? -20.222 10.478 -3.966 1.00 92.81 217 GLU A C 1
ATOM 1672 O O . GLU A 1 217 ? -19.815 11.504 -4.533 1.00 92.81 217 GLU A O 1
ATOM 1677 N N . ASN A 1 218 ? -20.215 10.347 -2.637 1.00 94.19 218 ASN A N 1
ATOM 1678 C CA . ASN A 1 218 ? -19.874 11.415 -1.701 1.00 94.19 218 ASN A CA 1
ATOM 1679 C C . ASN A 1 218 ? -18.455 11.279 -1.138 1.00 94.19 218 ASN A C 1
ATOM 1681 O O . ASN A 1 218 ? -18.031 12.105 -0.330 1.00 94.19 218 ASN A O 1
ATOM 1685 N N . GLY A 1 219 ? -17.697 10.278 -1.594 1.00 95.88 219 GLY A N 1
ATOM 1686 C CA . GLY A 1 219 ? -16.350 10.012 -1.108 1.00 95.88 219 GLY A CA 1
ATOM 1687 C C . GLY A 1 219 ? -16.335 9.292 0.240 1.00 95.88 219 GLY A C 1
ATOM 1688 O O . GLY A 1 219 ? -15.319 9.349 0.926 1.00 95.88 219 GLY A O 1
ATOM 1689 N N . ARG A 1 220 ? -17.432 8.652 0.662 1.00 96.44 220 ARG A N 1
ATOM 1690 C CA . ARG A 1 220 ? -17.488 7.966 1.966 1.00 96.44 220 ARG A CA 1
ATOM 1691 C C . ARG A 1 220 ? -16.770 6.624 1.977 1.00 96.44 220 ARG A C 1
ATOM 1693 O O . ARG A 1 220 ? -16.576 6.068 3.050 1.00 96.44 220 ARG A O 1
ATOM 1700 N N . GLY A 1 221 ? -16.332 6.152 0.811 1.00 97.44 221 GLY A N 1
ATOM 1701 C CA . GLY A 1 221 ? -15.494 4.975 0.687 1.00 97.44 221 GLY A CA 1
ATOM 1702 C C . GLY A 1 221 ? -16.179 3.783 0.023 1.00 97.44 221 GLY A C 1
ATOM 1703 O O . GLY A 1 221 ? -17.214 3.921 -0.636 1.00 97.44 221 GLY A O 1
ATOM 1704 N N . THR A 1 222 ? -15.578 2.602 0.149 1.00 98.25 222 THR A N 1
ATOM 1705 C CA . THR A 1 222 ? -16.077 1.386 -0.507 1.00 98.25 222 THR A CA 1
ATOM 1706 C C . THR A 1 222 ? -17.435 0.910 0.007 1.00 98.25 222 THR A C 1
ATOM 1708 O O . THR A 1 222 ? -18.226 0.478 -0.833 1.00 98.25 222 THR A O 1
ATOM 1711 N N . PRO A 1 223 ? -17.807 1.052 1.296 1.00 98.31 223 PRO A N 1
ATOM 1712 C CA . PRO A 1 223 ? -19.147 0.657 1.735 1.00 98.31 223 PRO A CA 1
ATOM 1713 C C . PRO A 1 223 ? -20.260 1.521 1.124 1.00 98.31 223 PRO A C 1
ATOM 1715 O O . PRO A 1 223 ? -21.321 0.995 0.793 1.00 98.31 223 PRO A O 1
ATOM 1718 N N . GLU A 1 224 ? -20.013 2.817 0.875 1.00 97.81 224 GLU A N 1
ATOM 1719 C CA . GLU A 1 224 ? -20.932 3.671 0.102 1.00 97.81 224 GLU A CA 1
ATOM 1720 C C . GLU A 1 224 ? -21.004 3.225 -1.360 1.00 97.81 224 GLU A C 1
ATOM 1722 O O . GLU A 1 224 ? -22.099 3.073 -1.896 1.00 97.81 224 GLU A O 1
ATOM 1727 N N . LEU A 1 225 ? -19.853 2.983 -2.001 1.00 97.62 225 LEU A N 1
ATOM 1728 C CA . LEU A 1 225 ? -19.803 2.515 -3.390 1.00 97.62 225 LEU A CA 1
ATOM 1729 C C . LEU A 1 225 ? -20.598 1.215 -3.587 1.00 97.62 225 LEU A C 1
ATOM 1731 O O . LEU A 1 225 ? -21.293 1.063 -4.589 1.00 97.62 225 LEU A O 1
ATOM 1735 N N . CYS A 1 226 ? -20.488 0.286 -2.638 1.00 98.00 226 CYS A N 1
ATOM 1736 C CA . CYS A 1 226 ? -21.156 -1.011 -2.685 1.00 98.00 226 CYS A CA 1
ATOM 1737 C C . CYS A 1 226 ? -22.590 -0.991 -2.130 1.00 98.00 226 CYS A C 1
ATOM 1739 O O . CYS A 1 226 ? -23.260 -2.018 -2.198 1.00 98.00 226 CYS A O 1
ATOM 1741 N N . GLY A 1 227 ? -23.067 0.139 -1.593 1.00 98.06 227 GLY A N 1
ATOM 1742 C CA . GLY A 1 227 ? -24.416 0.260 -1.033 1.00 98.06 227 GLY A CA 1
ATOM 1743 C C . GLY A 1 227 ? -24.651 -0.578 0.229 1.00 98.06 227 GLY A C 1
ATOM 1744 O O . GLY A 1 227 ? -25.754 -1.081 0.416 1.00 98.06 227 GLY A O 1
ATOM 1745 N N . VAL A 1 228 ? -23.620 -0.756 1.062 1.00 98.25 228 VAL A N 1
ATOM 1746 C CA . VAL A 1 228 ? -23.648 -1.595 2.280 1.00 98.25 228 VAL A CA 1
ATOM 1747 C C . VAL A 1 228 ? -23.108 -0.880 3.520 1.00 98.25 228 VAL A C 1
ATOM 1749 O O . VAL A 1 228 ? -22.666 -1.520 4.470 1.00 98.25 228 VAL A O 1
ATOM 1752 N N . ALA A 1 229 ? -23.104 0.454 3.524 1.00 96.38 229 ALA A N 1
ATOM 1753 C CA . ALA A 1 229 ? -22.576 1.246 4.638 1.00 96.38 229 ALA A CA 1
ATOM 1754 C C . ALA A 1 229 ? -23.259 0.936 5.988 1.00 96.38 229 ALA A C 1
ATOM 1756 O O . ALA A 1 229 ? -22.621 1.003 7.033 1.00 96.38 229 ALA A O 1
ATOM 1757 N N . ASP A 1 230 ? -24.533 0.548 5.961 1.00 96.62 230 ASP A N 1
ATOM 1758 C CA . ASP A 1 230 ? -25.336 0.130 7.115 1.00 96.62 230 ASP A CA 1
ATOM 1759 C C . ASP A 1 230 ? -25.083 -1.321 7.569 1.00 96.62 230 ASP A C 1
ATOM 1761 O O . ASP A 1 230 ? -25.615 -1.737 8.594 1.00 96.62 230 ASP A O 1
ATOM 1765 N N . ARG A 1 231 ? -24.276 -2.087 6.822 1.00 98.06 231 ARG A N 1
ATOM 1766 C CA . ARG A 1 231 ? -23.978 -3.515 7.059 1.00 98.06 231 ARG A CA 1
ATOM 1767 C C . ARG A 1 231 ? -22.504 -3.777 7.396 1.00 98.06 231 ARG A C 1
ATOM 1769 O O . ARG A 1 231 ? -22.068 -4.926 7.396 1.00 98.06 231 ARG A O 1
ATOM 1776 N N . VAL A 1 232 ? -21.718 -2.724 7.617 1.00 98.56 232 VAL A N 1
ATOM 1777 C CA . VAL A 1 232 ? -20.314 -2.813 8.045 1.00 98.56 232 VAL A CA 1
ATOM 1778 C C . VAL A 1 232 ? -20.210 -2.323 9.483 1.00 98.56 232 VAL A C 1
ATOM 1780 O O . VAL A 1 232 ? -20.562 -1.183 9.775 1.00 98.56 232 VAL A O 1
ATOM 1783 N N . ASP A 1 233 ? -19.689 -3.168 10.371 1.00 98.75 233 ASP A N 1
ATOM 1784 C CA . ASP A 1 233 ? -19.662 -2.896 11.812 1.00 98.75 233 ASP A CA 1
ATOM 1785 C C . ASP A 1 233 ? -18.439 -2.076 12.239 1.00 98.75 233 ASP A C 1
ATOM 1787 O O . ASP A 1 233 ? -18.509 -1.257 13.160 1.00 98.75 233 ASP A O 1
ATOM 1791 N N . ILE A 1 234 ? -17.280 -2.317 11.616 1.00 98.81 234 ILE A N 1
ATOM 1792 C CA . ILE A 1 234 ? -16.011 -1.699 12.016 1.00 98.81 234 ILE A CA 1
ATOM 1793 C C . ILE A 1 234 ? -15.275 -1.162 10.794 1.00 98.81 234 ILE A C 1
ATOM 1795 O O . ILE A 1 234 ? -14.898 -1.907 9.891 1.00 98.81 234 ILE A O 1
ATOM 1799 N N . TYR A 1 235 ? -14.986 0.133 10.831 1.00 98.31 235 TYR A N 1
ATOM 1800 C CA . TYR A 1 235 ? -14.193 0.832 9.835 1.00 98.31 235 TYR A CA 1
ATOM 1801 C C . TYR A 1 235 ? -12.829 1.181 10.407 1.00 98.31 235 TYR A C 1
ATOM 1803 O O . TYR A 1 235 ? -12.733 1.713 11.517 1.00 98.31 235 TYR A O 1
ATOM 1811 N N . THR A 1 236 ? -11.778 0.990 9.618 1.00 98.81 236 THR A N 1
ATOM 1812 C CA . THR A 1 236 ? -10.504 1.680 9.832 1.00 98.81 236 THR A CA 1
ATOM 1813 C C . THR A 1 236 ? -10.131 2.518 8.625 1.00 98.81 236 THR A C 1
ATOM 1815 O O . THR A 1 236 ? -10.517 2.246 7.491 1.00 98.81 236 THR A O 1
ATOM 1818 N N . GLY A 1 237 ? -9.382 3.589 8.869 1.00 98.31 237 GLY A N 1
ATOM 1819 C CA . GLY A 1 237 ? -8.906 4.452 7.799 1.00 98.31 237 GLY A CA 1
ATOM 1820 C C . GLY A 1 237 ? -7.761 5.348 8.239 1.00 98.31 237 GLY A C 1
ATOM 1821 O O . GLY A 1 237 ? -7.339 5.349 9.401 1.00 98.31 237 GLY A O 1
ATOM 1822 N N . THR A 1 238 ? -7.229 6.115 7.288 1.00 98.44 238 THR A N 1
ATOM 1823 C CA . THR A 1 238 ? -6.064 6.980 7.495 1.00 98.44 238 THR A CA 1
ATOM 1824 C C . THR A 1 238 ? -6.328 8.420 7.082 1.00 98.44 238 THR A C 1
ATOM 1826 O O . THR A 1 238 ? -7.038 8.681 6.113 1.00 98.44 238 THR A O 1
ATOM 1829 N N . PHE A 1 239 ? -5.667 9.352 7.771 1.00 97.94 239 PHE A N 1
ATOM 1830 C CA . PHE A 1 239 ? -5.575 10.751 7.348 1.00 97.94 239 PHE A CA 1
ATOM 1831 C C . PHE A 1 239 ? -4.419 10.990 6.355 1.00 97.94 239 PHE A C 1
ATOM 1833 O O . PHE A 1 239 ? -4.372 12.007 5.670 1.00 97.94 239 PHE A O 1
ATOM 1840 N N . GLY A 1 240 ? -3.533 10.002 6.173 1.00 96.56 240 GLY A N 1
ATOM 1841 C CA . GLY A 1 240 ? -2.293 10.110 5.390 1.00 96.56 240 GLY A CA 1
ATOM 1842 C C . GLY A 1 240 ? -2.429 9.971 3.884 1.00 96.56 240 GLY A C 1
ATOM 1843 O O . GLY A 1 240 ? -1.429 9.747 3.202 1.00 96.56 240 GLY A O 1
ATOM 1844 N N . LYS A 1 241 ? -3.653 10.037 3.358 1.00 97.44 241 LYS A N 1
ATOM 1845 C CA . LYS A 1 241 ? -3.948 9.845 1.932 1.00 97.44 241 LYS A CA 1
ATOM 1846 C C . LYS A 1 241 ? -4.883 10.946 1.433 1.00 97.44 241 LYS A C 1
ATOM 1848 O O . LYS A 1 241 ? -4.485 12.106 1.415 1.00 97.44 241 LYS A O 1
ATOM 1853 N N . ALA A 1 242 ? -6.120 10.621 1.054 1.00 96.38 242 ALA A N 1
ATOM 1854 C CA . ALA A 1 242 ? -7.053 11.605 0.501 1.00 96.38 242 ALA A CA 1
ATOM 1855 C C . ALA A 1 242 ? -7.544 12.644 1.528 1.00 96.38 242 ALA A C 1
ATOM 1857 O O . ALA A 1 242 ? -7.874 13.760 1.139 1.00 96.38 242 ALA A O 1
ATOM 1858 N N . LEU A 1 243 ? -7.538 12.317 2.825 1.00 95.88 243 LEU A N 1
ATOM 1859 C CA . LEU A 1 243 ? -7.964 13.204 3.917 1.00 95.88 243 LEU A CA 1
ATOM 1860 C C . LEU A 1 243 ? -6.840 14.145 4.404 1.00 95.88 243 LEU A C 1
ATOM 1862 O O . LEU A 1 243 ? -6.632 14.312 5.601 1.00 95.88 243 LEU A O 1
ATOM 1866 N N . GLY A 1 244 ? -6.108 14.755 3.468 1.00 87.94 244 GLY A N 1
ATOM 1867 C CA . GLY A 1 244 ? -5.119 15.805 3.760 1.00 87.94 244 GLY A CA 1
ATOM 1868 C C . GLY A 1 244 ? -3.659 15.352 3.865 1.00 87.94 244 GLY A C 1
ATOM 1869 O O . GLY A 1 244 ? -2.779 16.191 4.020 1.00 87.94 244 GLY A O 1
ATOM 1870 N N . GLY A 1 245 ? -3.361 14.056 3.741 1.00 92.88 245 GLY A N 1
ATOM 1871 C CA . GLY A 1 245 ? -1.988 13.556 3.578 1.00 92.88 245 GLY A CA 1
ATOM 1872 C C . GLY A 1 245 ? -1.106 13.563 4.837 1.00 92.88 245 GLY A C 1
ATOM 1873 O O . GLY A 1 245 ? 0.080 13.250 4.738 1.00 92.88 245 GLY A O 1
ATOM 1874 N N . ALA A 1 246 ? -1.656 13.887 6.012 1.00 94.62 246 ALA A N 1
ATOM 1875 C CA . ALA A 1 246 ? -0.929 13.947 7.285 1.00 94.62 246 ALA A CA 1
ATOM 1876 C C . ALA A 1 246 ? -0.922 12.601 8.039 1.00 94.62 246 ALA A C 1
ATOM 1878 O O . ALA A 1 246 ? -1.693 11.697 7.736 1.00 94.62 246 ALA A O 1
ATOM 1879 N N . SER A 1 247 ? -0.068 12.426 9.053 1.00 95.75 247 SER A N 1
ATOM 1880 C CA . SER A 1 247 ? -0.115 11.201 9.865 1.00 95.75 247 SER A CA 1
ATOM 1881 C C . SER A 1 247 ? -1.435 11.070 10.635 1.00 95.75 247 SER A C 1
ATOM 1883 O O . SER A 1 247 ? -2.139 12.046 10.880 1.00 95.75 247 SER A O 1
ATOM 1885 N N . GLY A 1 248 ? -1.772 9.842 11.023 1.00 97.56 248 GLY A N 1
ATOM 1886 C CA . GLY A 1 248 ? -2.984 9.537 11.772 1.00 97.56 248 GLY A CA 1
ATOM 1887 C C . GLY A 1 248 ? -3.887 8.505 11.111 1.00 97.56 248 GLY A C 1
ATOM 1888 O O . GLY A 1 248 ? -3.784 8.173 9.922 1.00 97.56 248 GLY A O 1
ATOM 1889 N N . GLY A 1 249 ? -4.761 7.951 11.932 1.00 98.12 249 GLY A N 1
ATOM 1890 C CA . GLY A 1 249 ? -5.811 7.039 11.520 1.00 98.12 249 GLY A CA 1
ATOM 1891 C C . GLY A 1 249 ? -6.889 6.954 12.577 1.00 98.12 249 GLY A C 1
ATOM 1892 O O . GLY A 1 249 ? -6.855 7.672 13.577 1.00 98.12 249 GLY A O 1
ATOM 1893 N N . TYR A 1 250 ? -7.859 6.091 12.339 1.00 98.75 250 TYR A N 1
ATOM 1894 C CA . TYR A 1 250 ? -9.028 5.997 13.193 1.00 98.75 250 TYR A CA 1
ATOM 1895 C C . TYR A 1 250 ? -9.651 4.608 13.149 1.00 98.75 250 TYR A C 1
ATOM 1897 O O . TYR A 1 250 ? -9.396 3.830 12.226 1.00 98.75 250 TYR A O 1
ATOM 1905 N N . VAL A 1 251 ? -10.492 4.350 14.146 1.00 98.88 251 VAL A N 1
ATOM 1906 C CA . VAL A 1 251 ? -11.559 3.349 14.080 1.00 98.88 251 VAL A CA 1
ATOM 1907 C C . VAL A 1 251 ? -12.885 4.103 14.158 1.00 98.88 251 VAL A C 1
ATOM 1909 O O . VAL A 1 251 ? -13.015 4.984 15.008 1.00 98.88 251 VAL A O 1
ATOM 1912 N N . ALA A 1 252 ? -13.840 3.778 13.293 1.00 98.81 252 ALA A N 1
ATOM 1913 C CA . ALA A 1 252 ? -15.214 4.278 13.355 1.00 98.81 252 ALA A CA 1
ATOM 1914 C C . ALA A 1 252 ? -16.172 3.081 13.389 1.00 98.81 252 ALA A C 1
ATOM 1916 O O . ALA A 1 252 ? -15.964 2.109 12.665 1.00 98.81 252 ALA A O 1
ATOM 1917 N N . SER A 1 253 ? -17.127 3.077 14.318 1.00 98.75 253 SER A N 1
ATOM 1918 C CA . SER A 1 253 ? -17.920 1.883 14.642 1.00 98.75 253 SER A CA 1
ATOM 1919 C C . SER A 1 253 ? -19.103 2.238 15.553 1.00 98.75 253 SER A C 1
ATOM 1921 O O . SER A 1 253 ? -19.374 3.414 15.810 1.00 98.75 253 SER A O 1
ATOM 1923 N N . HIS A 1 254 ? -19.780 1.215 16.071 1.00 98.50 254 HIS A N 1
ATOM 1924 C CA . HIS A 1 254 ? -20.779 1.328 17.126 1.00 98.50 254 HIS A CA 1
ATOM 1925 C C . HIS A 1 254 ? -20.199 1.925 18.412 1.00 98.50 254 HIS A C 1
ATOM 1927 O O . HIS A 1 254 ? -19.016 1.743 18.743 1.00 98.50 254 HIS A O 1
ATOM 1933 N N . ALA A 1 255 ? -21.053 2.615 19.169 1.00 98.69 255 ALA A N 1
ATOM 1934 C CA . ALA A 1 255 ? -20.645 3.364 20.355 1.00 98.69 255 ALA A CA 1
ATOM 1935 C C . ALA A 1 255 ? -19.952 2.482 21.409 1.00 98.69 255 ALA A C 1
ATOM 1937 O O . ALA A 1 255 ? -18.936 2.872 21.987 1.00 98.69 255 ALA A O 1
ATOM 1938 N N . GLU A 1 256 ? -20.451 1.268 21.640 1.00 98.62 256 GLU A N 1
ATOM 1939 C CA . GLU A 1 256 ? -19.896 0.310 22.597 1.00 98.62 256 GLU A CA 1
ATOM 1940 C C . GLU A 1 256 ? -18.530 -0.241 22.172 1.00 98.62 256 GLU A C 1
ATOM 1942 O O . GLU A 1 256 ? -17.660 -0.442 23.027 1.00 98.62 256 GLU A O 1
ATOM 1947 N N . ILE A 1 257 ? -18.306 -0.424 20.866 1.00 98.75 257 ILE A N 1
ATOM 1948 C CA . ILE A 1 257 ? -17.016 -0.867 20.327 1.00 98.75 257 ILE A CA 1
ATOM 1949 C C . ILE A 1 257 ? -15.984 0.231 20.565 1.00 98.75 257 ILE A C 1
ATOM 1951 O O . ILE A 1 257 ? -14.927 -0.022 21.152 1.00 98.75 257 ILE A O 1
ATOM 1955 N N . VAL A 1 258 ? -16.307 1.472 20.193 1.00 98.81 258 VAL A N 1
ATOM 1956 C CA . VAL A 1 258 ? -15.419 2.619 20.408 1.00 98.81 258 VAL A CA 1
ATOM 1957 C C . VAL A 1 258 ? -15.164 2.854 21.897 1.00 98.81 258 VAL A C 1
ATOM 1959 O O . VAL A 1 258 ? -14.015 3.055 22.302 1.00 98.81 258 VAL A O 1
ATOM 1962 N N . ALA A 1 259 ? -16.194 2.765 22.740 1.00 98.69 259 ALA A N 1
ATOM 1963 C CA . ALA A 1 259 ? -16.052 2.896 24.185 1.00 98.69 259 ALA A CA 1
ATOM 1964 C C . ALA A 1 259 ? -15.090 1.845 24.758 1.00 98.69 259 ALA A C 1
ATOM 1966 O O . ALA A 1 259 ? -14.197 2.197 25.532 1.00 98.69 259 ALA A O 1
ATOM 1967 N N . LEU A 1 260 ? -15.206 0.577 24.348 1.00 98.75 260 LEU A N 1
ATOM 1968 C CA . LEU A 1 260 ? -14.301 -0.482 24.793 1.00 98.75 260 LEU A CA 1
ATOM 1969 C C . LEU A 1 260 ? -12.864 -0.251 24.307 1.00 98.75 260 LEU A C 1
ATOM 1971 O O . LEU A 1 260 ? -11.919 -0.408 25.087 1.00 98.75 260 LEU A O 1
ATOM 1975 N N . LEU A 1 261 ? -12.690 0.181 23.054 1.00 98.69 261 LEU A N 1
ATOM 1976 C CA . LEU A 1 261 ? -11.381 0.541 22.506 1.00 98.69 261 LEU A CA 1
ATOM 1977 C C . LEU A 1 261 ? -10.730 1.661 23.324 1.00 98.69 261 LEU A C 1
ATOM 1979 O O . LEU A 1 261 ? -9.571 1.519 23.708 1.00 98.69 261 LEU A O 1
ATOM 1983 N N . ARG A 1 262 ? -11.467 2.711 23.709 1.00 98.00 262 ARG A N 1
ATOM 1984 C CA . ARG A 1 262 ? -10.932 3.777 24.581 1.00 98.00 262 ARG A CA 1
ATOM 1985 C C . ARG A 1 262 ? -10.427 3.261 25.931 1.00 98.00 262 ARG A C 1
ATOM 1987 O O . ARG A 1 262 ? -9.534 3.884 26.497 1.00 98.00 262 ARG A O 1
ATOM 1994 N N . GLN A 1 263 ? -10.974 2.155 26.443 1.00 98.00 263 GLN A N 1
ATOM 1995 C CA . GLN A 1 263 ? -10.587 1.574 27.736 1.00 98.00 263 GLN A CA 1
ATOM 1996 C C . GLN A 1 263 ? -9.465 0.536 27.651 1.00 98.00 263 GLN A C 1
ATOM 1998 O O . GLN A 1 263 ? -8.817 0.266 28.663 1.00 98.00 263 GLN A O 1
ATOM 2003 N N . ARG A 1 264 ? -9.256 -0.101 26.491 1.00 98.00 264 ARG A N 1
ATOM 2004 C CA . ARG A 1 264 ? -8.390 -1.293 26.387 1.00 98.00 264 ARG A CA 1
ATOM 2005 C C . ARG A 1 264 ? -7.406 -1.288 25.222 1.00 98.00 264 ARG A C 1
ATOM 2007 O O . ARG A 1 264 ? -6.391 -1.977 25.312 1.00 98.00 264 ARG A O 1
ATOM 2014 N N . SER A 1 265 ? -7.653 -0.500 24.179 1.00 98.06 265 SER A N 1
ATOM 2015 C CA . SER A 1 265 ? -6.771 -0.414 23.016 1.00 98.06 265 SER A CA 1
ATOM 2016 C C . SER A 1 265 ? -5.415 0.154 23.422 1.00 98.06 265 SER A C 1
ATOM 2018 O O . SER A 1 265 ? -5.260 1.340 23.721 1.00 98.06 265 SER A O 1
ATOM 2020 N N . ARG A 1 266 ? -4.399 -0.709 23.441 1.00 96.62 266 ARG A N 1
ATOM 2021 C CA . ARG A 1 266 ? -3.055 -0.347 23.904 1.00 96.62 266 ARG A CA 1
ATOM 2022 C C . ARG A 1 266 ? -2.406 0.753 23.054 1.00 96.62 266 ARG A C 1
ATOM 2024 O O . ARG A 1 266 ? -1.845 1.663 23.665 1.00 96.62 266 ARG A O 1
ATOM 2031 N N . PRO A 1 267 ? -2.487 0.740 21.704 1.00 96.62 267 PRO A N 1
ATOM 2032 C CA . PRO A 1 267 ? -1.924 1.826 20.907 1.00 96.62 267 PRO A CA 1
ATOM 2033 C C . PRO A 1 267 ? -2.551 3.187 21.233 1.00 96.62 267 PRO A C 1
ATOM 2035 O O . PRO A 1 267 ? -1.831 4.178 21.258 1.00 96.62 267 PRO A O 1
ATOM 2038 N N . TYR A 1 268 ? -3.847 3.229 21.565 1.00 97.19 268 TYR A N 1
ATOM 2039 C CA . TYR A 1 268 ? -4.541 4.447 21.998 1.00 97.19 268 TYR A CA 1
ATOM 2040 C C . TYR A 1 268 ? -4.130 4.900 23.411 1.00 97.19 268 TYR A C 1
ATOM 2042 O O . TYR A 1 268 ? -3.887 6.082 23.649 1.00 97.19 268 TYR A O 1
ATOM 2050 N N . LEU A 1 269 ? -4.038 3.966 24.363 1.00 97.25 269 LEU A N 1
ATOM 2051 C CA . LEU A 1 269 ? -3.767 4.275 25.773 1.00 97.25 269 LEU A CA 1
ATOM 2052 C C . LEU A 1 269 ? -2.313 4.653 26.065 1.00 97.25 269 LEU A C 1
ATOM 2054 O O . LEU A 1 269 ? -2.059 5.398 27.010 1.00 97.25 269 LEU A O 1
ATOM 2058 N N . PHE A 1 270 ? -1.363 4.114 25.299 1.00 96.31 270 PHE A N 1
ATOM 2059 C CA . PHE A 1 270 ? 0.070 4.203 25.597 1.00 96.31 270 PHE A CA 1
ATOM 2060 C C . PHE A 1 270 ? 0.878 4.950 24.530 1.00 96.31 270 PHE A C 1
ATOM 2062 O O . PHE A 1 270 ? 2.103 4.840 24.509 1.00 96.31 270 PHE A O 1
ATOM 2069 N N . SER A 1 271 ? 0.208 5.729 23.678 1.00 95.19 271 SER A N 1
ATOM 2070 C CA . SER A 1 271 ? 0.853 6.588 22.681 1.00 95.19 271 SER A CA 1
ATOM 2071 C C . SER A 1 271 ? 0.393 8.033 22.821 1.00 95.19 271 SER A C 1
ATOM 2073 O O . SER A 1 271 ? -0.752 8.309 23.186 1.00 95.19 271 SER A O 1
ATOM 2075 N N . ASN A 1 272 ? 1.295 8.968 22.523 1.00 95.56 272 ASN A N 1
ATOM 2076 C CA . ASN A 1 272 ? 0.949 10.386 22.485 1.00 95.56 272 ASN A CA 1
ATOM 2077 C C . ASN A 1 272 ? -0.146 10.642 21.442 1.00 95.56 272 ASN A C 1
ATOM 2079 O O . ASN A 1 272 ? -0.174 9.992 20.398 1.00 95.56 272 ASN A O 1
ATOM 2083 N N . THR A 1 273 ? -1.023 11.603 21.732 1.00 95.62 273 THR A N 1
ATOM 2084 C CA . THR A 1 273 ? -2.107 12.000 20.819 1.00 95.62 273 THR A CA 1
ATOM 2085 C C . THR A 1 273 ? -1.592 12.568 19.487 1.00 95.62 273 THR A C 1
ATOM 2087 O O . THR A 1 273 ? -0.426 12.956 19.366 1.00 95.62 273 THR A O 1
ATOM 2090 N N . LEU A 1 274 ? -2.495 12.679 18.507 1.00 96.62 274 LEU A N 1
ATOM 2091 C CA . LEU A 1 274 ? -2.264 13.418 17.267 1.00 96.62 274 LEU A CA 1
ATOM 2092 C C . LEU A 1 274 ? -1.918 14.885 17.544 1.00 96.62 274 LEU A C 1
ATOM 2094 O O . LEU A 1 274 ? -2.427 15.503 18.476 1.00 96.62 274 LEU A O 1
ATOM 2098 N N . ALA A 1 275 ? -1.033 15.448 16.721 1.00 97.25 275 ALA A N 1
ATOM 2099 C CA . ALA A 1 275 ? -0.635 16.842 16.863 1.00 97.25 275 ALA A CA 1
ATOM 2100 C C . ALA A 1 275 ? -1.801 17.787 16.502 1.00 97.25 275 ALA A C 1
ATOM 2102 O O . ALA A 1 275 ? -2.495 17.526 15.516 1.00 97.25 275 ALA A O 1
ATOM 2103 N N . PRO A 1 276 ? -1.978 18.916 17.212 1.00 97.38 276 PRO A N 1
ATOM 2104 C CA . PRO A 1 276 ? -3.023 19.905 16.932 1.00 97.38 276 PRO A CA 1
ATOM 2105 C C . PRO A 1 276 ? -3.115 20.334 15.462 1.00 97.38 276 PRO A C 1
ATOM 2107 O O . PRO A 1 276 ? -4.195 20.355 14.879 1.00 97.38 276 PRO A O 1
ATOM 2110 N N . ALA A 1 277 ? -1.965 20.585 14.829 1.00 97.94 277 ALA A N 1
ATOM 2111 C CA . ALA A 1 277 ? -1.886 20.977 13.422 1.00 97.94 277 ALA A CA 1
ATOM 2112 C C . ALA A 1 277 ? -2.484 19.927 12.467 1.00 97.94 277 ALA A C 1
ATOM 2114 O O . ALA A 1 277 ? -3.124 20.275 11.476 1.00 97.94 277 ALA A O 1
ATOM 2115 N N . ILE A 1 278 ? -2.306 18.640 12.785 1.00 98.06 278 ILE A N 1
ATOM 2116 C CA . ILE A 1 278 ? -2.866 17.525 12.011 1.00 98.06 278 ILE A CA 1
ATOM 2117 C C . ILE A 1 278 ? -4.381 17.490 12.177 1.00 98.06 278 ILE A C 1
ATOM 2119 O O . ILE A 1 278 ? -5.094 17.321 11.193 1.00 98.06 278 ILE A O 1
ATOM 2123 N N . VAL A 1 279 ? -4.876 17.661 13.405 1.00 98.38 279 VAL A N 1
ATOM 2124 C CA . VAL A 1 279 ? -6.313 17.624 13.705 1.00 98.38 279 VAL A CA 1
ATOM 2125 C C . VAL A 1 279 ? -7.047 18.732 12.948 1.00 98.38 279 VAL A C 1
ATOM 2127 O O . VAL A 1 279 ? -7.993 18.443 12.216 1.00 98.38 279 VAL A O 1
ATOM 2130 N N . ALA A 1 280 ? -6.564 19.973 13.036 1.00 98.50 280 ALA A N 1
ATOM 2131 C CA . ALA A 1 280 ? -7.151 21.111 12.329 1.00 98.50 280 ALA A CA 1
ATOM 2132 C C . ALA A 1 280 ? -7.073 20.974 10.799 1.00 98.50 280 ALA A C 1
ATOM 2134 O O . ALA A 1 280 ? -8.055 21.222 10.091 1.00 98.50 280 ALA A O 1
ATOM 2135 N N . GLY A 1 281 ? -5.924 20.529 10.278 1.00 98.44 281 GLY A N 1
ATOM 2136 C CA . GLY A 1 281 ? -5.765 20.250 8.852 1.00 98.44 281 GLY A CA 1
ATOM 2137 C C . GLY A 1 281 ? -6.721 19.158 8.359 1.00 98.44 281 GLY A C 1
ATOM 2138 O O . GLY A 1 281 ? -7.337 19.312 7.307 1.00 98.44 281 GLY A O 1
ATOM 2139 N N . THR A 1 282 ? -6.915 18.097 9.146 1.00 98.38 282 THR A N 1
ATOM 2140 C CA . THR A 1 282 ? -7.822 16.984 8.817 1.00 98.38 282 THR A CA 1
ATOM 2141 C C . THR A 1 282 ? -9.288 17.411 8.863 1.00 98.38 282 THR A C 1
ATOM 2143 O O . THR A 1 282 ? -10.050 17.037 7.977 1.00 98.38 282 THR A O 1
ATOM 2146 N N . LEU A 1 283 ? -9.690 18.233 9.841 1.00 98.62 283 LEU A N 1
ATOM 2147 C CA . LEU A 1 283 ? -11.032 18.831 9.882 1.00 98.62 283 LEU A CA 1
ATOM 2148 C C . LEU A 1 283 ? -11.327 19.620 8.601 1.00 98.62 283 LEU A C 1
ATOM 2150 O O . LEU A 1 283 ? -12.373 19.436 7.985 1.00 98.62 283 LEU A O 1
ATOM 2154 N N . THR A 1 284 ? -10.359 20.422 8.153 1.00 98.69 284 THR A N 1
ATOM 2155 C CA . THR A 1 284 ? -10.480 21.167 6.893 1.00 98.69 284 THR A CA 1
ATOM 2156 C C . THR A 1 284 ? -10.512 20.213 5.700 1.00 98.69 284 THR A C 1
ATOM 2158 O O . THR A 1 284 ? -11.321 20.388 4.795 1.00 98.69 284 THR A O 1
ATOM 2161 N N . ALA A 1 285 ? -9.686 19.163 5.689 1.00 98.00 285 ALA A N 1
ATOM 2162 C CA . ALA A 1 285 ? -9.718 18.150 4.639 1.00 98.00 285 ALA A CA 1
ATOM 2163 C C . ALA A 1 285 ? -11.091 17.462 4.542 1.00 98.00 285 ALA A C 1
ATOM 2165 O O . ALA A 1 285 ? -11.571 17.270 3.428 1.00 98.00 285 ALA A O 1
ATOM 2166 N N . LEU A 1 286 ? -11.745 17.154 5.670 1.00 97.69 286 LEU A N 1
ATOM 2167 C CA . LEU A 1 286 ? -13.107 16.606 5.698 1.00 97.69 286 LEU A CA 1
ATOM 2168 C C . LEU A 1 286 ? -14.114 17.547 5.018 1.00 97.69 286 LEU A C 1
ATOM 2170 O O . LEU A 1 286 ? -14.874 17.097 4.161 1.00 97.69 286 LEU A O 1
ATOM 2174 N N . ASP A 1 287 ? -14.066 18.849 5.316 1.00 97.19 287 ASP A N 1
ATOM 2175 C CA . ASP A 1 287 ? -14.920 19.843 4.645 1.00 97.19 287 ASP A CA 1
ATOM 2176 C C . ASP A 1 287 ? -14.688 19.852 3.124 1.00 97.19 287 ASP A C 1
ATOM 2178 O O . ASP A 1 287 ? -15.630 19.888 2.326 1.00 97.19 287 ASP A O 1
ATOM 2182 N N . LEU A 1 288 ? -13.419 19.790 2.709 1.00 97.31 288 LEU A N 1
ATOM 2183 C CA . LEU A 1 288 ? -13.043 19.820 1.299 1.00 97.31 288 LEU A CA 1
ATOM 2184 C C . LEU A 1 288 ? -13.495 18.571 0.548 1.00 97.31 288 LEU A C 1
ATOM 2186 O O . LEU A 1 288 ? -14.027 18.695 -0.557 1.00 97.31 288 LEU A O 1
ATOM 2190 N N . VAL A 1 289 ? -13.310 17.376 1.120 1.00 95.81 289 VAL A N 1
ATOM 2191 C CA . VAL A 1 289 ? -13.673 16.134 0.427 1.00 95.81 289 VAL A CA 1
ATOM 2192 C C . VAL A 1 289 ? -15.184 16.008 0.236 1.00 95.81 289 VAL A C 1
ATOM 2194 O O . VAL A 1 289 ? -15.612 15.579 -0.838 1.00 95.81 289 VAL A O 1
ATOM 2197 N N . GLN A 1 290 ? -15.999 16.479 1.186 1.00 93.31 290 GLN A N 1
ATOM 2198 C CA . GLN A 1 290 ? -17.461 16.475 1.050 1.00 93.31 290 GLN A CA 1
ATOM 2199 C C . GLN A 1 290 ? -17.926 17.278 -0.181 1.00 93.31 290 GLN A C 1
ATOM 2201 O O . GLN A 1 290 ? -18.795 16.825 -0.923 1.00 93.31 290 GLN A O 1
ATOM 2206 N N . GLY A 1 291 ? -17.283 18.416 -0.471 1.00 91.38 291 GLY A N 1
ATOM 2207 C CA . GLY A 1 291 ? -17.571 19.258 -1.641 1.00 91.38 291 GLY A CA 1
ATOM 2208 C C . GLY A 1 291 ? -16.814 18.900 -2.930 1.00 91.38 291 GLY A C 1
ATOM 2209 O O . GLY A 1 291 ? -16.899 19.637 -3.909 1.00 91.38 291 GLY A O 1
ATOM 2210 N N . SER A 1 292 ? -16.046 17.806 -2.962 1.00 93.56 292 SER A N 1
ATOM 2211 C CA . SER A 1 292 ? -15.032 17.555 -4.005 1.00 93.56 292 SER A CA 1
ATOM 2212 C C . SER A 1 292 ? -15.500 16.755 -5.235 1.00 93.56 292 SER A C 1
ATOM 2214 O O . SER A 1 292 ? -14.698 16.053 -5.857 1.00 93.56 292 SER A O 1
ATOM 2216 N N . ALA A 1 293 ? -16.775 16.856 -5.627 1.00 95.00 293 ALA A N 1
ATOM 2217 C CA . ALA A 1 293 ? -17.329 16.096 -6.758 1.00 95.00 293 ALA A CA 1
ATOM 2218 C C . ALA A 1 293 ? -16.505 16.258 -8.055 1.00 95.00 293 ALA A C 1
ATOM 2220 O O . ALA A 1 293 ? -16.191 15.263 -8.714 1.00 95.00 293 ALA A O 1
ATOM 2221 N N . ASP A 1 294 ? -16.061 17.482 -8.361 1.00 96.62 294 ASP A N 1
ATOM 2222 C CA . ASP A 1 294 ? -15.211 17.773 -9.522 1.00 96.62 294 ASP A CA 1
ATOM 2223 C C . ASP A 1 294 ? -13.826 17.115 -9.420 1.00 96.62 294 ASP A C 1
ATOM 2225 O O . ASP A 1 294 ? -13.319 16.576 -10.405 1.00 96.62 294 ASP A O 1
ATOM 2229 N N . LEU A 1 295 ? -13.214 17.091 -8.226 1.00 97.06 295 LEU A N 1
ATOM 2230 C CA . LEU A 1 295 ? -11.925 16.418 -8.016 1.00 97.06 295 LEU A CA 1
ATOM 2231 C C . LEU A 1 295 ? -12.066 14.901 -8.179 1.00 97.06 295 LEU A C 1
ATOM 2233 O O . LEU A 1 295 ? -11.213 14.283 -8.817 1.00 97.06 295 LEU A O 1
ATOM 2237 N N . ARG A 1 296 ? -13.155 14.304 -7.672 1.00 97.44 296 ARG A N 1
ATOM 2238 C CA . ARG A 1 296 ? -13.463 12.877 -7.869 1.00 97.44 296 ARG A CA 1
ATOM 2239 C C . ARG A 1 296 ? -13.693 12.546 -9.343 1.00 97.44 296 ARG A C 1
ATOM 2241 O O . ARG A 1 296 ? -13.224 11.513 -9.819 1.00 97.44 296 ARG A O 1
ATOM 2248 N N . ALA A 1 297 ? -14.409 13.398 -10.077 1.00 97.06 297 ALA A N 1
ATOM 2249 C CA . ALA A 1 297 ? -14.623 13.226 -11.514 1.00 97.06 297 ALA A CA 1
ATOM 2250 C C . ALA A 1 297 ? -13.304 13.319 -12.296 1.00 97.06 297 ALA A C 1
ATOM 2252 O O . ALA A 1 297 ? -13.013 12.446 -13.115 1.00 97.06 297 ALA A O 1
ATOM 2253 N N . ARG A 1 298 ? -12.465 14.315 -11.986 1.00 98.12 298 ARG A N 1
ATOM 2254 C CA . ARG A 1 298 ? -11.139 14.482 -12.595 1.00 98.12 298 ARG A CA 1
ATOM 2255 C C . ARG A 1 298 ? -10.214 13.303 -12.301 1.00 98.12 298 ARG A C 1
ATOM 2257 O O . ARG A 1 298 ? -9.569 12.802 -13.211 1.00 98.12 298 ARG A O 1
ATOM 2264 N N . LEU A 1 299 ? -10.193 12.808 -11.065 1.00 98.25 299 LEU A N 1
ATOM 2265 C CA . LEU A 1 299 ? -9.418 11.626 -10.685 1.00 98.25 299 LEU A CA 1
ATOM 2266 C C . LEU A 1 299 ? -9.833 10.380 -11.485 1.00 98.25 299 LEU A C 1
ATOM 2268 O O . LEU A 1 299 ? -8.971 9.669 -12.003 1.00 98.25 299 LEU A O 1
ATOM 2272 N N . ARG A 1 300 ? -11.144 10.140 -11.637 1.00 97.62 300 ARG A N 1
ATOM 2273 C CA . ARG A 1 300 ? -11.675 9.044 -12.468 1.00 97.62 300 ARG A CA 1
ATOM 2274 C C . ARG A 1 300 ? -11.299 9.204 -13.942 1.00 97.62 300 ARG A C 1
ATOM 2276 O O . ARG A 1 300 ? -10.893 8.228 -14.573 1.00 97.62 300 ARG A O 1
ATOM 2283 N N . ALA A 1 301 ? -11.384 10.421 -14.479 1.00 98.19 301 ALA A N 1
ATOM 2284 C CA . ALA A 1 301 ? -10.968 10.719 -15.849 1.00 98.19 301 ALA A CA 1
ATOM 2285 C C . ALA A 1 301 ? -9.463 10.475 -16.053 1.00 98.19 301 ALA A C 1
ATOM 2287 O O . ALA A 1 301 ? -9.078 9.813 -17.012 1.00 98.19 301 ALA A O 1
ATOM 2288 N N . ASN A 1 302 ? -8.625 10.914 -15.112 1.00 98.62 302 ASN A N 1
ATOM 2289 C CA . ASN A 1 302 ? -7.176 10.710 -15.140 1.00 98.62 302 ASN A CA 1
ATOM 2290 C C . ASN A 1 302 ? -6.801 9.220 -15.089 1.00 98.62 302 ASN A C 1
ATOM 2292 O O . ASN A 1 302 ? -5.963 8.764 -15.867 1.00 98.62 302 ASN A O 1
ATOM 2296 N N . ALA A 1 303 ? -7.444 8.445 -14.209 1.00 98.06 303 ALA A N 1
ATOM 2297 C CA . ALA A 1 303 ? -7.2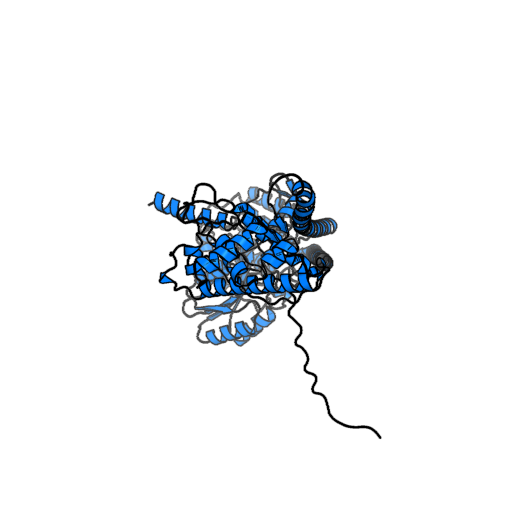50 6.997 -14.139 1.00 98.06 303 ALA A CA 1
ATOM 2298 C C . ALA A 1 303 ? -7.676 6.296 -15.440 1.00 98.06 303 ALA A C 1
ATOM 2300 O O . ALA A 1 303 ? -6.960 5.418 -15.923 1.00 98.06 303 ALA A O 1
ATOM 2301 N N . SER A 1 304 ? -8.803 6.713 -16.028 1.00 98.31 304 SER A N 1
ATOM 2302 C CA . SER A 1 304 ? -9.311 6.166 -17.293 1.00 98.31 304 SER A CA 1
ATOM 2303 C C . SER A 1 304 ? -8.373 6.474 -18.460 1.00 98.31 304 SER A C 1
ATOM 2305 O O . SER A 1 304 ? -7.991 5.554 -19.179 1.00 98.31 304 SER A O 1
ATOM 2307 N N . LEU A 1 305 ? -7.926 7.729 -18.588 1.00 98.56 305 LEU A N 1
ATOM 2308 C CA . LEU A 1 305 ? -6.972 8.157 -19.613 1.00 98.56 305 LEU A CA 1
ATOM 2309 C C . LEU A 1 305 ? -5.673 7.349 -19.530 1.00 98.56 305 LEU A C 1
ATOM 2311 O O . LEU A 1 305 ? -5.226 6.791 -20.528 1.00 98.56 305 LEU A O 1
ATOM 2315 N N . PHE A 1 306 ? -5.080 7.236 -18.336 1.00 98.62 306 PHE A N 1
ATOM 2316 C CA . PHE A 1 306 ? -3.845 6.472 -18.163 1.00 98.62 306 PHE A CA 1
ATOM 2317 C C . PHE A 1 306 ? -4.027 4.998 -18.553 1.00 98.62 306 PHE A C 1
ATOM 2319 O O . PHE A 1 306 ? -3.195 4.446 -19.273 1.00 98.62 306 PHE A O 1
ATOM 2326 N N . ARG A 1 307 ? -5.124 4.361 -18.119 1.00 98.31 307 ARG A N 1
ATOM 2327 C CA . ARG A 1 307 ? -5.432 2.960 -18.455 1.00 98.31 307 ARG A CA 1
ATOM 2328 C C . ARG A 1 307 ? -5.619 2.759 -19.957 1.00 98.31 307 ARG A C 1
ATOM 2330 O O . ARG A 1 307 ? -5.017 1.840 -20.511 1.00 98.31 307 ARG A O 1
ATOM 2337 N N . GLU A 1 308 ? -6.410 3.610 -20.609 1.00 98.19 308 GLU A N 1
ATOM 2338 C CA . GLU A 1 308 ? -6.649 3.567 -22.057 1.00 98.19 308 GLU A CA 1
ATOM 2339 C C . GLU A 1 308 ? -5.330 3.666 -22.824 1.00 98.19 308 GLU A C 1
ATOM 2341 O O . GLU A 1 308 ? -5.017 2.812 -23.654 1.00 98.19 308 GLU A O 1
ATOM 2346 N N . ARG A 1 309 ? -4.515 4.667 -22.486 1.00 98.50 309 ARG A N 1
ATOM 2347 C CA . ARG A 1 309 ? -3.254 4.932 -23.172 1.00 98.50 309 ARG A CA 1
ATOM 2348 C C . ARG A 1 309 ? -2.223 3.835 -22.957 1.00 98.50 309 ARG A C 1
ATOM 2350 O O . ARG A 1 309 ? -1.650 3.360 -23.928 1.00 98.50 309 ARG A O 1
ATOM 2357 N N . MET A 1 310 ? -2.025 3.374 -21.727 1.00 98.38 310 MET A N 1
ATOM 2358 C CA . MET A 1 310 ? -1.100 2.270 -21.449 1.00 98.38 310 MET A CA 1
ATOM 2359 C C . MET A 1 310 ? -1.524 0.970 -22.148 1.00 98.38 310 MET A C 1
ATOM 2361 O O . MET A 1 310 ? -0.671 0.265 -22.688 1.00 98.38 310 MET A O 1
ATOM 2365 N N . THR A 1 311 ? -2.828 0.678 -22.193 1.00 97.69 311 THR A N 1
ATOM 2366 C CA . THR A 1 311 ? -3.360 -0.493 -22.910 1.00 97.69 311 THR A CA 1
ATOM 2367 C C . THR A 1 311 ? -3.125 -0.367 -24.417 1.00 97.69 311 THR A C 1
ATOM 2369 O O . THR A 1 311 ? -2.668 -1.320 -25.046 1.00 97.69 311 THR A O 1
ATOM 2372 N N . ALA A 1 312 ? -3.376 0.812 -25.000 1.00 97.50 312 ALA A N 1
ATOM 2373 C CA . ALA A 1 312 ? -3.132 1.078 -26.420 1.00 97.50 312 ALA A CA 1
ATOM 2374 C C . ALA A 1 312 ? -1.650 0.915 -26.809 1.00 97.50 312 ALA A C 1
ATOM 2376 O O . ALA A 1 312 ? -1.350 0.436 -27.900 1.00 97.50 312 ALA A O 1
ATOM 2377 N N . GLU A 1 313 ? -0.729 1.246 -25.900 1.00 97.81 313 GLU A N 1
ATOM 2378 C CA . GLU A 1 313 ? 0.721 1.067 -26.077 1.00 97.81 313 GLU A CA 1
ATOM 2379 C C . GLU A 1 313 ? 1.211 -0.370 -25.791 1.00 97.81 313 GLU A C 1
ATOM 2381 O O . GLU A 1 313 ? 2.414 -0.649 -25.858 1.00 97.81 313 GLU A O 1
ATOM 2386 N N . GLY A 1 314 ? 0.299 -1.298 -25.478 1.00 96.81 314 GLY A N 1
ATOM 2387 C CA . GLY A 1 314 ? 0.586 -2.721 -25.286 1.00 96.81 314 GLY A CA 1
ATOM 2388 C C . GLY A 1 314 ? 1.129 -3.094 -23.904 1.00 96.81 314 GLY A C 1
ATOM 2389 O O . GLY A 1 314 ? 1.781 -4.131 -23.773 1.00 96.81 314 GLY A O 1
ATOM 2390 N N . PHE A 1 315 ? 0.907 -2.268 -22.877 1.00 97.50 315 PHE A N 1
ATOM 2391 C CA . PHE A 1 315 ? 1.231 -2.635 -21.497 1.00 97.50 315 PHE A CA 1
ATOM 2392 C C . PHE A 1 315 ? 0.133 -3.494 -20.868 1.00 97.50 315 PHE A C 1
ATOM 2394 O O . PHE A 1 315 ? -1.055 -3.254 -21.067 1.00 97.50 315 PHE A O 1
ATOM 2401 N N . ASP A 1 316 ? 0.553 -4.464 -20.056 1.00 96.75 316 ASP A N 1
ATOM 2402 C CA . ASP A 1 316 ? -0.343 -5.299 -19.261 1.00 96.75 316 ASP A CA 1
ATOM 2403 C C . ASP A 1 316 ? -0.702 -4.598 -17.943 1.00 96.75 316 ASP A C 1
ATOM 2405 O O . ASP A 1 316 ? 0.181 -4.170 -17.189 1.00 96.75 316 ASP A O 1
ATOM 2409 N N . LEU A 1 317 ? -2.001 -4.468 -17.673 1.00 96.81 317 LEU A N 1
ATOM 2410 C CA . LEU A 1 317 ? -2.556 -3.806 -16.496 1.00 96.81 317 LEU A CA 1
ATOM 2411 C C . LEU A 1 317 ? -3.542 -4.741 -15.801 1.00 96.81 317 LEU A C 1
ATOM 2413 O O . LEU A 1 317 ? -4.345 -5.404 -16.457 1.00 96.81 317 LEU A O 1
ATOM 2417 N N . LEU A 1 318 ? -3.581 -4.706 -14.468 1.00 93.88 318 LEU A N 1
ATOM 2418 C CA . LEU A 1 318 ? -4.672 -5.371 -13.753 1.00 93.88 318 LEU A CA 1
ATOM 2419 C C . LEU A 1 318 ? -6.013 -4.662 -14.030 1.00 93.88 318 LEU A C 1
ATOM 2421 O O . LEU A 1 318 ? -6.067 -3.420 -14.029 1.00 93.88 318 LEU A O 1
ATOM 2425 N N . PRO A 1 319 ? -7.103 -5.420 -14.258 1.00 92.00 319 PRO A N 1
ATOM 2426 C CA . PRO A 1 319 ? -8.412 -4.849 -14.544 1.00 92.00 319 PRO A CA 1
ATOM 2427 C C . PRO A 1 319 ? -8.947 -4.078 -13.335 1.00 92.00 319 PRO A C 1
ATOM 2429 O O . PRO A 1 319 ? -8.699 -4.437 -12.186 1.00 92.00 319 PRO A O 1
ATOM 2432 N N . GLY A 1 320 ? -9.711 -3.021 -13.597 1.00 91.88 320 GLY A N 1
ATOM 2433 C CA . GLY A 1 320 ? -10.354 -2.221 -12.560 1.00 91.88 320 GLY A CA 1
ATOM 2434 C C . GLY A 1 320 ? -10.463 -0.750 -12.937 1.00 91.88 320 GLY A C 1
ATOM 2435 O O . GLY A 1 320 ? -9.993 -0.319 -13.988 1.00 91.88 320 GLY A O 1
ATOM 2436 N N . GLU A 1 321 ? -11.071 0.016 -12.040 1.00 91.31 321 GLU A N 1
ATOM 2437 C CA . GLU A 1 321 ? -11.351 1.447 -12.212 1.00 91.31 321 GLU A CA 1
ATOM 2438 C C . GLU A 1 321 ? -10.639 2.332 -11.179 1.00 91.31 321 GLU A C 1
ATOM 2440 O O . GLU A 1 321 ? -10.633 3.557 -11.294 1.00 91.31 321 GLU A O 1
ATOM 2445 N N . HIS A 1 322 ? -9.991 1.722 -10.182 1.00 96.88 322 HIS A N 1
ATOM 2446 C CA . HIS A 1 322 ? -9.327 2.462 -9.120 1.00 96.88 322 HIS A CA 1
ATOM 2447 C C . HIS A 1 322 ? -8.124 3.277 -9.657 1.00 96.88 322 HIS A C 1
ATOM 2449 O O . HIS A 1 322 ? -7.405 2.793 -10.543 1.00 96.88 322 HIS A O 1
ATOM 2455 N N . PRO A 1 323 ? -7.826 4.466 -9.084 1.00 97.19 323 PRO A N 1
ATOM 2456 C CA . PRO A 1 323 ? -6.648 5.285 -9.416 1.00 97.19 323 PRO A CA 1
ATOM 2457 C C . PRO A 1 323 ? -5.288 4.673 -9.057 1.00 97.19 323 PRO A C 1
ATOM 2459 O O . PRO A 1 323 ? -4.244 5.265 -9.329 1.00 97.19 323 PRO A O 1
ATOM 2462 N N . ILE A 1 324 ? -5.285 3.498 -8.428 1.00 97.69 324 ILE A N 1
ATOM 2463 C CA . ILE A 1 324 ? -4.102 2.648 -8.309 1.00 97.69 324 ILE A CA 1
ATOM 2464 C C . ILE A 1 324 ? -4.081 1.769 -9.557 1.00 97.69 324 ILE A C 1
ATOM 2466 O O . ILE A 1 324 ? -4.958 0.925 -9.726 1.00 97.69 324 ILE A O 1
ATOM 2470 N N . VAL A 1 325 ? -3.090 1.973 -10.421 1.00 97.62 325 VAL A N 1
ATOM 2471 C CA . VAL A 1 325 ? -2.949 1.240 -11.683 1.00 97.62 325 VAL A CA 1
ATOM 2472 C C . VAL A 1 325 ? -1.624 0.476 -11.674 1.00 97.62 325 VAL A C 1
ATOM 2474 O O . VAL A 1 325 ? -0.558 1.080 -11.826 1.00 97.62 325 VAL A O 1
ATOM 2477 N N . PRO A 1 326 ? -1.652 -0.847 -11.453 1.00 96.56 326 PRO A N 1
ATOM 2478 C CA . PRO A 1 326 ? -0.456 -1.677 -11.500 1.00 96.56 326 PRO A CA 1
ATOM 2479 C C . PRO A 1 326 ? -0.094 -1.999 -12.951 1.00 96.56 326 PRO A C 1
ATOM 2481 O O . PRO A 1 326 ? -0.878 -2.625 -13.660 1.00 96.56 326 PRO A O 1
ATOM 2484 N N . VAL A 1 327 ? 1.101 -1.588 -13.372 1.00 97.81 327 VAL A N 1
ATOM 2485 C CA . VAL A 1 327 ? 1.689 -1.949 -14.668 1.00 97.81 327 VAL A CA 1
ATOM 2486 C C . VAL A 1 327 ? 2.539 -3.199 -14.474 1.00 97.81 327 VAL A C 1
ATOM 2488 O O . VAL A 1 327 ? 3.519 -3.174 -13.717 1.00 97.81 327 VAL A O 1
ATOM 2491 N N . MET A 1 328 ? 2.146 -4.295 -15.116 1.00 97.06 328 MET A N 1
ATOM 2492 C CA . MET A 1 328 ? 2.688 -5.628 -14.872 1.00 97.06 328 MET A CA 1
ATOM 2493 C C . MET A 1 328 ? 3.930 -5.895 -15.728 1.00 97.06 328 MET A C 1
ATOM 2495 O O . MET A 1 328 ? 3.961 -5.633 -16.928 1.00 97.06 328 MET A O 1
ATOM 2499 N N . PHE A 1 329 ? 4.973 -6.437 -15.096 1.00 94.00 329 PHE A N 1
ATOM 2500 C CA . PHE A 1 329 ? 6.234 -6.795 -15.762 1.00 94.00 329 PHE A CA 1
ATOM 2501 C C . PHE A 1 329 ? 6.714 -8.209 -15.412 1.00 94.00 329 PHE A C 1
ATOM 2503 O O . PHE A 1 329 ? 7.510 -8.788 -16.153 1.00 94.00 329 PHE A O 1
ATOM 2510 N N . GLY A 1 330 ? 6.262 -8.754 -14.279 1.00 91.50 330 GLY A N 1
ATOM 2511 C CA . GLY A 1 330 ? 6.542 -10.101 -13.787 1.00 91.50 330 GLY A CA 1
ATOM 2512 C C . GLY A 1 330 ? 7.950 -10.277 -13.210 1.00 91.50 330 GLY A C 1
ATOM 2513 O O . GLY A 1 330 ? 8.102 -10.644 -12.042 1.00 91.50 330 GLY A O 1
ATOM 2514 N N . ASP A 1 331 ? 8.979 -9.959 -13.999 1.00 90.00 331 ASP A N 1
ATOM 2515 C CA . ASP A 1 331 ? 10.389 -10.046 -13.610 1.00 90.00 331 ASP A CA 1
ATOM 2516 C C . ASP A 1 331 ? 10.846 -8.838 -12.777 1.00 90.00 331 ASP A C 1
ATOM 2518 O O . ASP A 1 331 ? 10.756 -7.682 -13.203 1.00 90.00 331 ASP A O 1
ATOM 2522 N N . ALA A 1 332 ? 11.395 -9.102 -11.589 1.00 88.12 332 ALA A N 1
ATOM 2523 C CA . ALA A 1 332 ? 11.808 -8.061 -10.648 1.00 88.12 332 ALA A CA 1
ATOM 2524 C C . ALA A 1 332 ? 12.949 -7.189 -11.196 1.00 88.12 332 ALA A C 1
ATOM 2526 O O . ALA A 1 332 ? 12.908 -5.965 -11.060 1.00 88.12 332 ALA A O 1
ATOM 2527 N N . ALA A 1 333 ? 13.938 -7.795 -11.862 1.00 86.31 333 ALA A N 1
ATOM 2528 C CA . ALA A 1 333 ? 15.099 -7.070 -12.368 1.00 86.31 333 ALA A CA 1
ATOM 2529 C C . ALA A 1 333 ? 14.727 -6.152 -13.544 1.00 86.31 333 ALA A C 1
ATOM 2531 O O . ALA A 1 333 ? 15.179 -5.008 -13.608 1.00 86.31 333 ALA A O 1
ATOM 2532 N N . LYS A 1 334 ? 13.872 -6.621 -14.461 1.00 89.69 334 LYS A N 1
ATOM 2533 C CA . LYS A 1 334 ? 13.286 -5.814 -15.538 1.00 89.69 334 LYS A CA 1
ATOM 2534 C C . LYS A 1 334 ? 12.470 -4.660 -14.968 1.00 89.69 334 LYS A C 1
ATOM 2536 O O . LYS A 1 334 ? 12.693 -3.525 -15.376 1.00 89.69 334 LYS A O 1
ATOM 2541 N N . THR A 1 335 ? 11.596 -4.931 -13.999 1.00 93.56 335 THR A N 1
ATOM 2542 C CA . THR A 1 335 ? 10.768 -3.904 -13.344 1.00 93.56 335 THR A CA 1
ATOM 2543 C C . THR A 1 335 ? 11.629 -2.806 -12.713 1.00 93.56 335 THR A C 1
ATOM 2545 O O . THR A 1 335 ? 11.370 -1.623 -12.922 1.00 93.56 335 THR A O 1
ATOM 2548 N N . ALA A 1 336 ? 12.689 -3.180 -11.985 1.00 90.94 336 ALA A N 1
ATOM 2549 C CA . ALA A 1 336 ? 13.606 -2.228 -11.361 1.00 90.94 336 ALA A CA 1
ATOM 2550 C C . ALA A 1 336 ? 14.333 -1.352 -12.394 1.00 90.94 336 ALA A C 1
ATOM 2552 O O . ALA A 1 336 ? 14.414 -0.137 -12.218 1.00 90.94 336 ALA A O 1
ATOM 2553 N N . ARG A 1 337 ? 14.803 -1.944 -13.503 1.00 90.88 337 ARG A N 1
ATOM 2554 C CA . ARG A 1 337 ? 15.421 -1.189 -14.605 1.00 90.88 337 ARG A CA 1
ATOM 2555 C C . ARG A 1 337 ? 14.434 -0.233 -15.272 1.00 90.88 337 ARG A C 1
ATOM 2557 O O . ARG A 1 337 ? 14.799 0.909 -15.517 1.00 90.88 337 ARG A O 1
ATOM 2564 N N . ILE A 1 338 ? 13.193 -0.663 -15.526 1.00 95.50 338 ILE A N 1
ATOM 2565 C CA . ILE A 1 338 ? 12.152 0.220 -16.079 1.00 95.50 338 ILE A CA 1
ATOM 2566 C C . ILE A 1 338 ? 11.934 1.403 -15.134 1.00 95.50 338 ILE A C 1
ATOM 2568 O O . ILE A 1 338 ? 11.971 2.541 -15.580 1.00 95.50 338 ILE A O 1
ATOM 2572 N N . ALA A 1 339 ? 11.774 1.164 -13.828 1.00 94.50 339 ALA A N 1
ATOM 2573 C CA . ALA A 1 339 ? 11.597 2.246 -12.859 1.00 94.50 339 ALA A CA 1
ATOM 2574 C C . ALA A 1 339 ? 12.796 3.211 -12.834 1.00 94.50 339 ALA A C 1
ATOM 2576 O O . ALA A 1 339 ? 12.599 4.419 -12.746 1.00 94.50 339 ALA A O 1
ATOM 2577 N N . GLN A 1 340 ? 14.026 2.707 -12.962 1.00 92.38 340 GLN A N 1
ATOM 2578 C CA . GLN A 1 340 ? 15.223 3.545 -13.063 1.00 92.38 340 GLN A CA 1
ATOM 2579 C C . GLN A 1 340 ? 15.221 4.413 -14.334 1.00 92.38 340 GLN A C 1
ATOM 2581 O O . GLN A 1 340 ? 15.508 5.607 -14.259 1.00 92.38 340 GLN A O 1
ATOM 2586 N N . GLU A 1 341 ? 14.863 3.843 -15.485 1.00 95.38 341 GLU A N 1
ATOM 2587 C CA . GLU A 1 341 ? 14.739 4.579 -16.752 1.00 95.38 341 GLU A CA 1
ATOM 2588 C C . GLU A 1 341 ? 13.625 5.633 -16.699 1.00 95.38 341 GLU A C 1
ATOM 2590 O O . GLU A 1 341 ? 13.806 6.755 -17.167 1.00 95.38 341 GLU A O 1
ATOM 2595 N N . MET A 1 342 ? 12.489 5.310 -16.076 1.00 96.75 342 MET A N 1
ATOM 2596 C CA . MET A 1 342 ? 11.399 6.261 -15.824 1.00 96.75 342 MET A CA 1
ATOM 2597 C C . MET A 1 342 ? 11.885 7.457 -14.999 1.00 96.75 342 MET A C 1
ATOM 2599 O O . MET A 1 342 ? 11.620 8.608 -15.341 1.00 96.75 342 MET A O 1
ATOM 2603 N N . GLN A 1 343 ? 12.663 7.197 -13.948 1.00 92.75 343 GLN A N 1
ATOM 2604 C CA . GLN A 1 343 ? 13.224 8.243 -13.094 1.00 92.75 343 GLN A CA 1
ATOM 2605 C C . GLN A 1 343 ? 14.242 9.110 -13.834 1.00 92.75 343 GLN A C 1
ATOM 2607 O O . GLN A 1 343 ? 14.210 10.329 -13.690 1.00 92.75 343 GLN A O 1
ATOM 2612 N N . ALA A 1 344 ? 15.094 8.516 -14.675 1.00 92.94 344 ALA A N 1
ATOM 2613 C CA . ALA A 1 344 ? 16.012 9.267 -15.535 1.00 92.94 344 ALA A CA 1
ATOM 2614 C C . ALA A 1 344 ? 15.276 10.193 -16.524 1.00 92.94 344 ALA A C 1
ATOM 2616 O O . ALA A 1 344 ? 15.846 11.171 -17.005 1.00 92.94 344 ALA A O 1
ATOM 2617 N N . ARG A 1 345 ? 13.999 9.906 -16.801 1.00 95.62 345 ARG A N 1
ATOM 2618 C CA . ARG A 1 345 ? 13.093 10.705 -17.639 1.00 95.62 345 ARG A CA 1
ATOM 2619 C C . ARG A 1 345 ? 12.213 11.659 -16.830 1.00 95.62 345 ARG A C 1
ATOM 2621 O O . ARG A 1 345 ? 11.263 12.220 -17.367 1.00 95.62 345 ARG A O 1
ATOM 2628 N N . GLY A 1 346 ? 12.512 11.849 -15.550 1.00 96.19 346 GLY A N 1
ATOM 2629 C CA . GLY A 1 346 ? 11.781 12.769 -14.689 1.00 96.19 346 GLY A CA 1
ATOM 2630 C C . GLY A 1 346 ? 10.434 12.237 -14.201 1.00 96.19 346 GLY A C 1
ATOM 2631 O O . GLY A 1 346 ? 9.582 13.031 -13.824 1.00 96.19 346 GLY A O 1
ATOM 2632 N N . ILE A 1 347 ? 10.218 10.917 -14.195 1.00 97.94 347 ILE A N 1
ATOM 2633 C CA . ILE A 1 347 ? 9.020 10.299 -13.614 1.00 97.94 347 ILE A CA 1
ATOM 2634 C C . ILE A 1 347 ? 9.371 9.577 -12.313 1.00 97.94 347 ILE A C 1
ATOM 2636 O O . ILE A 1 347 ? 10.104 8.586 -12.295 1.00 97.94 347 ILE A O 1
ATOM 2640 N N . TYR A 1 348 ? 8.800 10.036 -11.207 1.00 96.75 348 TYR A N 1
ATOM 2641 C CA . TYR A 1 348 ? 8.938 9.390 -9.912 1.00 96.75 348 TYR A CA 1
ATOM 2642 C C . TYR A 1 348 ? 7.934 8.237 -9.788 1.00 96.75 348 TYR A C 1
ATOM 2644 O O . TYR A 1 348 ? 6.740 8.428 -9.544 1.00 96.75 348 TYR A O 1
ATOM 2652 N N . VAL A 1 349 ? 8.458 7.019 -9.922 1.00 95.56 349 VAL A N 1
ATOM 2653 C CA . VAL A 1 349 ? 7.752 5.747 -9.721 1.00 95.56 349 VAL A CA 1
ATOM 2654 C C . VAL A 1 349 ? 8.608 4.770 -8.920 1.00 95.56 349 VAL A C 1
ATOM 2656 O O . VAL A 1 349 ? 9.838 4.883 -8.865 1.00 95.56 349 VAL A O 1
ATOM 2659 N N . THR A 1 350 ? 7.955 3.770 -8.330 1.00 92.94 350 THR A N 1
ATOM 2660 C CA . THR A 1 350 ? 8.602 2.706 -7.556 1.00 92.94 350 THR A CA 1
ATOM 2661 C C . THR A 1 350 ? 8.248 1.338 -8.130 1.00 92.94 350 THR A C 1
ATOM 2663 O O . THR A 1 350 ? 7.081 1.038 -8.391 1.00 92.94 350 THR A O 1
ATOM 2666 N N . ALA A 1 351 ? 9.269 0.503 -8.315 1.00 93.25 351 ALA A N 1
ATOM 2667 C CA . ALA A 1 351 ? 9.103 -0.907 -8.633 1.00 93.25 351 ALA A CA 1
ATOM 2668 C C . ALA A 1 351 ? 8.780 -1.698 -7.361 1.00 93.25 351 ALA A C 1
ATOM 2670 O O . ALA A 1 351 ? 9.470 -1.570 -6.350 1.00 93.25 351 ALA A O 1
ATOM 2671 N N . PHE A 1 352 ? 7.771 -2.559 -7.435 1.00 92.31 352 PHE A N 1
ATOM 2672 C CA . PHE A 1 352 ? 7.402 -3.479 -6.370 1.00 92.31 352 PHE A CA 1
ATOM 2673 C C . PHE A 1 352 ? 7.709 -4.911 -6.801 1.00 92.31 352 PHE A C 1
ATOM 2675 O O . PHE A 1 352 ? 7.329 -5.355 -7.885 1.00 92.31 352 PHE A O 1
ATOM 2682 N N . SER A 1 353 ? 8.413 -5.633 -5.936 1.00 89.06 353 SER A N 1
ATOM 2683 C CA . SER A 1 353 ? 8.754 -7.046 -6.096 1.00 89.06 353 SER A CA 1
ATOM 2684 C C . SER A 1 353 ? 8.698 -7.744 -4.731 1.00 89.06 353 SER A C 1
ATOM 2686 O O . SER A 1 353 ? 8.311 -7.132 -3.728 1.00 89.06 353 SER A O 1
ATOM 2688 N N . PHE A 1 354 ? 9.036 -9.032 -4.678 1.00 83.75 354 PHE A N 1
ATOM 2689 C CA . PHE A 1 354 ? 9.107 -9.782 -3.423 1.00 83.75 354 PHE A CA 1
ATOM 2690 C C . PHE A 1 354 ? 10.019 -9.067 -2.406 1.00 83.75 354 PHE A C 1
ATOM 2692 O O . PHE A 1 354 ? 11.098 -8.629 -2.793 1.00 83.75 354 PHE A O 1
ATOM 2699 N N . PRO A 1 355 ? 9.639 -8.942 -1.119 1.00 77.38 355 PRO A N 1
ATOM 2700 C CA . PRO A 1 355 ? 8.499 -9.575 -0.446 1.00 77.38 355 PRO A CA 1
ATOM 2701 C C . PRO A 1 355 ? 7.190 -8.767 -0.466 1.00 77.38 355 PRO A C 1
ATOM 2703 O O . PRO A 1 355 ? 6.218 -9.209 0.133 1.00 77.38 355 PRO A O 1
ATOM 2706 N N . VAL A 1 356 ? 7.145 -7.595 -1.110 1.00 82.12 356 VAL A N 1
ATOM 2707 C CA . VAL A 1 356 ? 5.940 -6.739 -1.111 1.00 82.12 356 VAL A CA 1
ATOM 2708 C C . VAL A 1 356 ? 4.832 -7.330 -1.981 1.00 82.12 356 VAL A C 1
ATOM 2710 O O . VAL A 1 356 ? 3.662 -7.257 -1.630 1.00 82.12 356 VAL A O 1
ATOM 2713 N N . VAL A 1 357 ? 5.209 -7.937 -3.106 1.00 85.31 357 VAL A N 1
ATOM 2714 C CA . VAL A 1 357 ? 4.306 -8.685 -3.989 1.00 85.31 357 VAL A CA 1
ATOM 2715 C C . VAL A 1 357 ? 4.878 -10.083 -4.253 1.00 85.31 357 VAL A C 1
ATOM 2717 O O . VAL A 1 357 ? 6.099 -10.254 -4.170 1.00 85.31 357 VAL A O 1
ATOM 2720 N N . PRO A 1 358 ? 4.056 -11.101 -4.571 1.00 84.62 358 PRO A N 1
ATOM 2721 C CA . PRO A 1 358 ? 4.556 -12.449 -4.836 1.00 84.62 358 PRO A CA 1
ATOM 2722 C C . PRO A 1 358 ? 5.599 -12.501 -5.966 1.00 84.62 358 PRO A C 1
ATOM 2724 O O . PRO A 1 358 ? 5.634 -11.653 -6.862 1.00 84.62 358 PRO A O 1
ATOM 2727 N N . ARG A 1 359 ? 6.465 -13.523 -5.935 1.00 84.94 359 ARG A N 1
ATOM 2728 C CA . ARG A 1 359 ? 7.469 -13.753 -6.989 1.00 84.94 359 ARG A CA 1
ATOM 2729 C C . ARG A 1 359 ? 6.779 -13.959 -8.341 1.00 84.94 359 ARG A C 1
ATOM 2731 O O . ARG A 1 359 ? 5.744 -14.609 -8.406 1.00 84.94 359 ARG A O 1
ATOM 2738 N N . GLY A 1 360 ? 7.362 -13.412 -9.406 1.00 88.31 360 GLY A N 1
ATOM 2739 C CA . GLY A 1 360 ? 6.789 -13.474 -10.756 1.00 88.31 360 GLY A CA 1
ATOM 2740 C C . GLY A 1 360 ? 5.652 -12.480 -11.017 1.00 88.31 360 GLY A C 1
ATOM 2741 O O . GLY A 1 360 ? 5.162 -12.430 -12.137 1.00 88.31 360 GLY A O 1
ATOM 2742 N N . LEU A 1 361 ? 5.260 -11.669 -10.025 1.00 92.44 361 LEU A N 1
ATOM 2743 C CA . LEU A 1 361 ? 4.228 -10.629 -10.143 1.00 92.44 361 LEU A CA 1
ATOM 2744 C C . LEU A 1 361 ? 4.794 -9.225 -9.872 1.00 92.44 361 LEU A C 1
ATOM 2746 O O . LEU A 1 361 ? 4.124 -8.372 -9.275 1.00 92.44 361 LEU A O 1
ATOM 2750 N N . ALA A 1 362 ? 6.053 -8.993 -10.264 1.00 92.88 362 ALA A N 1
ATOM 2751 C CA . ALA A 1 362 ? 6.675 -7.680 -10.138 1.00 92.88 362 ALA A CA 1
ATOM 2752 C C . ALA A 1 362 ? 5.969 -6.651 -11.034 1.00 92.88 362 ALA A C 1
ATOM 2754 O O . ALA A 1 362 ? 5.550 -6.953 -12.157 1.00 92.88 362 ALA A O 1
ATOM 2755 N N . ARG A 1 363 ? 5.809 -5.437 -10.508 1.00 96.25 363 ARG A N 1
ATOM 2756 C CA . ARG A 1 363 ? 4.987 -4.389 -11.121 1.00 96.25 363 ARG A CA 1
ATOM 2757 C C . ARG A 1 363 ? 5.463 -2.995 -10.737 1.00 96.25 363 ARG A C 1
ATOM 2759 O O . ARG A 1 363 ? 6.100 -2.819 -9.698 1.00 96.25 363 ARG A O 1
ATOM 2766 N N . ILE A 1 364 ? 5.117 -1.997 -11.540 1.00 96.94 364 ILE A N 1
ATOM 2767 C CA . ILE A 1 364 ? 5.192 -0.589 -11.133 1.00 96.94 364 ILE A CA 1
ATOM 2768 C C . ILE A 1 364 ? 3.780 -0.150 -10.787 1.00 96.94 364 ILE A C 1
ATOM 2770 O O . ILE A 1 364 ? 2.882 -0.196 -11.624 1.00 96.94 364 ILE A O 1
ATOM 2774 N N . ARG A 1 365 ? 3.576 0.256 -9.536 1.00 95.62 365 ARG A N 1
ATOM 2775 C CA . ARG A 1 365 ? 2.281 0.756 -9.082 1.00 95.62 365 ARG A CA 1
ATOM 2776 C C . ARG A 1 365 ? 2.223 2.250 -9.377 1.00 95.62 365 ARG A C 1
ATOM 2778 O O . ARG A 1 365 ? 2.944 3.011 -8.733 1.00 95.62 365 ARG A O 1
ATOM 2785 N N . VAL A 1 366 ? 1.356 2.667 -10.295 1.00 97.62 366 VAL A N 1
ATOM 2786 C CA . VAL A 1 366 ? 1.078 4.082 -10.596 1.00 97.62 366 VAL A CA 1
ATOM 2787 C C . VAL A 1 366 ? -0.107 4.542 -9.749 1.00 97.62 366 VAL A C 1
ATOM 2789 O O . VAL A 1 366 ? -1.069 3.800 -9.561 1.00 97.62 366 VAL A O 1
ATOM 2792 N N . GLN A 1 367 ? 0.004 5.705 -9.115 1.00 97.44 367 GLN A N 1
ATOM 2793 C CA . GLN A 1 367 ? -1.046 6.326 -8.309 1.00 97.44 367 GLN A CA 1
ATOM 2794 C C . GLN A 1 367 ? -1.424 7.633 -8.996 1.00 97.44 367 GLN A C 1
ATOM 2796 O O . GLN A 1 367 ? -0.629 8.572 -9.020 1.00 97.44 367 GLN A O 1
ATOM 2801 N N . LEU A 1 368 ? -2.621 7.670 -9.576 1.00 98.19 368 LEU A N 1
ATOM 2802 C CA . LEU A 1 368 ? -3.142 8.872 -10.209 1.00 98.19 368 LEU A CA 1
ATOM 2803 C C . LEU A 1 368 ? -3.719 9.807 -9.148 1.00 98.19 368 LEU A C 1
ATOM 2805 O O . LEU A 1 368 ? -4.255 9.380 -8.123 1.00 98.19 368 LEU A O 1
ATOM 2809 N N . SER A 1 369 ? -3.612 11.096 -9.434 1.00 98.31 369 SER A N 1
ATOM 2810 C CA . SER A 1 369 ? -4.135 12.187 -8.633 1.00 98.31 369 SER A CA 1
ATOM 2811 C C . SER A 1 369 ? -5.044 13.056 -9.488 1.00 98.31 369 SER A C 1
ATOM 2813 O O . SER A 1 369 ? -4.829 13.216 -10.690 1.00 98.31 369 SER A O 1
ATOM 2815 N N . ALA A 1 370 ? -6.029 13.692 -8.858 1.00 98.06 370 ALA A N 1
ATOM 2816 C CA . ALA A 1 370 ? -6.756 14.790 -9.466 1.00 98.06 370 ALA A CA 1
ATOM 2817 C C . ALA A 1 370 ? -5.806 15.945 -9.834 1.00 98.06 370 ALA A C 1
ATOM 2819 O O . ALA A 1 370 ? -6.120 16.701 -10.740 1.00 98.06 370 ALA A O 1
ATOM 2820 N N . ALA A 1 371 ? -4.659 16.098 -9.163 1.00 97.25 371 ALA A N 1
ATOM 2821 C CA . ALA A 1 371 ? -3.688 17.149 -9.471 1.00 97.25 371 ALA A CA 1
ATOM 2822 C C . ALA A 1 371 ? -2.941 16.937 -10.800 1.00 97.25 371 ALA A C 1
ATOM 2824 O O . ALA A 1 371 ? -2.400 17.900 -11.336 1.00 97.25 371 ALA A O 1
ATOM 2825 N N . HIS A 1 372 ? -2.916 15.714 -11.345 1.00 98.50 372 HIS A N 1
ATOM 2826 C CA . HIS A 1 372 ? -2.266 15.458 -12.631 1.00 98.50 372 HIS A CA 1
ATOM 2827 C C . HIS A 1 372 ? -3.045 16.096 -13.783 1.00 98.50 372 HIS A C 1
ATOM 2829 O O . HIS A 1 372 ? -4.272 15.979 -13.849 1.00 98.50 372 HIS A O 1
ATOM 2835 N N . THR A 1 373 ? -2.333 16.726 -14.717 1.00 98.44 373 THR A N 1
ATOM 2836 C CA . THR A 1 373 ? -2.915 17.156 -15.997 1.00 98.44 373 THR A CA 1
ATOM 2837 C C . THR A 1 373 ? -2.884 16.022 -17.021 1.00 98.44 373 THR A C 1
ATOM 2839 O O . THR A 1 373 ? -2.115 15.065 -16.889 1.00 98.44 373 THR A O 1
ATOM 2842 N N . ALA A 1 374 ? -3.697 16.134 -18.075 1.00 98.19 374 ALA A N 1
ATOM 2843 C CA . ALA A 1 374 ? -3.676 15.174 -19.175 1.00 98.19 374 ALA A CA 1
ATOM 2844 C C . ALA A 1 374 ? -2.281 15.101 -19.820 1.00 98.19 374 ALA A C 1
ATOM 2846 O O . ALA A 1 374 ? -1.775 14.014 -20.066 1.00 98.19 374 ALA A O 1
ATOM 2847 N N . GLU A 1 375 ? -1.605 16.236 -20.001 1.00 98.50 375 GLU A N 1
ATOM 2848 C CA . GLU A 1 375 ? -0.259 16.309 -20.578 1.00 98.50 375 GLU A CA 1
ATOM 2849 C C . GLU A 1 375 ? 0.789 15.606 -19.706 1.00 98.50 375 GLU A C 1
ATOM 2851 O O . GLU A 1 375 ? 1.671 14.928 -20.228 1.00 98.50 375 GLU A O 1
ATOM 2856 N N . GLN A 1 376 ? 0.688 15.723 -18.378 1.00 98.62 376 GLN A N 1
ATOM 2857 C CA . GLN A 1 376 ? 1.573 15.009 -17.451 1.00 98.62 376 GLN A CA 1
ATOM 2858 C C . GLN A 1 376 ? 1.349 13.490 -17.516 1.00 98.62 376 GLN A C 1
ATOM 2860 O O . GLN A 1 376 ? 2.310 12.720 -17.467 1.00 98.62 376 GLN A O 1
ATOM 2865 N N . ILE A 1 377 ? 0.093 13.050 -17.652 1.00 98.75 377 ILE A N 1
ATOM 2866 C CA . ILE A 1 377 ? -0.261 11.634 -17.833 1.00 98.75 377 ILE A CA 1
ATOM 2867 C C . ILE A 1 377 ? 0.312 11.113 -19.153 1.00 98.75 377 ILE A C 1
ATOM 2869 O O . ILE A 1 377 ? 0.964 10.072 -19.170 1.00 98.75 377 ILE A O 1
ATOM 2873 N N . GLU A 1 378 ? 0.142 11.863 -20.237 1.00 98.56 378 GLU A N 1
ATOM 2874 C CA . GLU A 1 378 ? 0.703 11.547 -21.551 1.00 98.56 378 GLU A CA 1
ATOM 2875 C C . GLU A 1 378 ? 2.227 11.452 -21.533 1.00 98.56 378 GLU A C 1
ATOM 2877 O O . GLU A 1 378 ? 2.813 10.511 -22.072 1.00 98.56 378 GLU A O 1
ATOM 2882 N N . TYR A 1 379 ? 2.883 12.389 -20.852 1.00 98.62 379 TYR A N 1
ATOM 2883 C CA . TYR A 1 379 ? 4.326 12.358 -20.670 1.00 98.62 379 TYR A CA 1
ATOM 2884 C C . TYR A 1 379 ? 4.776 11.116 -19.881 1.00 98.62 379 TYR A C 1
ATOM 2886 O O . TYR A 1 379 ? 5.762 10.475 -20.250 1.00 98.62 379 TYR A O 1
ATOM 2894 N N . CYS A 1 380 ? 4.027 10.714 -18.848 1.00 98.62 380 CYS A N 1
ATOM 2895 C CA . CYS A 1 380 ? 4.277 9.480 -18.100 1.00 98.62 380 CYS A CA 1
ATOM 2896 C C . CYS A 1 380 ? 4.138 8.226 -18.981 1.00 98.62 380 CYS A C 1
ATOM 2898 O O . CYS A 1 380 ? 5.023 7.369 -18.969 1.00 98.62 380 CYS A O 1
ATOM 2900 N N . VAL A 1 381 ? 3.085 8.137 -19.799 1.00 98.75 381 VAL A N 1
ATOM 2901 C CA . VAL A 1 381 ? 2.899 7.037 -20.765 1.00 98.75 381 VAL A CA 1
ATOM 2902 C C . VAL A 1 381 ? 4.054 6.995 -21.769 1.00 98.75 381 VAL A C 1
ATOM 2904 O O . VAL A 1 381 ? 4.661 5.943 -21.977 1.00 98.75 381 VAL A O 1
ATOM 2907 N N . GLY A 1 382 ? 4.424 8.142 -22.343 1.00 98.44 382 GLY A N 1
ATOM 2908 C CA . GLY A 1 382 ? 5.559 8.245 -23.261 1.00 98.44 382 GLY A CA 1
ATOM 2909 C C . GLY A 1 382 ? 6.883 7.823 -22.615 1.00 98.44 382 GLY A C 1
ATOM 2910 O O . GLY A 1 382 ? 7.705 7.161 -23.252 1.00 98.44 382 GLY A O 1
ATOM 2911 N N . ALA A 1 383 ? 7.081 8.136 -21.332 1.00 98.44 383 ALA A N 1
ATOM 2912 C CA . ALA A 1 383 ? 8.238 7.671 -20.576 1.00 98.44 383 ALA A CA 1
ATOM 2913 C C . ALA A 1 383 ? 8.235 6.144 -20.402 1.00 98.44 383 ALA A C 1
ATOM 2915 O O . ALA A 1 383 ? 9.294 5.536 -20.561 1.00 98.44 383 ALA A O 1
ATOM 2916 N N . PHE A 1 384 ? 7.079 5.516 -20.151 1.00 98.44 384 PHE A N 1
ATOM 2917 C CA . PHE A 1 384 ? 6.962 4.054 -20.069 1.00 98.44 384 PHE A CA 1
ATOM 2918 C C . PHE A 1 384 ? 7.346 3.385 -21.388 1.00 98.44 384 PHE A C 1
ATOM 2920 O O . PHE A 1 384 ? 8.169 2.465 -21.388 1.00 98.44 384 PHE A O 1
ATOM 2927 N N . VAL A 1 385 ? 6.797 3.871 -22.507 1.00 98.12 385 VAL A N 1
ATOM 2928 C CA . VAL A 1 385 ? 7.132 3.396 -23.860 1.00 98.12 385 VAL A CA 1
ATOM 2929 C C . VAL A 1 385 ? 8.634 3.516 -24.099 1.00 98.12 385 VAL A C 1
ATOM 2931 O O . VAL A 1 385 ? 9.305 2.533 -24.406 1.00 98.12 385 VAL A O 1
ATOM 2934 N N . ALA A 1 386 ? 9.200 4.697 -23.855 1.00 96.62 386 ALA A N 1
ATOM 2935 C CA . ALA A 1 386 ? 10.613 4.937 -24.096 1.00 96.62 386 ALA A CA 1
ATOM 2936 C C . ALA A 1 386 ? 11.537 4.148 -23.146 1.00 96.62 386 ALA A C 1
ATOM 2938 O O . ALA A 1 386 ? 12.653 3.800 -23.534 1.00 96.62 386 ALA A O 1
ATOM 2939 N N . ALA A 1 387 ? 11.108 3.858 -21.914 1.00 96.81 387 ALA A N 1
ATOM 2940 C CA . ALA A 1 387 ? 11.835 3.010 -20.969 1.00 96.81 387 ALA A CA 1
ATOM 2941 C C . ALA A 1 387 ? 11.836 1.538 -21.411 1.00 96.81 387 ALA A C 1
ATOM 2943 O O . ALA A 1 387 ? 12.892 0.898 -21.395 1.00 96.81 387 ALA A O 1
ATOM 2944 N N . ARG A 1 388 ? 10.683 1.012 -21.855 1.00 94.50 388 ARG A N 1
ATOM 2945 C CA . ARG A 1 388 ? 10.578 -0.320 -22.476 1.00 94.50 388 ARG A CA 1
ATOM 2946 C C . ARG A 1 388 ? 11.521 -0.414 -23.671 1.00 94.50 388 ARG A C 1
ATOM 2948 O O . ARG A 1 388 ? 12.402 -1.271 -23.689 1.00 94.50 388 ARG A O 1
ATOM 2955 N N . ASP A 1 389 ? 11.404 0.528 -24.601 1.00 91.81 389 ASP A N 1
ATOM 2956 C CA . ASP A 1 389 ? 12.180 0.532 -25.836 1.00 91.81 389 ASP A CA 1
ATOM 2957 C C . ASP A 1 389 ? 13.680 0.704 -25.566 1.00 91.81 389 ASP A C 1
ATOM 2959 O O . ASP A 1 389 ? 14.492 0.102 -26.258 1.00 91.81 389 ASP A O 1
ATOM 2963 N N . ALA A 1 390 ? 14.087 1.474 -24.550 1.00 88.88 390 ALA A N 1
ATOM 2964 C CA . ALA A 1 390 ? 15.493 1.604 -24.164 1.00 88.88 390 ALA A CA 1
ATOM 2965 C C . ALA A 1 390 ? 16.069 0.291 -23.617 1.00 88.88 390 ALA A C 1
ATOM 2967 O O . ALA A 1 390 ? 17.204 -0.071 -23.941 1.00 88.88 390 ALA A O 1
ATOM 2968 N N . ILE A 1 391 ? 15.298 -0.445 -22.818 1.00 85.00 391 ILE A N 1
ATOM 2969 C CA . ILE A 1 391 ? 15.722 -1.733 -22.257 1.00 85.00 391 ILE A CA 1
ATOM 2970 C C . ILE A 1 391 ? 15.759 -2.814 -23.341 1.00 85.00 391 ILE A C 1
ATOM 2972 O O . ILE A 1 391 ? 16.719 -3.590 -23.394 1.00 85.00 391 ILE A O 1
ATOM 2976 N N . ASP A 1 392 ? 14.795 -2.812 -24.258 1.00 78.56 392 ASP A N 1
ATOM 2977 C CA . ASP A 1 392 ? 14.748 -3.742 -25.389 1.00 78.56 392 ASP A CA 1
ATOM 2978 C C . ASP A 1 392 ? 15.819 -3.390 -26.445 1.00 78.56 392 ASP A C 1
ATOM 2980 O O . ASP A 1 392 ? 16.558 -4.259 -26.911 1.00 78.56 392 ASP A O 1
ATOM 2984 N N . CYS A 1 393 ? 16.042 -2.103 -26.737 1.00 58.91 393 CYS A N 1
ATOM 2985 C CA . CYS A 1 393 ? 17.136 -1.637 -27.597 1.00 58.91 393 CYS A CA 1
ATOM 2986 C C . CYS A 1 393 ? 18.511 -1.825 -26.968 1.00 58.91 393 CYS A C 1
ATOM 2988 O O . CYS A 1 393 ? 19.481 -1.943 -27.702 1.00 58.91 393 CYS A O 1
ATOM 2990 N N . THR A 1 394 ? 18.657 -1.841 -25.644 1.00 53.06 394 THR A N 1
ATOM 2991 C CA . THR A 1 394 ? 19.943 -2.183 -25.019 1.00 53.06 394 THR A CA 1
ATOM 2992 C C . THR A 1 394 ? 20.259 -3.658 -25.241 1.00 53.06 394 THR A C 1
ATOM 2994 O O . THR A 1 394 ? 21.421 -3.991 -25.472 1.00 53.06 394 THR A O 1
ATOM 2997 N N . HIS A 1 395 ? 19.250 -4.534 -25.271 1.00 49.91 395 HIS A N 1
ATOM 2998 C CA . HIS A 1 395 ? 19.430 -5.904 -25.749 1.00 49.91 395 HIS A CA 1
ATOM 2999 C C . HIS A 1 395 ? 19.783 -5.934 -27.242 1.00 49.91 395 HIS A C 1
ATOM 3001 O O . HIS A 1 395 ? 20.787 -6.546 -27.607 1.00 49.91 395 HIS A O 1
ATOM 3007 N N . ALA A 1 396 ? 19.062 -5.192 -28.089 1.00 41.72 396 ALA A N 1
ATOM 3008 C CA . ALA A 1 396 ? 19.316 -5.154 -29.532 1.00 41.72 396 ALA A CA 1
ATOM 3009 C C . ALA A 1 396 ? 20.662 -4.505 -29.908 1.00 41.72 396 ALA A C 1
ATOM 3011 O O . ALA A 1 396 ? 21.348 -4.997 -30.792 1.00 41.72 396 ALA A O 1
ATOM 3012 N N . LYS A 1 397 ? 21.098 -3.441 -29.223 1.00 36.84 397 LYS A N 1
ATOM 3013 C CA . LYS A 1 397 ? 22.403 -2.784 -29.400 1.00 36.84 397 LYS A CA 1
ATOM 3014 C C . LYS A 1 397 ? 23.529 -3.608 -28.803 1.00 36.84 397 LYS A C 1
ATOM 3016 O O . LYS A 1 397 ? 24.575 -3.670 -29.424 1.00 36.84 397 LYS A O 1
ATOM 3021 N N . LYS A 1 398 ? 23.356 -4.282 -27.659 1.00 38.41 398 LYS A N 1
ATOM 3022 C CA . LYS A 1 398 ? 24.363 -5.252 -27.185 1.00 38.41 398 LYS A CA 1
ATOM 3023 C C . LYS A 1 398 ? 24.493 -6.431 -28.147 1.00 38.41 398 LYS A C 1
ATOM 3025 O O . LYS A 1 398 ? 25.606 -6.920 -28.317 1.00 38.41 398 LYS A O 1
ATOM 3030 N N . SER A 1 399 ? 23.397 -6.838 -28.789 1.00 39.56 399 SER A N 1
ATOM 3031 C CA . SER A 1 399 ? 23.391 -7.824 -29.872 1.00 39.56 399 SER A CA 1
ATOM 3032 C C . SER A 1 399 ? 24.111 -7.285 -31.120 1.00 39.56 399 SER A C 1
ATOM 3034 O O . SER A 1 399 ? 25.171 -7.786 -31.469 1.00 39.56 399 SER A O 1
ATOM 3036 N N . LEU A 1 400 ? 23.675 -6.159 -31.696 1.00 37.69 400 LEU A N 1
ATOM 3037 C CA . LEU A 1 400 ? 24.268 -5.523 -32.883 1.00 37.69 400 LEU A CA 1
ATOM 3038 C C . LEU A 1 400 ? 25.715 -5.055 -32.692 1.00 37.69 400 LEU A C 1
ATOM 3040 O O . LEU A 1 400 ? 26.513 -5.178 -33.610 1.00 37.69 400 LEU A O 1
ATOM 3044 N N . GLN A 1 401 ? 26.089 -4.531 -31.526 1.00 34.81 401 GLN A N 1
ATOM 3045 C CA . GLN A 1 401 ? 27.463 -4.131 -31.210 1.00 34.81 401 GLN A CA 1
ATOM 3046 C C . GLN A 1 401 ? 28.348 -5.366 -30.990 1.00 34.81 401 GLN A C 1
ATOM 3048 O O . GLN A 1 401 ? 29.517 -5.335 -31.361 1.00 34.81 401 GLN A O 1
ATOM 3053 N N . ARG A 1 402 ? 27.805 -6.492 -30.494 1.00 38.41 402 ARG A N 1
ATOM 3054 C CA . ARG A 1 402 ? 28.501 -7.790 -30.553 1.00 38.41 402 ARG A CA 1
ATOM 3055 C C . ARG A 1 402 ? 28.675 -8.253 -31.998 1.00 38.41 402 ARG A C 1
ATOM 3057 O O . ARG A 1 402 ? 29.790 -8.621 -32.347 1.00 38.41 402 ARG A O 1
ATOM 3064 N N . THR A 1 403 ? 27.647 -8.166 -32.837 1.00 38.38 403 THR A N 1
ATOM 3065 C CA . THR A 1 403 ? 27.685 -8.622 -34.237 1.00 38.38 403 THR A CA 1
ATOM 3066 C C . THR A 1 403 ? 28.592 -7.752 -35.119 1.00 38.38 403 THR A C 1
ATOM 3068 O O . THR A 1 403 ? 29.383 -8.278 -35.894 1.00 38.38 403 THR A O 1
ATOM 3071 N N . LEU A 1 404 ? 28.567 -6.424 -34.964 1.00 36.47 404 LEU A N 1
ATOM 3072 C CA . LEU A 1 404 ? 29.339 -5.473 -35.776 1.00 36.47 404 LEU A CA 1
ATOM 3073 C C . LEU A 1 404 ? 30.763 -5.247 -35.249 1.00 36.47 404 LEU A C 1
ATOM 3075 O O . LEU A 1 404 ? 31.697 -5.199 -36.050 1.00 36.47 404 LEU A O 1
ATOM 3079 N N . CYS A 1 405 ? 30.977 -5.155 -33.927 1.00 37.19 405 CYS A N 1
ATOM 3080 C CA . CYS A 1 405 ? 32.338 -5.016 -33.402 1.00 37.19 405 CYS A CA 1
ATOM 3081 C C . CYS A 1 405 ? 33.100 -6.343 -33.458 1.00 37.19 405 CYS A C 1
ATOM 3083 O O . CYS A 1 405 ? 34.275 -6.306 -33.802 1.00 37.19 405 CYS A O 1
ATOM 3085 N N . LYS A 1 406 ? 32.481 -7.515 -33.225 1.00 41.16 406 LYS A N 1
ATOM 3086 C CA . LYS A 1 406 ? 33.187 -8.794 -33.438 1.00 41.16 406 LYS A CA 1
ATOM 3087 C C . LYS A 1 406 ? 33.241 -9.207 -34.907 1.00 41.16 406 LYS A C 1
ATOM 3089 O O . LYS A 1 406 ? 34.255 -9.756 -35.302 1.00 41.16 406 LYS A O 1
ATOM 3094 N N . GLY A 1 407 ? 32.253 -8.877 -35.740 1.00 36.47 407 GLY A N 1
ATOM 3095 C CA . GLY A 1 407 ? 32.322 -9.158 -37.180 1.00 36.47 407 GLY A CA 1
ATOM 3096 C C . GLY A 1 407 ? 33.506 -8.478 -37.883 1.00 36.47 407 GLY A C 1
ATOM 3097 O O . GLY A 1 407 ? 34.049 -9.037 -38.827 1.00 36.47 407 GLY A O 1
ATOM 3098 N N . ILE A 1 408 ? 33.952 -7.311 -37.395 1.00 34.31 408 ILE A N 1
ATOM 3099 C CA . ILE A 1 408 ? 35.063 -6.550 -37.996 1.00 34.31 408 ILE A CA 1
ATOM 3100 C C . ILE A 1 408 ? 36.367 -6.665 -37.179 1.00 34.31 408 ILE A C 1
ATOM 3102 O O . ILE A 1 408 ? 37.433 -6.783 -37.778 1.00 34.31 408 ILE A O 1
ATOM 3106 N N . PHE A 1 409 ? 36.329 -6.726 -35.836 1.00 30.17 409 PHE A N 1
ATOM 3107 C CA . PHE A 1 409 ? 37.552 -6.918 -35.029 1.00 30.17 409 PHE A CA 1
ATOM 3108 C C . PHE A 1 409 ? 37.959 -8.385 -34.817 1.00 30.17 409 PHE A C 1
ATOM 3110 O O . PHE A 1 409 ? 39.152 -8.642 -34.649 1.00 30.17 409 PHE A O 1
ATOM 3117 N N . ALA A 1 410 ? 37.050 -9.369 -34.887 1.00 32.34 410 ALA A N 1
ATOM 3118 C CA . ALA A 1 410 ? 37.451 -10.785 -34.839 1.00 32.34 410 ALA A CA 1
ATOM 3119 C C . ALA A 1 410 ? 38.158 -11.239 -36.129 1.00 32.34 410 ALA A C 1
ATOM 3121 O O . ALA A 1 410 ? 38.877 -12.233 -36.106 1.00 32.34 410 ALA A O 1
ATOM 3122 N N . PHE A 1 411 ? 38.043 -10.477 -37.223 1.00 31.61 411 PHE A N 1
ATOM 3123 C CA . PHE A 1 411 ? 38.886 -10.662 -38.408 1.00 31.61 411 PHE A CA 1
ATOM 3124 C C . PHE A 1 411 ? 40.303 -10.097 -38.247 1.00 31.61 411 PHE A C 1
ATOM 3126 O O . PHE A 1 411 ? 41.174 -10.431 -39.046 1.00 31.61 411 PHE A O 1
ATOM 3133 N N . MET A 1 412 ? 40.561 -9.254 -37.240 1.00 29.20 412 MET A N 1
ATOM 3134 C CA . MET A 1 412 ? 41.820 -8.508 -37.150 1.00 29.20 412 MET A CA 1
ATOM 3135 C C . MET A 1 412 ? 42.651 -8.777 -35.893 1.00 29.20 412 MET A C 1
ATOM 3137 O O . MET A 1 412 ? 43.857 -8.549 -35.940 1.00 29.20 412 MET A O 1
ATOM 3141 N N . THR A 1 413 ? 42.091 -9.294 -34.794 1.00 33.12 413 THR A N 1
ATOM 3142 C CA . THR A 1 413 ? 42.881 -9.523 -33.567 1.00 33.12 413 THR A CA 1
ATOM 3143 C C . THR A 1 413 ? 42.385 -10.710 -32.731 1.00 33.12 413 THR A C 1
ATOM 3145 O O . THR A 1 413 ? 41.694 -10.506 -31.736 1.00 33.12 413 THR A O 1
ATOM 3148 N N . ASN A 1 414 ? 42.714 -11.945 -33.126 1.00 33.47 414 ASN A N 1
ATOM 3149 C CA . ASN A 1 414 ? 43.237 -13.021 -32.255 1.00 33.47 414 ASN A CA 1
ATOM 3150 C C . ASN A 1 414 ? 43.074 -14.408 -32.892 1.00 33.47 414 ASN A C 1
ATOM 3152 O O . ASN A 1 414 ? 41.984 -14.819 -33.284 1.00 33.47 414 ASN A O 1
ATOM 3156 N N . GLU A 1 415 ? 44.169 -15.165 -32.896 1.00 37.75 415 GLU A N 1
ATOM 3157 C CA . GLU A 1 415 ? 44.253 -16.569 -33.287 1.00 37.75 415 GLU A CA 1
ATOM 3158 C C . GLU A 1 415 ? 43.375 -17.472 -32.400 1.00 37.75 415 GLU A C 1
ATOM 3160 O O . GLU A 1 415 ? 43.827 -18.078 -31.431 1.00 37.75 415 GLU A O 1
ATOM 3165 N N . THR A 1 416 ? 42.106 -17.640 -32.760 1.00 44.94 416 THR A N 1
ATOM 3166 C CA . THR A 1 416 ? 41.417 -18.909 -32.510 1.00 44.94 416 THR A CA 1
ATOM 3167 C C . THR A 1 416 ? 41.296 -19.577 -33.869 1.00 44.94 416 THR A C 1
ATOM 3169 O O . THR A 1 416 ? 40.372 -19.278 -34.614 1.00 44.94 416 THR A O 1
ATOM 3172 N N . GLN A 1 417 ? 42.270 -20.415 -34.245 1.00 49.59 417 GLN A N 1
ATOM 3173 C CA . GLN A 1 417 ? 42.228 -21.140 -35.519 1.00 49.59 417 GLN A CA 1
ATOM 3174 C C . GLN A 1 417 ? 40.993 -22.056 -35.535 1.00 49.59 417 GLN A C 1
ATOM 3176 O O . GLN A 1 417 ? 41.011 -23.166 -34.997 1.00 49.59 417 GLN A O 1
ATOM 3181 N N . VAL A 1 418 ? 39.893 -21.570 -36.112 1.00 56.69 418 VAL A N 1
ATOM 3182 C CA . VAL A 1 418 ? 38.812 -22.418 -36.606 1.00 56.69 418 VAL A CA 1
ATOM 3183 C C . VAL A 1 418 ? 39.354 -23.062 -37.870 1.00 56.69 418 VAL A C 1
ATOM 3185 O O . VAL A 1 418 ? 39.684 -22.373 -38.834 1.00 56.69 418 VAL A O 1
ATOM 3188 N N . ARG A 1 419 ? 39.521 -24.381 -37.839 1.00 65.75 419 ARG A N 1
ATOM 3189 C CA . ARG A 1 419 ? 40.038 -25.137 -38.975 1.00 65.75 419 ARG A CA 1
ATOM 3190 C C . ARG A 1 419 ? 38.907 -25.935 -39.599 1.00 65.75 419 ARG A C 1
ATOM 3192 O O . ARG A 1 419 ? 38.472 -26.937 -39.034 1.00 65.75 419 ARG A O 1
ATOM 3199 N N . THR A 1 420 ? 38.458 -25.506 -40.768 1.00 67.44 420 THR A N 1
ATOM 3200 C CA . THR A 1 420 ? 37.539 -26.288 -41.597 1.00 67.44 420 THR A CA 1
ATOM 3201 C C . THR A 1 420 ? 38.301 -27.460 -42.212 1.00 67.44 420 THR A C 1
ATOM 3203 O O . THR A 1 420 ? 39.381 -27.270 -42.777 1.00 67.44 420 THR A O 1
ATOM 3206 N N . LEU A 1 421 ? 37.783 -28.683 -42.069 1.00 74.69 421 LEU A N 1
ATOM 3207 C CA . LEU A 1 421 ? 38.413 -29.858 -42.674 1.00 74.69 421 LEU A CA 1
ATOM 3208 C C . LEU A 1 421 ? 38.261 -29.815 -44.194 1.00 74.69 421 LEU A C 1
ATOM 3210 O O . LEU A 1 421 ? 37.145 -29.772 -44.710 1.00 74.69 421 LEU A O 1
ATOM 3214 N N . ASP A 1 422 ? 39.378 -29.894 -44.913 1.00 78.50 422 ASP A N 1
ATOM 3215 C CA . ASP A 1 422 ? 39.336 -30.101 -46.356 1.00 78.50 422 ASP A CA 1
ATOM 3216 C C . ASP A 1 422 ? 38.843 -31.519 -46.709 1.00 78.50 422 ASP A C 1
ATOM 3218 O O . ASP A 1 422 ? 38.757 -32.426 -45.872 1.00 78.50 422 ASP A O 1
ATOM 3222 N N . ALA A 1 423 ? 38.527 -31.734 -47.987 1.00 74.81 423 ALA A N 1
ATOM 3223 C CA . ALA A 1 423 ? 38.005 -33.009 -48.471 1.00 74.81 423 ALA A CA 1
ATOM 3224 C C . ALA A 1 423 ? 38.961 -34.200 -48.253 1.00 74.81 423 ALA A C 1
ATOM 3226 O O . ALA A 1 423 ? 38.502 -35.341 -48.161 1.00 74.81 423 ALA A O 1
ATOM 3227 N N . SER A 1 424 ? 40.275 -33.968 -48.188 1.00 79.38 424 SER A N 1
ATOM 3228 C CA . SER A 1 424 ? 41.272 -35.015 -47.956 1.00 79.38 424 SER A CA 1
ATOM 3229 C C . SER A 1 424 ? 41.338 -35.395 -46.478 1.00 79.38 424 SER A C 1
ATOM 3231 O O . SER A 1 424 ? 41.301 -36.580 -46.147 1.00 79.38 424 SER A O 1
ATOM 3233 N N . ALA A 1 425 ? 41.382 -34.405 -45.588 1.00 81.25 425 ALA A N 1
ATOM 3234 C CA . ALA A 1 425 ? 41.363 -34.587 -44.143 1.00 81.25 425 ALA A CA 1
ATOM 3235 C C . ALA A 1 425 ? 40.055 -35.247 -43.685 1.00 81.25 425 ALA A C 1
ATOM 3237 O O . ALA A 1 425 ? 40.073 -36.166 -42.865 1.00 81.25 425 ALA A O 1
ATOM 3238 N N . LEU A 1 426 ? 38.925 -34.861 -44.281 1.00 81.56 426 LEU A N 1
ATOM 3239 C CA . LEU A 1 426 ? 37.625 -35.462 -44.001 1.00 81.56 426 LEU A CA 1
ATOM 3240 C C . LEU A 1 426 ? 37.590 -36.956 -44.364 1.00 81.56 426 LEU A C 1
ATOM 3242 O O . LEU A 1 426 ? 37.156 -37.779 -43.561 1.00 81.56 426 LEU A O 1
ATOM 3246 N N . LYS A 1 427 ? 38.115 -37.335 -45.537 1.00 82.06 427 LYS A N 1
ATOM 3247 C CA . LYS A 1 427 ? 38.236 -38.747 -45.946 1.00 82.06 427 LYS A CA 1
ATOM 3248 C C . LYS A 1 427 ? 39.189 -39.531 -45.053 1.00 82.06 427 LYS A C 1
ATOM 3250 O O . LYS A 1 427 ? 38.927 -40.690 -44.741 1.00 82.06 427 LYS A O 1
ATOM 3255 N N . ALA A 1 428 ? 40.286 -38.912 -44.630 1.00 85.06 428 ALA A N 1
ATOM 3256 C CA . ALA A 1 428 ? 41.226 -39.537 -43.713 1.00 85.06 428 ALA A CA 1
ATOM 3257 C C . ALA A 1 428 ? 40.597 -39.800 -42.340 1.00 85.06 428 ALA A C 1
ATOM 3259 O O . ALA A 1 428 ? 40.873 -40.842 -41.741 1.00 85.06 428 ALA A O 1
ATOM 3260 N N . LEU A 1 429 ? 39.735 -38.895 -41.871 1.00 87.12 429 LEU A N 1
ATOM 3261 C CA . LEU A 1 429 ? 39.027 -39.005 -40.600 1.00 87.12 429 LEU A CA 1
ATOM 3262 C C . LEU A 1 429 ? 37.802 -39.932 -40.660 1.00 87.12 429 LEU A C 1
ATOM 3264 O O . LEU A 1 429 ? 37.431 -40.460 -39.617 1.00 87.12 429 LEU A O 1
ATOM 3268 N N . ALA A 1 430 ? 37.223 -40.180 -41.842 1.00 84.94 430 ALA A N 1
ATOM 3269 C CA . ALA A 1 430 ? 36.034 -41.015 -42.085 1.00 84.94 430 ALA A CA 1
ATOM 3270 C C . ALA A 1 430 ? 36.260 -42.528 -41.861 1.00 84.94 430 ALA A C 1
ATOM 3272 O O . ALA A 1 430 ? 35.940 -43.372 -42.696 1.00 84.94 430 ALA A O 1
ATOM 3273 N N . HIS A 1 431 ? 36.826 -42.875 -40.710 1.00 89.12 431 HIS A N 1
ATOM 3274 C CA . HIS A 1 431 ? 36.977 -44.221 -40.188 1.00 89.12 431 HIS A CA 1
ATOM 3275 C C . HIS A 1 431 ? 36.632 -44.186 -38.690 1.00 89.12 431 HIS A C 1
ATOM 3277 O O . HIS A 1 431 ? 37.268 -43.417 -37.963 1.00 89.12 431 HIS A O 1
ATOM 3283 N N . PRO A 1 432 ? 35.721 -45.036 -38.181 1.00 85.00 432 PRO A N 1
ATOM 3284 C CA . PRO A 1 432 ? 35.241 -44.965 -36.795 1.00 85.00 432 PRO A CA 1
ATOM 3285 C C . PRO A 1 432 ? 36.360 -44.925 -35.744 1.00 85.00 432 PRO A C 1
ATOM 3287 O O . PRO A 1 432 ? 36.384 -44.067 -34.864 1.00 85.00 432 PRO A O 1
ATOM 3290 N N . LEU A 1 433 ? 37.369 -45.791 -35.897 1.00 87.81 433 LEU A N 1
ATOM 3291 C CA . LEU A 1 433 ? 38.527 -45.820 -34.998 1.00 87.81 433 LEU A CA 1
ATOM 3292 C C . LEU A 1 433 ? 39.355 -44.523 -35.026 1.00 87.81 433 LEU A C 1
ATOM 3294 O O . LEU A 1 433 ? 39.889 -44.111 -34.001 1.00 87.81 433 LEU A O 1
ATOM 3298 N N . ARG A 1 434 ? 39.447 -43.848 -36.179 1.00 92.06 434 ARG A N 1
ATOM 3299 C CA . ARG A 1 434 ? 40.180 -42.583 -36.302 1.00 92.06 434 ARG A CA 1
ATOM 3300 C C . ARG A 1 434 ? 39.415 -41.444 -35.645 1.00 92.06 434 ARG A C 1
ATOM 3302 O O . ARG A 1 434 ? 40.046 -40.680 -34.929 1.00 92.06 434 ARG A O 1
ATOM 3309 N N . VAL A 1 435 ? 38.089 -41.385 -35.801 1.00 86.62 435 VAL A N 1
ATOM 3310 C CA . VAL A 1 435 ? 37.231 -40.430 -35.074 1.00 86.62 435 VAL A CA 1
ATOM 3311 C C . VAL A 1 435 ? 37.372 -40.622 -33.563 1.00 86.62 435 VAL A C 1
ATOM 3313 O O . VAL A 1 435 ? 37.589 -39.655 -32.838 1.00 86.62 435 VAL A O 1
ATOM 3316 N N . LYS A 1 436 ? 37.356 -41.872 -33.085 1.00 85.81 436 LYS A N 1
ATOM 3317 C CA . LYS A 1 436 ? 37.521 -42.189 -31.659 1.00 85.81 436 LYS A CA 1
ATOM 3318 C C . LYS A 1 436 ? 38.901 -41.797 -31.120 1.00 85.81 436 LYS A C 1
ATOM 3320 O O . LYS A 1 436 ? 38.988 -41.154 -30.078 1.00 85.81 436 LYS A O 1
ATOM 3325 N N . ILE A 1 437 ? 39.981 -42.136 -31.830 1.00 89.88 437 ILE A N 1
ATOM 3326 C CA . ILE A 1 437 ? 41.349 -41.713 -31.470 1.00 89.88 437 ILE A CA 1
ATOM 3327 C C . ILE A 1 437 ? 41.443 -40.183 -31.433 1.00 89.88 437 ILE A C 1
ATOM 3329 O O . ILE A 1 437 ? 42.003 -39.613 -30.497 1.00 89.88 437 ILE A O 1
ATOM 3333 N N . PHE A 1 438 ? 40.877 -39.526 -32.443 1.00 88.19 438 PHE A N 1
ATOM 3334 C CA . PHE A 1 438 ? 40.871 -38.079 -32.581 1.00 88.19 438 PHE A CA 1
ATOM 3335 C C . PHE A 1 438 ? 40.163 -37.382 -31.410 1.00 88.19 438 PHE A C 1
ATOM 3337 O O . PHE A 1 438 ? 40.701 -36.432 -30.834 1.00 88.19 438 PHE A O 1
ATOM 3344 N N . ASP A 1 439 ? 38.995 -37.890 -31.014 1.00 84.00 439 ASP A N 1
ATOM 3345 C CA . ASP A 1 439 ? 38.221 -37.372 -29.886 1.00 84.00 439 ASP A CA 1
ATOM 3346 C C . ASP A 1 439 ? 38.909 -37.642 -28.537 1.00 84.00 439 ASP A C 1
ATOM 3348 O O . ASP A 1 439 ? 39.010 -36.742 -27.705 1.00 84.00 439 ASP A O 1
ATOM 3352 N N . ILE A 1 440 ? 39.512 -38.823 -28.340 1.00 85.44 440 ILE A N 1
ATOM 3353 C CA . ILE A 1 440 ? 40.284 -39.131 -27.123 1.00 85.44 440 ILE A CA 1
ATOM 3354 C C . ILE A 1 440 ? 41.469 -38.177 -26.960 1.00 85.44 440 ILE A C 1
ATOM 3356 O O . ILE A 1 440 ? 41.713 -37.694 -25.853 1.00 85.44 440 ILE A O 1
ATOM 3360 N N . LEU A 1 441 ? 42.193 -37.869 -28.039 1.00 87.31 441 LEU A N 1
ATOM 3361 C CA . LEU A 1 441 ? 43.288 -36.895 -28.006 1.00 87.31 441 LEU A CA 1
ATOM 3362 C C . LEU A 1 441 ? 42.783 -35.481 -27.682 1.00 87.31 441 LEU A C 1
ATOM 3364 O O . LEU A 1 441 ? 43.447 -34.736 -26.959 1.00 87.31 441 LEU A O 1
ATOM 3368 N N . ALA A 1 442 ? 41.586 -35.115 -28.153 1.00 80.19 442 ALA A N 1
ATOM 3369 C CA . ALA A 1 442 ? 40.939 -33.864 -27.767 1.00 80.19 442 ALA A CA 1
ATOM 3370 C C . ALA A 1 442 ? 40.564 -33.853 -26.274 1.00 80.19 442 ALA A C 1
ATOM 3372 O O . ALA A 1 442 ? 40.847 -32.880 -25.573 1.00 80.19 442 ALA A O 1
ATOM 3373 N N . ALA A 1 443 ? 39.965 -34.938 -25.779 1.00 74.25 443 ALA A N 1
ATOM 3374 C CA . ALA A 1 443 ? 39.411 -35.047 -24.435 1.00 74.25 443 ALA A CA 1
ATOM 3375 C C . ALA A 1 443 ? 40.477 -35.254 -23.351 1.00 74.25 443 ALA A C 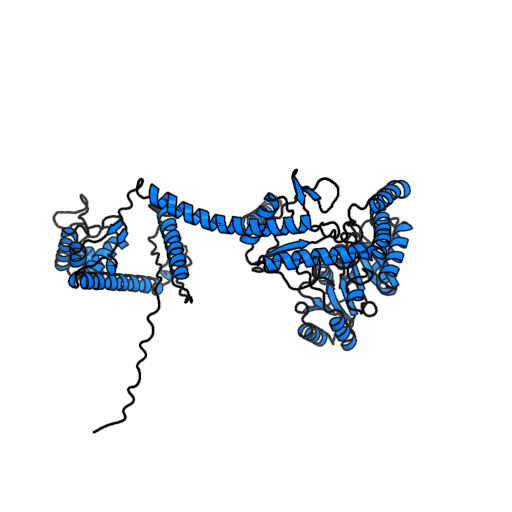1
ATOM 3377 O O . ALA A 1 443 ? 40.379 -34.648 -22.284 1.00 74.25 443 ALA A O 1
ATOM 3378 N N . ARG A 1 444 ? 41.515 -36.053 -23.614 1.00 81.50 444 ARG A N 1
ATOM 3379 C CA . ARG A 1 444 ? 42.530 -36.469 -22.627 1.00 81.50 444 ARG A CA 1
ATOM 3380 C C . ARG A 1 444 ? 43.915 -35.860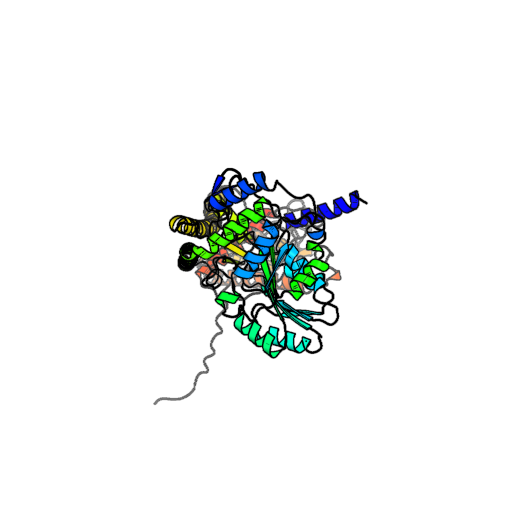 -22.855 1.00 81.50 444 ARG A C 1
ATOM 3382 O O . ARG A 1 444 ? 44.817 -36.111 -22.061 1.00 81.50 444 ARG A O 1
ATOM 3389 N N . GLY A 1 445 ? 44.088 -35.052 -23.901 1.00 83.50 445 GLY A N 1
ATOM 3390 C CA . GLY A 1 445 ? 45.382 -34.465 -24.249 1.00 83.50 445 GLY A CA 1
ATOM 3391 C C . GLY A 1 445 ? 46.339 -35.484 -24.881 1.00 83.50 445 GLY A C 1
ATOM 3392 O O . GLY A 1 445 ? 45.877 -36.502 -25.398 1.00 83.50 445 GLY A O 1
ATOM 3393 N N . PRO A 1 446 ? 47.661 -35.223 -24.868 1.00 89.94 446 PRO A N 1
ATOM 3394 C CA . PRO A 1 446 ? 48.637 -36.071 -25.545 1.00 89.94 446 PRO A CA 1
ATOM 3395 C C . PRO A 1 446 ? 48.628 -37.531 -25.071 1.00 89.94 446 PRO A C 1
ATOM 3397 O O . PRO A 1 446 ? 48.557 -37.777 -23.868 1.00 89.94 446 PRO A O 1
ATOM 3400 N N . GLN A 1 447 ? 48.747 -38.491 -25.993 1.00 93.00 447 GLN A N 1
ATOM 3401 C CA . GLN A 1 447 ? 48.749 -39.935 -25.699 1.00 93.00 447 GLN A CA 1
ATOM 3402 C C . GLN A 1 447 ? 49.769 -40.706 -26.547 1.00 93.00 447 GLN A C 1
ATOM 3404 O O . GLN A 1 447 ? 50.143 -40.270 -27.636 1.00 93.00 447 GLN A O 1
ATOM 3409 N N . THR A 1 448 ? 50.185 -41.887 -26.083 1.00 92.62 448 THR A N 1
ATOM 3410 C CA . THR A 1 448 ? 50.996 -42.831 -26.873 1.00 92.62 448 THR A CA 1
ATOM 3411 C C . THR A 1 448 ? 50.114 -43.821 -27.634 1.00 92.62 448 THR A C 1
ATOM 3413 O O . THR A 1 448 ? 48.941 -44.012 -27.303 1.00 92.62 448 THR A O 1
ATOM 3416 N N . ALA A 1 449 ? 50.673 -44.492 -28.648 1.00 90.69 449 ALA A N 1
ATOM 3417 C CA . ALA A 1 449 ? 49.947 -45.529 -29.387 1.00 90.69 449 ALA A CA 1
ATOM 3418 C C . ALA A 1 449 ? 49.489 -46.686 -28.481 1.00 90.69 449 ALA A C 1
ATOM 3420 O O . ALA A 1 449 ? 48.404 -47.217 -28.689 1.00 90.69 449 ALA A O 1
ATOM 3421 N N . SER A 1 450 ? 50.277 -47.043 -27.461 1.00 88.56 450 SER A N 1
ATOM 3422 C CA . SER A 1 450 ? 49.933 -48.094 -26.494 1.00 88.56 450 SER A CA 1
ATOM 3423 C C . SER A 1 450 ? 48.809 -47.673 -25.544 1.00 88.56 450 SER A C 1
ATOM 3425 O O . SER A 1 450 ? 47.903 -48.461 -25.285 1.00 88.56 450 SER A O 1
ATOM 3427 N N . SER A 1 451 ? 48.820 -46.420 -25.075 1.00 90.62 451 SER A N 1
ATOM 3428 C CA . SER A 1 451 ? 47.722 -45.866 -24.268 1.00 90.62 451 SER A CA 1
ATOM 3429 C C . SER A 1 451 ? 46.413 -45.817 -25.062 1.00 90.62 451 SER A C 1
ATOM 3431 O O . SER A 1 451 ? 45.373 -46.289 -24.603 1.00 90.62 451 SER A O 1
ATOM 3433 N N . LEU A 1 452 ? 46.467 -45.307 -26.296 1.00 91.19 452 LEU A N 1
ATOM 3434 C CA . LEU A 1 452 ? 45.296 -45.239 -27.167 1.00 91.19 452 LEU A CA 1
ATOM 3435 C C . LEU A 1 452 ? 44.753 -46.626 -27.506 1.00 91.19 452 LEU A C 1
ATOM 3437 O O . LEU A 1 452 ? 43.543 -46.811 -27.440 1.00 91.19 452 LEU A O 1
ATOM 3441 N N . ALA A 1 453 ? 45.627 -47.594 -27.792 1.00 90.56 453 ALA A N 1
ATOM 3442 C CA . ALA A 1 453 ? 45.261 -48.984 -28.052 1.00 90.56 453 ALA A CA 1
ATOM 3443 C C . ALA A 1 453 ? 44.437 -49.586 -26.900 1.00 90.56 453 ALA A C 1
ATOM 3445 O O . ALA A 1 453 ? 43.373 -50.157 -27.138 1.00 90.56 453 ALA A O 1
ATOM 3446 N N . ALA A 1 454 ? 44.861 -49.360 -25.652 1.00 88.88 454 ALA A N 1
ATOM 3447 C CA . ALA A 1 454 ? 44.118 -49.794 -24.469 1.00 88.88 454 ALA A CA 1
ATOM 3448 C C . ALA A 1 454 ? 42.744 -49.106 -24.334 1.00 88.88 454 ALA A C 1
ATOM 3450 O O . ALA A 1 454 ? 41.777 -49.741 -23.925 1.00 88.88 454 ALA A O 1
ATOM 3451 N N . LEU A 1 455 ? 42.638 -47.823 -24.698 1.00 84.81 455 LEU A N 1
ATOM 3452 C CA . LEU A 1 455 ? 41.391 -47.051 -24.592 1.00 84.81 455 LEU A CA 1
ATOM 3453 C C . LEU A 1 455 ? 40.372 -47.371 -25.690 1.00 84.81 455 LEU A C 1
ATOM 3455 O O . LEU A 1 455 ? 39.167 -47.232 -25.476 1.00 84.81 455 LEU A O 1
ATOM 3459 N N . VAL A 1 456 ? 40.838 -47.754 -26.877 1.00 86.31 456 VAL A N 1
ATOM 3460 C CA . VAL A 1 456 ? 39.966 -48.048 -28.024 1.00 86.31 456 VAL A CA 1
ATOM 3461 C C . VAL A 1 456 ? 39.712 -49.541 -28.227 1.00 86.31 456 VAL A C 1
ATOM 3463 O O . VAL A 1 456 ? 38.817 -49.870 -28.998 1.00 86.31 456 VAL A O 1
ATOM 3466 N N . GLY A 1 457 ? 40.424 -50.414 -27.503 1.00 87.31 457 GLY A N 1
ATOM 3467 C CA . GLY A 1 457 ? 40.269 -51.870 -27.578 1.00 87.31 457 GLY A CA 1
ATOM 3468 C C . GLY A 1 457 ? 41.008 -52.510 -28.756 1.00 87.31 457 GLY A C 1
ATOM 3469 O O . GLY A 1 457 ? 40.538 -53.496 -29.310 1.00 87.31 457 GLY A O 1
ATOM 3470 N N . GLU A 1 458 ? 42.145 -51.941 -29.155 1.00 91.88 458 GLU A N 1
ATOM 3471 C CA . GLU A 1 458 ? 42.911 -52.332 -30.345 1.00 91.88 458 GLU A CA 1
ATOM 3472 C C . GLU A 1 458 ? 44.355 -52.706 -29.998 1.00 91.88 458 GLU A C 1
ATOM 3474 O O . GLU A 1 458 ? 44.810 -52.554 -28.866 1.00 91.88 458 GLU A O 1
ATOM 3479 N N . THR A 1 459 ? 45.124 -53.170 -30.986 1.00 91.19 459 THR A N 1
ATOM 3480 C CA . THR A 1 459 ? 46.571 -53.387 -30.814 1.00 91.19 459 THR A CA 1
ATOM 3481 C C . THR A 1 459 ? 47.366 -52.091 -31.015 1.00 91.19 459 THR A C 1
ATOM 3483 O O . THR A 1 459 ? 46.984 -51.221 -31.806 1.00 91.19 459 THR A O 1
ATOM 3486 N N . SER A 1 460 ? 48.534 -51.965 -30.369 1.00 88.44 460 SER A N 1
ATOM 3487 C CA . SER A 1 460 ? 49.434 -50.813 -30.571 1.00 88.44 460 SER A CA 1
ATOM 3488 C C . SER A 1 460 ? 49.888 -50.661 -32.030 1.00 88.44 460 SER A C 1
ATOM 3490 O O . SER A 1 460 ? 50.084 -49.539 -32.502 1.00 88.44 460 SER A O 1
ATOM 3492 N N . GLY A 1 461 ? 50.026 -51.773 -32.764 1.00 86.81 461 GLY A N 1
ATOM 3493 C CA . GLY A 1 461 ? 50.376 -51.781 -34.189 1.00 86.81 461 GLY A CA 1
ATOM 3494 C C . GLY A 1 461 ? 49.270 -51.200 -35.076 1.00 86.81 461 GLY A C 1
ATOM 3495 O O . GLY A 1 461 ? 49.541 -50.302 -35.876 1.00 86.81 461 GLY A O 1
ATOM 3496 N N . SER A 1 462 ? 48.024 -51.649 -34.873 1.00 89.62 462 SER A N 1
ATOM 3497 C CA . SER A 1 462 ? 46.824 -51.102 -35.531 1.00 89.62 462 SER A CA 1
ATOM 3498 C C . SER A 1 462 ? 46.666 -49.608 -35.226 1.00 89.62 462 SER A C 1
ATOM 3500 O O . SER A 1 462 ? 46.612 -48.765 -36.123 1.00 89.62 462 SER A O 1
ATOM 3502 N N . THR A 1 463 ? 46.749 -49.238 -33.947 1.00 92.06 463 THR A N 1
ATOM 3503 C CA . THR A 1 463 ? 46.616 -47.845 -33.496 1.00 92.06 463 THR A CA 1
ATOM 3504 C C . THR A 1 463 ? 47.694 -46.938 -34.105 1.00 92.06 463 THR A C 1
ATOM 3506 O O . THR A 1 463 ? 47.397 -45.836 -34.567 1.00 92.06 463 THR A O 1
ATOM 3509 N N . SER A 1 464 ? 48.938 -47.418 -34.210 1.00 90.00 464 SER A N 1
ATOM 3510 C CA . SER A 1 464 ? 50.043 -46.686 -34.853 1.00 90.00 464 SER A CA 1
ATOM 3511 C C . SER A 1 464 ? 49.839 -46.467 -36.356 1.00 90.00 464 SER A C 1
ATOM 3513 O O . SER A 1 464 ? 50.327 -45.481 -36.912 1.00 90.00 464 SER A O 1
ATOM 3515 N N . TYR A 1 465 ? 49.141 -47.373 -37.045 1.00 92.00 465 TYR A N 1
ATOM 3516 C CA . TYR A 1 465 ? 48.742 -47.169 -38.440 1.00 92.00 465 TYR A CA 1
ATOM 3517 C C . TYR A 1 465 ? 47.719 -46.028 -38.562 1.00 92.00 465 TYR A C 1
ATOM 3519 O O . TYR A 1 465 ? 47.905 -45.123 -39.376 1.00 92.00 465 TYR A O 1
ATOM 3527 N N . HIS A 1 466 ? 46.693 -46.008 -37.706 1.00 93.88 466 HIS A N 1
ATOM 3528 C CA . HIS A 1 466 ? 45.675 -44.953 -37.709 1.00 93.88 466 HIS A CA 1
ATOM 3529 C C . HIS A 1 466 ? 46.223 -43.579 -37.305 1.00 93.88 466 HIS A C 1
ATOM 3531 O O . HIS A 1 466 ? 45.854 -42.585 -37.926 1.00 93.88 466 HIS A O 1
ATOM 3537 N N . LEU A 1 467 ? 47.141 -43.519 -36.337 1.00 92.38 467 LEU A N 1
ATOM 3538 C CA . LEU A 1 467 ? 47.819 -42.281 -35.938 1.00 92.38 467 LEU A CA 1
ATOM 3539 C C . LEU A 1 467 ? 48.633 -41.678 -37.087 1.00 92.38 467 LEU A C 1
ATOM 3541 O O . LEU A 1 467 ? 48.505 -40.492 -37.373 1.00 92.38 467 LEU A O 1
ATOM 3545 N N . ARG A 1 468 ? 49.406 -42.496 -37.811 1.00 90.81 468 ARG A N 1
ATOM 3546 C CA . ARG A 1 468 ? 50.150 -42.028 -38.993 1.00 90.81 468 ARG A CA 1
ATOM 3547 C C . ARG A 1 468 ? 49.224 -41.528 -40.098 1.00 90.81 468 ARG A C 1
ATOM 3549 O O . ARG A 1 468 ? 49.522 -40.513 -40.715 1.00 90.81 468 ARG A O 1
ATOM 3556 N N . ALA A 1 469 ? 48.099 -42.208 -40.319 1.00 90.81 469 ALA A N 1
ATOM 3557 C CA . ALA A 1 469 ? 47.105 -41.771 -41.293 1.00 90.81 469 ALA A CA 1
ATOM 3558 C C . ALA A 1 469 ? 46.461 -40.430 -40.907 1.00 90.81 469 ALA A C 1
ATOM 3560 O O . ALA A 1 469 ? 46.254 -39.595 -41.774 1.00 90.81 469 ALA A O 1
ATOM 3561 N N . LEU A 1 470 ? 46.179 -40.192 -39.623 1.00 91.56 470 LEU A N 1
ATOM 3562 C CA . LEU A 1 470 ? 45.691 -38.895 -39.144 1.00 91.56 470 LEU A CA 1
ATOM 3563 C C . LEU A 1 470 ? 46.764 -37.800 -39.271 1.00 91.56 470 LEU A C 1
ATOM 3565 O O . LEU A 1 470 ? 46.472 -36.694 -39.720 1.00 91.56 470 LEU A O 1
ATOM 3569 N N . ALA A 1 471 ? 48.010 -38.112 -38.910 1.00 89.38 471 ALA A N 1
ATOM 3570 C CA . ALA A 1 471 ? 49.123 -37.168 -38.959 1.00 89.38 471 ALA A CA 1
ATOM 3571 C C . ALA A 1 471 ? 49.477 -36.732 -40.387 1.00 89.38 471 ALA A C 1
ATOM 3573 O O . ALA A 1 471 ? 49.815 -35.577 -40.602 1.00 89.38 471 ALA A O 1
ATOM 3574 N N . ALA A 1 472 ? 49.333 -37.624 -41.373 1.00 89.31 472 ALA A N 1
ATOM 3575 C CA . ALA A 1 472 ? 49.566 -37.314 -42.786 1.00 89.31 472 ALA A CA 1
ATOM 3576 C C . ALA A 1 472 ? 48.628 -36.230 -43.354 1.00 89.31 472 ALA A C 1
ATOM 3578 O O . ALA A 1 472 ? 48.903 -35.686 -44.418 1.00 89.31 472 ALA A O 1
ATOM 3579 N N . HIS A 1 473 ? 47.530 -35.930 -42.655 1.00 87.31 473 HIS A N 1
ATOM 3580 C CA . HIS A 1 473 ? 46.580 -34.875 -43.009 1.00 87.31 473 HIS A CA 1
ATOM 3581 C C . HIS A 1 473 ? 46.514 -33.778 -41.936 1.00 87.31 473 HIS A C 1
ATOM 3583 O O . HIS A 1 473 ? 45.502 -33.090 -41.814 1.00 87.31 473 HIS A O 1
ATOM 3589 N N . ASP A 1 474 ? 47.566 -33.651 -41.117 1.00 84.31 474 ASP A N 1
ATOM 3590 C CA . ASP A 1 474 ? 47.706 -32.656 -40.048 1.00 84.31 474 ASP A CA 1
ATOM 3591 C C . ASP A 1 474 ? 46.549 -32.646 -39.034 1.00 84.31 474 ASP A C 1
ATOM 3593 O O . ASP A 1 474 ? 46.304 -31.643 -38.359 1.00 84.31 474 ASP A O 1
ATOM 3597 N N . LEU A 1 475 ? 45.802 -33.747 -38.921 1.00 85.69 475 LEU A N 1
ATOM 3598 C CA . LEU A 1 475 ? 44.719 -33.879 -37.947 1.00 85.69 475 LEU A CA 1
ATOM 3599 C C . LEU A 1 475 ? 45.298 -34.021 -36.533 1.00 85.69 475 LEU A C 1
ATOM 3601 O O . LEU A 1 475 ? 44.736 -33.527 -35.557 1.00 85.69 475 LEU A O 1
ATOM 3605 N N . ILE A 1 476 ? 46.458 -34.661 -36.422 1.00 90.94 476 ILE A N 1
ATOM 3606 C CA . ILE A 1 476 ? 47.222 -34.800 -35.184 1.00 90.94 476 ILE A CA 1
ATOM 3607 C C . ILE A 1 476 ? 48.700 -34.551 -35.476 1.00 90.94 476 ILE A C 1
ATOM 3609 O O . ILE A 1 476 ? 49.130 -34.651 -36.623 1.00 90.94 476 ILE A O 1
ATOM 3613 N N . ARG A 1 477 ? 49.489 -34.282 -34.440 1.00 89.94 477 ARG A N 1
ATOM 3614 C CA . ARG A 1 477 ? 50.941 -34.110 -34.555 1.00 89.94 477 ARG A CA 1
ATOM 3615 C C . ARG A 1 477 ? 51.681 -34.866 -33.463 1.00 89.94 477 ARG A C 1
ATOM 3617 O O . ARG A 1 477 ? 51.117 -35.151 -32.407 1.00 89.94 477 ARG A O 1
ATOM 3624 N N . GLU A 1 478 ? 52.935 -35.201 -33.732 1.00 89.94 478 GLU A N 1
ATOM 3625 C CA . GLU A 1 478 ? 53.831 -35.768 -32.727 1.00 89.94 478 GLU A CA 1
ATOM 3626 C C . GLU A 1 478 ? 54.256 -34.665 -31.740 1.00 89.94 478 GLU A C 1
ATOM 3628 O O . GLU A 1 478 ? 54.518 -33.532 -32.142 1.00 89.94 478 GLU A O 1
ATOM 3633 N N . VAL A 1 479 ? 54.289 -34.976 -30.443 1.00 87.00 479 VAL A N 1
ATOM 3634 C CA . VAL A 1 479 ? 54.756 -34.051 -29.403 1.00 87.00 479 VAL A CA 1
ATOM 3635 C C . VAL A 1 479 ? 56.274 -34.127 -29.332 1.00 87.00 479 VAL A C 1
ATOM 3637 O O . VAL A 1 479 ? 56.837 -35.094 -28.810 1.00 87.00 479 VAL A O 1
ATOM 3640 N N . GLU A 1 480 ? 56.932 -33.094 -29.848 1.00 79.19 480 GLU A N 1
ATOM 3641 C CA . GLU A 1 480 ? 58.388 -32.993 -29.841 1.00 79.19 480 GLU A CA 1
ATOM 3642 C C . GLU A 1 480 ? 58.956 -33.045 -28.411 1.00 79.19 480 GLU A C 1
ATOM 3644 O O . GLU A 1 480 ? 58.401 -32.479 -27.469 1.00 79.19 480 GLU A O 1
ATOM 3649 N N . GLY A 1 481 ? 60.062 -33.773 -28.232 1.00 74.62 481 GLY A N 1
ATOM 3650 C CA . GLY A 1 481 ? 60.799 -33.843 -26.963 1.00 74.62 481 GLY A CA 1
ATOM 3651 C C . GLY A 1 481 ? 60.196 -34.727 -25.862 1.00 74.62 481 GLY A C 1
ATOM 3652 O O . GLY A 1 481 ? 60.848 -34.926 -24.841 1.00 74.62 481 GLY A O 1
ATOM 3653 N N . ARG A 1 482 ? 58.993 -35.296 -26.047 1.00 80.31 482 ARG A N 1
ATOM 3654 C CA . ARG A 1 482 ? 58.336 -36.157 -25.037 1.00 80.31 482 ARG A CA 1
ATOM 3655 C C . ARG A 1 482 ? 58.488 -37.665 -25.294 1.00 80.31 482 ARG A C 1
ATOM 3657 O O . ARG A 1 482 ? 58.290 -38.466 -24.384 1.00 80.31 482 ARG A O 1
ATOM 3664 N N . GLY A 1 483 ? 58.798 -38.060 -26.528 1.00 75.81 483 GLY A N 1
ATOM 3665 C CA . GLY A 1 483 ? 58.896 -39.462 -26.949 1.00 75.81 483 GLY A CA 1
ATOM 3666 C C . GLY A 1 483 ? 60.286 -40.089 -26.819 1.00 75.81 483 GLY A C 1
ATOM 3667 O O . GLY A 1 483 ? 61.292 -39.412 -26.632 1.00 75.81 483 GLY A O 1
ATOM 3668 N N . THR A 1 484 ? 60.339 -41.412 -26.978 1.00 76.19 484 THR A N 1
ATOM 3669 C CA . THR A 1 484 ? 61.572 -42.189 -27.185 1.00 76.19 484 THR A CA 1
ATOM 3670 C C . THR A 1 484 ? 61.552 -42.839 -28.571 1.00 76.19 484 THR A C 1
ATOM 3672 O O . THR A 1 484 ? 60.504 -42.925 -29.210 1.00 76.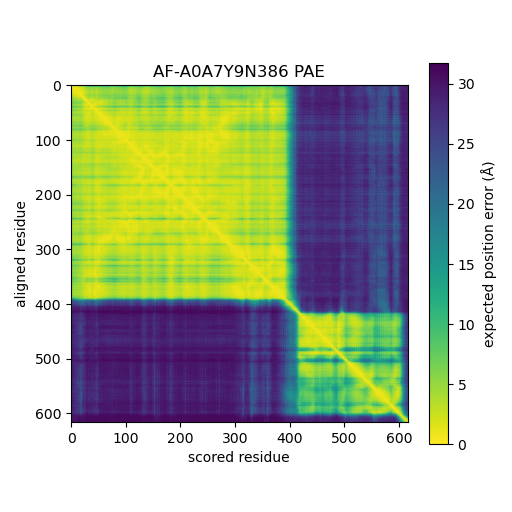19 484 THR A O 1
ATOM 3675 N N . ALA A 1 485 ? 62.682 -43.396 -29.028 1.00 66.06 485 ALA A N 1
ATOM 3676 C CA . ALA A 1 485 ? 62.746 -44.134 -30.298 1.00 66.06 485 ALA A CA 1
ATOM 3677 C C . ALA A 1 485 ? 61.748 -45.313 -30.388 1.00 66.06 485 ALA A C 1
ATOM 3679 O O . ALA A 1 485 ? 61.436 -45.769 -31.487 1.00 66.06 485 ALA A O 1
ATOM 3680 N N . ARG A 1 486 ? 61.247 -45.809 -29.245 1.00 69.12 486 ARG A N 1
ATOM 3681 C CA . ARG A 1 486 ? 60.282 -46.917 -29.157 1.00 69.12 486 ARG A CA 1
ATOM 3682 C C . ARG A 1 486 ? 58.849 -46.471 -28.859 1.00 69.12 486 ARG A C 1
ATOM 3684 O O . ARG A 1 486 ? 57.939 -47.271 -29.043 1.00 69.12 486 ARG A O 1
ATOM 3691 N N . GLU A 1 487 ? 58.629 -45.228 -28.429 1.00 80.38 487 GLU A N 1
ATOM 3692 C CA . GLU A 1 487 ? 57.302 -44.752 -28.033 1.00 80.38 487 GLU A CA 1
ATOM 3693 C C . GLU A 1 487 ? 57.124 -43.255 -28.313 1.00 80.38 487 GLU A C 1
ATOM 3695 O O . GLU A 1 487 ? 57.779 -42.407 -27.707 1.00 80.38 487 GLU A O 1
ATOM 3700 N N . ARG A 1 488 ? 56.210 -42.940 -29.236 1.00 88.88 488 ARG A N 1
ATOM 3701 C CA . ARG A 1 488 ? 55.892 -41.575 -29.672 1.00 88.88 488 ARG A CA 1
ATOM 3702 C C . ARG A 1 488 ? 54.626 -41.070 -28.993 1.00 88.88 488 ARG A C 1
ATOM 3704 O O . ARG A 1 488 ? 53.671 -41.833 -28.821 1.00 88.88 488 ARG A O 1
ATOM 3711 N N . TRP A 1 489 ? 54.612 -39.782 -28.668 1.00 92.19 489 TRP A N 1
ATOM 3712 C CA . TRP A 1 489 ? 53.449 -39.089 -28.120 1.00 92.19 489 TRP A CA 1
ATOM 3713 C C . TRP A 1 489 ? 52.761 -38.291 -29.215 1.00 92.19 489 TRP A C 1
ATOM 3715 O O . TRP A 1 489 ? 53.420 -37.594 -29.975 1.00 92.19 489 TRP A O 1
ATOM 3725 N N . TRP A 1 490 ? 51.441 -38.372 -29.271 1.00 92.94 490 TRP A N 1
ATOM 3726 C CA . TRP A 1 490 ? 50.615 -37.701 -30.264 1.00 92.94 490 TRP A CA 1
ATOM 3727 C C . TRP A 1 490 ? 49.653 -36.755 -29.571 1.00 92.94 490 TRP A C 1
ATOM 3729 O O . TRP A 1 490 ? 49.119 -37.091 -28.517 1.00 92.94 490 TRP A O 1
ATOM 3739 N N . GLU A 1 491 ? 49.407 -35.594 -30.165 1.00 89.56 491 GLU A N 1
ATOM 3740 C CA . GLU A 1 491 ? 48.423 -34.629 -29.689 1.00 89.56 491 GLU A CA 1
ATOM 3741 C C . GLU A 1 491 ? 47.577 -34.070 -30.829 1.00 89.56 491 GLU A C 1
ATOM 3743 O O . GLU A 1 491 ? 47.976 -34.062 -31.996 1.00 89.56 491 GLU A O 1
ATOM 3748 N N . ARG A 1 492 ? 46.396 -33.565 -30.475 1.00 88.62 492 ARG A N 1
ATOM 3749 C CA . ARG A 1 492 ? 45.551 -32.808 -31.395 1.00 88.62 492 ARG A CA 1
ATOM 3750 C C . ARG A 1 492 ? 45.963 -31.327 -31.372 1.00 88.62 492 ARG A C 1
ATOM 3752 O O . ARG A 1 492 ? 46.130 -30.786 -30.276 1.00 88.62 492 ARG A O 1
ATOM 3759 N N . PRO A 1 493 ? 46.055 -30.643 -32.528 1.00 79.75 493 PRO A N 1
ATOM 3760 C CA . PRO A 1 493 ? 46.173 -29.190 -32.574 1.00 79.75 493 PRO A CA 1
ATOM 3761 C C . PRO A 1 493 ? 45.065 -28.498 -31.765 1.00 79.75 493 PRO A C 1
ATOM 3763 O O . PRO A 1 493 ? 43.913 -28.947 -31.735 1.00 79.75 493 PRO A O 1
ATOM 3766 N N . LYS A 1 494 ? 45.415 -27.395 -31.096 1.00 67.75 494 LYS A N 1
ATOM 3767 C CA . LYS A 1 494 ? 44.454 -26.560 -30.363 1.00 67.75 494 LYS A CA 1
ATOM 3768 C C . LYS A 1 494 ? 43.566 -25.818 -31.366 1.00 67.75 494 LYS A C 1
ATOM 3770 O O . LYS A 1 494 ? 44.063 -25.332 -32.372 1.00 67.75 494 LYS A O 1
ATOM 3775 N N . GLY A 1 495 ? 42.269 -25.721 -31.081 1.00 64.38 495 GLY A N 1
ATOM 3776 C CA . GLY A 1 495 ? 41.307 -25.035 -31.949 1.00 64.38 495 GLY A CA 1
ATOM 3777 C C . GLY A 1 495 ? 40.009 -25.813 -32.160 1.00 64.38 495 GLY A C 1
ATOM 3778 O O . GLY A 1 495 ? 39.907 -27.009 -31.834 1.00 64.38 495 GLY A O 1
ATOM 3779 N N . ARG A 1 496 ? 39.006 -25.100 -32.686 1.00 64.81 496 ARG A N 1
ATOM 3780 C CA . ARG A 1 496 ? 37.719 -25.656 -33.122 1.00 64.81 496 ARG A CA 1
ATOM 3781 C C . ARG A 1 496 ? 37.898 -26.233 -34.522 1.00 64.81 496 ARG A C 1
ATOM 3783 O O . ARG A 1 496 ? 38.540 -25.618 -35.368 1.00 64.81 496 ARG A O 1
ATOM 3790 N N . ILE A 1 497 ? 37.335 -27.411 -34.748 1.00 68.19 497 ILE A N 1
ATOM 3791 C CA . ILE A 1 497 ? 37.286 -28.017 -36.075 1.00 68.19 497 ILE A CA 1
ATOM 3792 C C . ILE A 1 497 ? 35.863 -27.936 -36.567 1.00 68.19 497 ILE A C 1
ATOM 3794 O O . ILE A 1 497 ? 34.952 -28.326 -35.836 1.00 68.19 497 ILE A O 1
ATOM 3798 N N . ASP A 1 498 ? 35.714 -27.428 -37.782 1.00 68.19 498 ASP A N 1
ATOM 3799 C CA . ASP A 1 498 ? 34.434 -27.392 -38.466 1.00 68.19 498 ASP A CA 1
ATOM 3800 C C . ASP A 1 498 ? 34.375 -28.494 -39.519 1.00 68.19 498 ASP A C 1
ATOM 3802 O O . ASP A 1 498 ? 35.310 -28.674 -40.311 1.00 68.19 498 ASP A O 1
ATOM 3806 N N . VAL A 1 499 ? 33.283 -29.256 -39.496 1.00 67.00 499 VAL A N 1
ATOM 3807 C CA . VAL A 1 499 ? 32.951 -30.189 -40.573 1.00 67.00 499 VAL A CA 1
ATOM 3808 C C . VAL A 1 499 ? 32.052 -29.405 -41.529 1.00 67.00 499 VAL A C 1
ATOM 3810 O O . VAL A 1 499 ? 31.001 -28.954 -41.079 1.00 67.00 499 VAL A O 1
ATOM 3813 N N . PRO A 1 500 ? 32.443 -29.226 -42.805 1.00 63.56 500 PRO A N 1
ATOM 3814 C CA . PRO A 1 500 ? 31.665 -28.453 -43.772 1.00 63.56 500 PRO A CA 1
ATOM 3815 C C . PRO A 1 500 ? 30.186 -28.853 -43.810 1.00 63.56 500 PRO A C 1
ATOM 3817 O O . PRO A 1 500 ? 29.858 -30.044 -43.747 1.00 63.56 500 PRO A O 1
ATOM 3820 N N . GLY A 1 501 ? 29.304 -27.859 -43.935 1.00 58.94 501 GLY A N 1
ATOM 3821 C CA . GLY A 1 501 ? 27.859 -28.066 -44.047 1.00 58.94 501 GLY A CA 1
ATOM 3822 C C . GLY A 1 501 ? 27.463 -28.761 -45.355 1.00 58.94 501 GLY A C 1
ATOM 3823 O O . GLY A 1 501 ? 28.234 -28.808 -46.312 1.00 58.94 501 GLY A O 1
ATOM 3824 N N . HIS A 1 502 ? 26.237 -29.290 -45.423 1.00 53.81 502 HIS A N 1
ATOM 3825 C CA . HIS A 1 502 ? 25.761 -30.088 -46.564 1.00 53.81 502 HIS A CA 1
ATOM 3826 C C . HIS A 1 502 ? 25.835 -29.336 -47.916 1.00 53.81 502 HIS A C 1
ATOM 3828 O O . HIS A 1 502 ? 26.065 -29.965 -48.952 1.00 53.81 502 HIS A O 1
ATOM 3834 N N . ASP A 1 503 ? 25.721 -28.003 -47.891 1.00 49.78 503 ASP A N 1
ATOM 3835 C CA . ASP A 1 503 ? 25.767 -27.118 -49.067 1.00 49.78 503 ASP A CA 1
ATOM 3836 C C . ASP A 1 503 ? 27.192 -26.776 -49.541 1.00 49.78 503 ASP A C 1
ATOM 3838 O O . ASP A 1 503 ? 27.400 -26.441 -50.706 1.00 49.78 503 ASP A O 1
ATOM 3842 N N . GLU A 1 504 ? 28.208 -26.937 -48.687 1.00 53.12 504 GLU A N 1
ATOM 3843 C CA . GLU A 1 504 ? 29.618 -26.673 -49.025 1.00 53.12 504 GLU A CA 1
ATOM 3844 C C . GLU A 1 504 ? 30.282 -27.865 -49.753 1.00 53.12 504 GLU A C 1
ATOM 3846 O O . GLU A 1 504 ? 31.457 -27.826 -50.130 1.00 53.12 504 GLU A O 1
ATOM 3851 N N . MET A 1 505 ? 29.536 -28.957 -49.974 1.00 63.25 505 MET A N 1
ATOM 3852 C CA . MET A 1 505 ? 30.067 -30.250 -50.411 1.00 63.25 505 MET A CA 1
ATOM 3853 C C . MET A 1 505 ? 29.573 -30.664 -51.805 1.00 63.25 505 MET A C 1
ATOM 3855 O O . MET A 1 505 ? 28.541 -31.318 -51.977 1.00 63.25 505 MET A O 1
ATOM 3859 N N . THR A 1 506 ? 30.383 -30.376 -52.824 1.00 55.47 506 THR A N 1
ATOM 3860 C CA . THR A 1 506 ? 30.021 -30.569 -54.241 1.00 55.47 506 THR A CA 1
ATOM 3861 C C . THR A 1 506 ? 30.037 -32.028 -54.734 1.00 55.47 506 THR A C 1
ATOM 3863 O O . THR A 1 506 ? 29.344 -32.334 -55.703 1.00 55.47 506 THR A O 1
ATOM 3866 N N . SER A 1 507 ? 30.741 -32.970 -54.075 1.00 74.38 507 SER A N 1
ATOM 3867 C CA . SER A 1 507 ? 30.817 -34.384 -54.517 1.00 74.38 507 SER A CA 1
ATOM 3868 C C . SER A 1 507 ? 30.097 -35.388 -53.589 1.00 74.38 507 SER A C 1
ATOM 3870 O O . SER A 1 507 ? 30.210 -35.275 -52.363 1.00 74.38 507 SER A O 1
ATOM 3872 N N . PRO A 1 508 ? 29.421 -36.428 -54.135 1.00 73.06 508 PRO A N 1
ATOM 3873 C CA . PRO A 1 508 ? 28.765 -37.477 -53.339 1.00 73.06 508 PRO A CA 1
ATOM 3874 C C . PRO A 1 508 ? 29.703 -38.211 -52.370 1.00 73.06 508 PRO A C 1
ATOM 3876 O O . PRO A 1 508 ? 29.320 -38.510 -51.242 1.00 73.06 508 PRO A O 1
ATOM 3879 N N . ALA A 1 509 ? 30.951 -38.460 -52.784 1.00 72.31 509 ALA A N 1
ATOM 3880 C CA . ALA A 1 509 ? 31.949 -39.137 -51.957 1.00 72.31 509 ALA A CA 1
ATOM 3881 C C . ALA A 1 509 ? 32.366 -38.303 -50.736 1.00 72.31 509 ALA A C 1
ATOM 3883 O O . ALA A 1 509 ? 32.614 -38.856 -49.667 1.00 72.31 509 ALA A O 1
ATOM 3884 N N . ASN A 1 510 ? 32.423 -36.974 -50.874 1.00 73.31 510 ASN A N 1
ATOM 3885 C CA . ASN A 1 510 ? 32.720 -36.102 -49.742 1.00 73.31 510 ASN A CA 1
ATOM 3886 C C . ASN A 1 510 ? 31.531 -36.070 -48.772 1.00 73.31 510 ASN A C 1
ATOM 3888 O O . ASN A 1 510 ? 31.752 -36.213 -47.575 1.00 73.31 510 ASN A O 1
ATOM 3892 N N . ARG A 1 511 ? 30.286 -35.967 -49.265 1.00 73.38 511 ARG A N 1
ATOM 3893 C CA . ARG A 1 511 ? 29.082 -35.989 -48.407 1.00 73.38 511 ARG A CA 1
ATOM 3894 C C . ARG A 1 511 ? 28.984 -37.266 -47.570 1.00 73.38 511 ARG A C 1
ATOM 3896 O O . ARG A 1 511 ? 28.747 -37.185 -46.370 1.00 73.38 511 ARG A O 1
ATOM 3903 N N . ALA A 1 512 ? 29.260 -38.425 -48.171 1.00 74.94 512 ALA A N 1
ATOM 3904 C CA . ALA A 1 512 ? 29.312 -39.695 -47.444 1.00 74.94 512 ALA A CA 1
ATOM 3905 C C . ALA A 1 512 ? 30.400 -39.698 -46.352 1.00 74.94 512 ALA A C 1
ATOM 3907 O O . ALA A 1 512 ? 30.149 -40.135 -45.231 1.00 74.94 512 ALA A O 1
ATOM 3908 N N . ALA A 1 513 ? 31.591 -39.160 -46.645 1.00 77.06 513 ALA A N 1
ATOM 3909 C CA . ALA A 1 513 ? 32.662 -39.034 -45.657 1.00 77.06 513 ALA A CA 1
ATOM 3910 C C . ALA A 1 513 ? 32.281 -38.100 -44.491 1.00 77.06 513 ALA A C 1
ATOM 3912 O O . ALA A 1 513 ? 32.523 -38.455 -43.340 1.00 77.06 513 ALA A O 1
ATOM 3913 N N . ALA A 1 514 ? 31.639 -36.954 -44.755 1.00 75.94 514 ALA A N 1
ATOM 3914 C CA . ALA A 1 514 ? 31.156 -36.060 -43.696 1.00 75.94 514 ALA A CA 1
ATOM 3915 C C . ALA A 1 514 ? 30.063 -36.709 -42.856 1.00 75.94 514 ALA A C 1
ATOM 3917 O O . ALA A 1 514 ? 30.111 -36.617 -41.637 1.00 75.94 514 ALA A O 1
ATOM 3918 N N . GLN A 1 515 ? 29.119 -37.417 -43.476 1.00 77.44 515 GLN A N 1
ATOM 3919 C CA . GLN A 1 515 ? 28.070 -38.118 -42.743 1.00 77.44 515 GLN A CA 1
ATOM 3920 C C . GLN A 1 515 ? 28.650 -39.182 -41.799 1.00 77.44 515 GLN A C 1
ATOM 3922 O O . GLN A 1 515 ? 28.223 -39.272 -40.647 1.00 77.44 515 GLN A O 1
ATOM 3927 N N . ILE A 1 516 ? 29.656 -39.945 -42.245 1.00 79.38 516 ILE A N 1
ATOM 3928 C CA . ILE A 1 516 ? 30.379 -40.906 -41.397 1.00 79.38 516 ILE A CA 1
ATOM 3929 C C . ILE A 1 516 ? 31.072 -40.179 -40.241 1.00 79.38 516 ILE A C 1
ATOM 3931 O O . ILE A 1 516 ? 30.893 -40.556 -39.090 1.00 79.38 516 ILE A O 1
ATOM 3935 N N . VAL A 1 517 ? 31.827 -39.113 -40.515 1.00 79.81 517 VAL A N 1
ATOM 3936 C CA . VAL A 1 517 ? 32.543 -38.360 -39.472 1.00 79.81 517 VAL A CA 1
ATOM 3937 C C . VAL A 1 517 ? 31.573 -37.754 -38.451 1.00 79.81 517 VAL A C 1
ATOM 3939 O O . VAL A 1 517 ? 31.773 -37.907 -37.248 1.00 79.81 517 VAL A O 1
ATOM 3942 N N . THR A 1 518 ? 30.502 -37.113 -38.912 1.00 76.44 518 THR A N 1
ATOM 3943 C CA . THR A 1 518 ? 29.488 -36.477 -38.065 1.00 76.44 518 THR A CA 1
ATOM 3944 C C . THR A 1 518 ? 28.747 -37.502 -37.211 1.00 76.44 518 THR A C 1
ATOM 3946 O O . THR A 1 518 ? 28.678 -37.335 -35.995 1.00 76.44 518 THR A O 1
ATOM 3949 N N . SER A 1 519 ? 28.245 -38.591 -37.804 1.00 77.94 519 SER A N 1
ATOM 3950 C CA . SER A 1 519 ? 27.546 -39.652 -37.056 1.00 77.94 519 SER A CA 1
ATOM 3951 C C . SER A 1 519 ? 28.442 -40.310 -36.004 1.00 77.94 519 SER A C 1
ATOM 3953 O O . SER A 1 519 ? 28.009 -40.532 -34.873 1.00 77.94 519 SER A O 1
ATOM 3955 N N . GLU A 1 520 ? 29.712 -40.543 -36.329 1.00 80.00 520 GLU A N 1
ATOM 3956 C CA . GLU A 1 520 ? 30.690 -41.085 -35.391 1.00 80.00 520 GLU A CA 1
ATOM 3957 C C . GLU A 1 520 ? 31.022 -40.112 -34.254 1.00 80.00 520 GLU A C 1
ATOM 3959 O O . GLU A 1 520 ? 31.107 -40.529 -33.097 1.00 80.00 520 GLU A O 1
ATOM 3964 N N . PHE A 1 521 ? 31.122 -38.807 -34.528 1.00 78.44 521 PHE A N 1
ATOM 3965 C CA . PHE A 1 521 ? 31.258 -37.806 -33.467 1.00 78.44 521 PHE A CA 1
ATOM 3966 C C . PHE A 1 521 ? 30.044 -37.789 -32.538 1.00 78.44 521 PHE A C 1
ATOM 3968 O O . PHE A 1 521 ? 30.220 -37.746 -31.320 1.00 78.44 521 PHE A O 1
ATOM 3975 N N . PHE A 1 522 ? 28.823 -37.854 -33.077 1.00 77.12 522 PHE A N 1
ATOM 3976 C CA . PHE A 1 522 ? 27.611 -37.945 -32.259 1.00 77.12 522 PHE A CA 1
ATOM 3977 C C . PHE A 1 522 ? 27.594 -39.214 -31.407 1.00 77.12 522 PHE A C 1
ATOM 3979 O O . PHE A 1 522 ? 27.285 -39.138 -30.218 1.00 77.12 522 PHE A O 1
ATOM 3986 N N . ARG A 1 523 ? 28.007 -40.358 -31.963 1.00 80.25 523 ARG A N 1
ATOM 3987 C CA . ARG A 1 523 ? 28.108 -41.622 -31.224 1.00 80.25 523 ARG A CA 1
ATOM 3988 C C . ARG A 1 523 ? 29.073 -41.524 -30.042 1.00 80.25 523 ARG A C 1
ATOM 3990 O O . ARG A 1 523 ? 28.675 -41.788 -28.911 1.00 80.25 523 ARG A O 1
ATOM 3997 N N . VAL A 1 524 ? 30.306 -41.071 -30.274 1.00 75.94 524 VAL A N 1
ATOM 3998 C CA . VAL A 1 524 ? 31.325 -40.920 -29.215 1.00 75.94 524 VAL A CA 1
ATOM 3999 C C . VAL A 1 524 ? 30.877 -39.913 -28.146 1.00 75.94 524 VAL A C 1
ATOM 4001 O O . VAL A 1 524 ? 31.051 -40.121 -26.939 1.00 75.94 524 VAL A O 1
ATOM 4004 N N . ARG A 1 525 ? 30.232 -38.822 -28.570 1.00 77.88 525 ARG A N 1
ATOM 4005 C CA . ARG A 1 525 ? 29.643 -37.839 -27.658 1.00 77.88 525 ARG A CA 1
ATOM 4006 C C . ARG A 1 525 ? 28.548 -38.469 -26.802 1.00 77.88 525 ARG A C 1
ATOM 4008 O O . ARG A 1 525 ? 28.548 -38.255 -25.586 1.00 77.88 525 ARG A O 1
ATOM 4015 N N . HIS A 1 526 ? 27.636 -39.227 -27.396 1.00 79.25 526 HIS A N 1
ATOM 4016 C CA . HIS A 1 526 ? 26.560 -39.903 -26.679 1.00 79.25 526 HIS A CA 1
ATOM 4017 C C . HIS A 1 526 ? 27.106 -40.908 -25.654 1.00 79.25 526 HIS A C 1
ATOM 4019 O O . HIS A 1 526 ? 26.708 -40.863 -24.493 1.00 79.25 526 HIS A O 1
ATOM 4025 N N . GLU A 1 527 ? 28.102 -41.717 -26.026 1.00 80.38 527 GLU A N 1
ATOM 4026 C CA . GLU A 1 527 ? 28.800 -42.627 -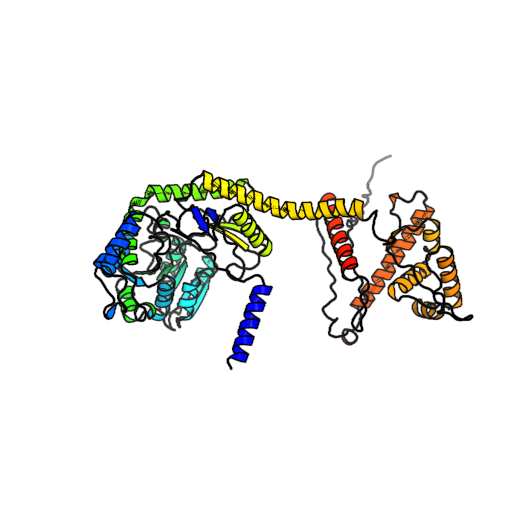25.104 1.00 80.38 527 GLU A CA 1
ATOM 4027 C C . GLU A 1 527 ? 29.406 -41.882 -23.903 1.00 80.38 527 GLU A C 1
ATOM 4029 O O . GLU A 1 527 ? 29.281 -42.323 -22.762 1.00 80.38 527 GLU A O 1
ATOM 4034 N N . THR A 1 528 ? 30.007 -40.711 -24.134 1.00 76.50 528 THR A N 1
ATOM 4035 C CA . THR A 1 528 ? 30.578 -39.878 -23.061 1.00 76.50 528 THR A CA 1
ATOM 4036 C C . THR A 1 528 ? 29.502 -39.348 -22.108 1.00 76.50 528 THR A C 1
ATOM 4038 O O . THR A 1 528 ? 29.710 -39.339 -20.895 1.00 76.50 528 THR A O 1
ATOM 4041 N N . LEU A 1 529 ? 28.347 -38.926 -22.635 1.00 78.44 529 LEU A N 1
ATOM 4042 C CA . LEU A 1 529 ? 27.215 -38.488 -21.813 1.00 78.44 529 LEU A CA 1
ATOM 4043 C C . LEU A 1 529 ? 26.657 -39.656 -20.992 1.00 78.44 529 LEU A C 1
ATOM 4045 O O . LEU A 1 529 ? 26.445 -39.515 -19.793 1.00 78.44 529 LEU A O 1
ATOM 4049 N N . MET A 1 530 ? 26.497 -40.827 -21.607 1.00 81.88 530 MET A N 1
ATOM 4050 C CA . MET A 1 530 ? 26.050 -42.031 -20.906 1.00 81.88 530 MET A CA 1
ATOM 4051 C C . MET A 1 530 ? 27.044 -42.467 -19.828 1.00 81.88 530 MET A C 1
ATOM 4053 O O . MET A 1 530 ? 26.632 -42.876 -18.748 1.00 81.88 530 MET A O 1
ATOM 4057 N N . SER A 1 531 ? 28.351 -42.328 -20.065 1.00 82.31 531 SER A N 1
ATOM 4058 C CA . SER A 1 531 ? 29.364 -42.568 -19.033 1.00 82.31 531 SER A CA 1
ATOM 4059 C C . SER A 1 531 ? 29.280 -41.565 -17.881 1.00 82.31 531 SER A C 1
ATOM 4061 O O . SER A 1 531 ? 29.580 -41.943 -16.753 1.00 82.31 531 SER A O 1
ATOM 4063 N N . TYR A 1 532 ? 28.904 -40.310 -18.145 1.00 79.44 532 TYR A N 1
ATOM 4064 C CA . TYR A 1 532 ? 28.667 -39.310 -17.102 1.00 79.44 532 TYR A CA 1
ATOM 4065 C C . TYR A 1 532 ? 27.426 -39.661 -16.269 1.00 79.44 532 TYR A C 1
ATOM 4067 O O . TYR A 1 532 ? 27.520 -39.705 -15.046 1.00 79.44 532 TYR A O 1
ATOM 4075 N N . LEU A 1 533 ? 26.302 -39.981 -16.921 1.00 79.94 533 LEU A N 1
ATOM 4076 C CA . LEU A 1 533 ? 25.036 -40.307 -16.253 1.00 79.94 533 LEU A CA 1
ATOM 4077 C C . LEU A 1 533 ? 25.103 -41.605 -15.434 1.00 79.94 533 LEU A C 1
ATOM 4079 O O . LEU A 1 533 ? 24.483 -41.697 -14.381 1.00 79.94 533 LEU A O 1
ATOM 4083 N N . ASN A 1 534 ? 25.874 -42.594 -15.893 1.00 83.06 534 ASN A N 1
ATOM 4084 C CA . ASN A 1 534 ? 26.006 -43.891 -15.222 1.00 83.06 534 ASN A CA 1
ATOM 4085 C C . ASN A 1 534 ? 27.168 -43.956 -14.213 1.00 83.06 534 ASN A C 1
ATOM 4087 O O . ASN A 1 534 ? 27.433 -45.022 -13.653 1.00 83.06 534 ASN A O 1
ATOM 4091 N N . ARG A 1 535 ? 27.894 -42.853 -13.981 1.00 83.94 535 ARG A N 1
ATOM 4092 C CA . ARG A 1 535 ? 29.013 -42.831 -13.030 1.00 83.94 535 ARG A CA 1
ATOM 4093 C C . ARG A 1 535 ? 28.494 -42.908 -11.584 1.00 83.94 535 ARG A C 1
ATOM 4095 O O . ARG A 1 535 ? 27.674 -42.073 -11.202 1.00 83.94 535 ARG A O 1
ATOM 4102 N N . PRO A 1 536 ? 28.994 -43.828 -10.736 1.00 84.69 536 PRO A N 1
ATOM 4103 C CA . PRO A 1 536 ? 28.598 -43.885 -9.330 1.00 84.69 536 PRO A CA 1
ATOM 4104 C C . PRO A 1 536 ? 28.919 -42.580 -8.583 1.00 84.69 536 PRO A C 1
ATOM 4106 O O . PRO A 1 536 ? 30.050 -42.098 -8.623 1.00 84.69 536 PRO A O 1
ATOM 4109 N N . GLN A 1 537 ? 27.955 -42.035 -7.831 1.00 76.12 537 GLN A N 1
ATOM 4110 C CA . GLN A 1 537 ? 28.124 -40.768 -7.093 1.00 76.12 537 GLN A CA 1
ATOM 4111 C C . GLN A 1 537 ? 29.251 -40.802 -6.046 1.00 76.12 537 GLN A C 1
ATOM 4113 O O . GLN A 1 537 ? 29.859 -39.775 -5.742 1.00 76.12 537 GLN A O 1
ATOM 4118 N N . ALA A 1 538 ? 29.584 -41.988 -5.527 1.00 81.62 538 ALA A N 1
ATOM 4119 C CA . ALA A 1 538 ? 30.712 -42.184 -4.616 1.00 81.62 538 ALA A CA 1
ATOM 4120 C C . ALA A 1 538 ? 32.075 -41.864 -5.264 1.00 81.62 538 ALA A C 1
ATOM 4122 O O . ALA A 1 538 ? 33.023 -41.526 -4.560 1.00 81.62 538 ALA A O 1
ATOM 4123 N N . GLU A 1 539 ? 32.177 -41.932 -6.595 1.00 80.69 539 GLU A N 1
ATOM 4124 C CA . GLU A 1 539 ? 33.398 -41.613 -7.341 1.00 80.69 539 GLU A CA 1
ATOM 4125 C C . GLU A 1 539 ? 33.510 -40.122 -7.695 1.00 80.69 539 GLU A C 1
ATOM 4127 O O . GLU A 1 539 ? 34.533 -39.699 -8.244 1.00 80.69 539 GLU A O 1
ATOM 4132 N N . VAL A 1 540 ? 32.471 -39.321 -7.433 1.00 79.31 540 VAL A N 1
ATOM 4133 C CA . VAL A 1 540 ? 32.424 -37.885 -7.737 1.00 79.31 540 VAL A CA 1
ATOM 4134 C C . VAL A 1 540 ? 32.819 -37.088 -6.485 1.00 79.31 540 VAL A C 1
ATOM 4136 O O . VAL A 1 540 ? 32.182 -37.257 -5.437 1.00 79.31 540 VAL A O 1
ATOM 4139 N N . PRO A 1 541 ? 33.853 -36.219 -6.560 1.00 80.44 541 PRO A N 1
ATOM 4140 C CA . PRO A 1 541 ? 34.197 -35.309 -5.470 1.00 80.44 541 PRO A CA 1
ATOM 4141 C C . PRO A 1 541 ? 32.982 -34.491 -5.033 1.00 80.44 541 PRO A C 1
ATOM 4143 O O . PRO A 1 541 ? 32.213 -34.041 -5.877 1.00 80.44 541 PRO A O 1
ATOM 4146 N N . GLU A 1 542 ? 32.823 -34.278 -3.728 1.00 78.38 542 GLU A N 1
ATOM 4147 C CA . GLU A 1 542 ? 31.635 -33.636 -3.152 1.00 78.38 542 GLU A CA 1
ATOM 4148 C C . GLU A 1 542 ? 31.343 -32.256 -3.763 1.00 78.38 542 GLU A C 1
ATOM 4150 O O . GLU A 1 542 ? 30.204 -31.975 -4.119 1.00 78.38 542 GLU A O 1
ATOM 4155 N N . THR A 1 543 ? 32.383 -31.463 -4.033 1.00 78.00 543 THR A N 1
ATOM 4156 C CA . THR A 1 543 ? 32.292 -30.142 -4.681 1.00 78.00 543 THR A CA 1
ATOM 4157 C C . THR A 1 543 ? 31.806 -30.167 -6.137 1.00 78.00 543 THR A C 1
ATOM 4159 O O . THR A 1 543 ? 31.530 -29.113 -6.701 1.00 78.00 543 THR A O 1
ATOM 4162 N N . TRP A 1 544 ? 31.700 -31.344 -6.761 1.00 78.25 544 TRP A N 1
ATOM 4163 C CA . TRP A 1 544 ? 31.308 -31.520 -8.163 1.00 78.25 544 TRP A CA 1
ATOM 4164 C C . TRP A 1 544 ? 29.953 -32.219 -8.353 1.00 78.25 544 TRP A C 1
ATOM 4166 O O . TRP A 1 544 ? 29.512 -32.351 -9.496 1.00 78.25 544 TRP A O 1
ATOM 4176 N N . ARG A 1 545 ? 29.287 -32.669 -7.277 1.00 75.94 545 ARG A N 1
ATOM 4177 C CA . ARG A 1 545 ? 28.062 -33.490 -7.369 1.00 75.94 545 ARG A CA 1
ATOM 4178 C C . ARG A 1 545 ? 26.861 -32.746 -7.961 1.00 75.94 545 ARG A C 1
ATOM 4180 O O . ARG A 1 545 ? 26.125 -33.349 -8.735 1.00 75.94 545 ARG A O 1
ATOM 4187 N N . ASP A 1 546 ? 26.747 -31.444 -7.696 1.00 74.50 546 ASP A N 1
ATOM 4188 C CA . ASP A 1 546 ? 25.592 -30.621 -8.096 1.00 74.50 546 ASP A CA 1
ATOM 4189 C C . ASP A 1 546 ? 25.885 -29.660 -9.266 1.00 74.50 546 ASP A C 1
ATOM 4191 O O . ASP A 1 546 ? 25.063 -28.821 -9.623 1.00 74.50 546 ASP A O 1
ATOM 4195 N N . VAL A 1 547 ? 27.073 -29.754 -9.878 1.00 75.00 547 VAL A N 1
ATOM 4196 C CA . VAL A 1 547 ? 27.520 -28.816 -10.930 1.00 75.00 547 VAL A CA 1
ATOM 4197 C C . VAL A 1 547 ? 26.937 -29.156 -12.307 1.00 75.00 547 VAL A C 1
ATOM 4199 O O . VAL A 1 547 ? 26.774 -28.278 -13.154 1.00 75.00 547 VAL A O 1
ATOM 4202 N N . GLY A 1 548 ? 26.677 -30.436 -12.574 1.00 69.38 548 GLY A N 1
ATOM 4203 C CA . GLY A 1 548 ? 26.231 -30.890 -13.889 1.00 69.38 548 GLY A CA 1
ATOM 4204 C C . GLY A 1 548 ? 24.715 -30.840 -14.050 1.00 69.38 548 GLY A C 1
ATOM 4205 O O . GLY A 1 548 ? 23.969 -31.173 -13.137 1.00 69.38 548 GLY A O 1
ATOM 4206 N N . ILE A 1 549 ? 24.262 -30.455 -15.242 1.00 73.56 549 ILE A N 1
ATOM 4207 C CA . ILE A 1 549 ? 22.846 -30.338 -15.584 1.00 73.56 549 ILE A CA 1
ATOM 4208 C C . ILE A 1 549 ? 22.580 -30.995 -16.942 1.00 73.56 549 ILE A C 1
ATOM 4210 O O . ILE A 1 549 ? 23.392 -30.891 -17.860 1.00 73.56 549 ILE A O 1
ATOM 4214 N N . THR A 1 550 ? 21.450 -31.692 -17.071 1.00 71.69 550 THR A N 1
ATOM 4215 C CA . THR A 1 550 ? 20.930 -32.194 -18.352 1.00 71.69 550 THR A CA 1
ATOM 4216 C C . THR A 1 550 ? 19.506 -31.680 -18.500 1.00 71.69 550 THR A C 1
ATOM 4218 O O . THR A 1 550 ? 18.649 -32.011 -17.688 1.00 71.69 550 THR A O 1
ATOM 4221 N N . ILE A 1 551 ? 19.264 -30.843 -19.507 1.00 70.81 551 ILE A N 1
ATOM 4222 C CA . ILE A 1 551 ? 17.940 -30.292 -19.813 1.00 70.81 551 ILE A CA 1
ATOM 4223 C C . ILE A 1 551 ? 17.553 -30.751 -21.214 1.00 70.81 551 ILE A C 1
ATOM 4225 O O . ILE A 1 551 ? 18.353 -30.680 -22.145 1.00 70.81 551 ILE A O 1
ATOM 4229 N N . THR A 1 552 ? 16.311 -31.195 -21.367 1.00 74.06 552 THR A N 1
ATOM 4230 C CA . THR A 1 552 ? 15.682 -31.439 -22.666 1.00 74.06 552 THR A CA 1
ATOM 4231 C C . THR A 1 552 ? 14.312 -30.779 -22.645 1.00 74.06 552 THR A C 1
ATOM 4233 O O . THR A 1 552 ? 13.555 -30.968 -21.697 1.00 74.06 552 THR A O 1
ATOM 4236 N N . THR A 1 553 ? 14.017 -29.973 -23.662 1.00 72.38 553 THR A N 1
ATOM 4237 C CA . THR A 1 553 ? 12.734 -29.281 -23.822 1.00 72.38 553 THR A CA 1
ATOM 4238 C C . THR A 1 553 ? 12.335 -29.274 -25.295 1.00 72.38 553 THR A C 1
ATOM 4240 O O . THR A 1 553 ? 13.201 -29.357 -26.167 1.00 72.38 553 THR A O 1
ATOM 4243 N N . HIS A 1 554 ? 11.036 -29.180 -25.567 1.00 79.38 554 HIS A N 1
ATOM 4244 C CA . HIS A 1 554 ? 10.484 -29.043 -26.913 1.00 79.38 554 HIS A CA 1
ATOM 4245 C C . HIS A 1 554 ? 9.792 -27.685 -27.014 1.00 79.38 554 HIS A C 1
ATOM 4247 O O . HIS A 1 554 ? 9.025 -27.321 -26.125 1.00 79.38 554 HIS A O 1
ATOM 4253 N N . LEU A 1 555 ? 10.100 -26.930 -28.068 1.00 75.56 555 LEU A N 1
ATOM 4254 C CA . LEU A 1 555 ? 9.569 -25.591 -28.308 1.00 75.56 555 LEU A CA 1
ATOM 4255 C C . LEU A 1 555 ? 8.997 -25.534 -29.723 1.00 75.56 555 LEU A C 1
ATOM 4257 O O . LEU A 1 555 ? 9.665 -25.954 -30.669 1.00 75.56 555 LEU A O 1
ATOM 4261 N N . ASP A 1 556 ? 7.798 -24.975 -29.859 1.00 80.69 556 ASP A N 1
ATOM 4262 C CA . ASP A 1 556 ? 7.215 -24.653 -31.158 1.00 80.69 556 ASP A CA 1
ATOM 4263 C C . ASP A 1 556 ? 7.733 -23.280 -31.593 1.00 80.69 556 ASP A C 1
ATOM 4265 O O . ASP A 1 556 ? 7.515 -22.278 -30.910 1.00 80.69 556 ASP A O 1
ATOM 4269 N N . MET A 1 557 ? 8.478 -23.236 -32.699 1.00 78.25 557 MET A N 1
ATOM 4270 C CA . MET A 1 557 ? 9.201 -22.039 -33.133 1.00 78.25 557 MET A CA 1
ATOM 4271 C C . MET A 1 557 ? 9.127 -21.862 -34.649 1.00 78.25 557 MET A C 1
ATOM 4273 O O . MET A 1 557 ? 9.169 -22.837 -35.401 1.00 78.25 557 MET A O 1
ATOM 4277 N N . THR A 1 558 ? 9.074 -20.611 -35.108 1.00 81.88 558 THR A N 1
ATOM 4278 C CA . THR A 1 558 ? 9.310 -20.284 -36.523 1.00 81.88 558 THR A CA 1
ATOM 4279 C C . THR A 1 558 ? 10.808 -20.376 -36.859 1.00 81.88 558 THR A C 1
ATOM 4281 O O . THR A 1 558 ? 11.644 -20.313 -35.949 1.00 81.88 558 THR A O 1
ATOM 4284 N N . PRO A 1 559 ? 11.197 -20.486 -38.147 1.00 78.25 559 PRO A N 1
ATOM 4285 C CA . PRO A 1 559 ? 12.604 -20.459 -38.549 1.00 78.25 559 PRO A CA 1
ATOM 4286 C C . PRO A 1 559 ? 13.363 -19.226 -38.038 1.00 78.25 559 PRO A C 1
ATOM 4288 O O . PRO A 1 559 ? 14.498 -19.354 -37.585 1.00 78.25 559 PRO A O 1
ATOM 4291 N N . GLU A 1 560 ? 12.736 -18.046 -38.039 1.00 74.25 560 GLU A N 1
ATOM 4292 C CA . GLU A 1 560 ? 13.340 -16.798 -37.555 1.00 74.25 560 GLU A CA 1
ATOM 4293 C C . GLU A 1 560 ? 13.604 -16.852 -36.046 1.00 74.25 560 GLU A C 1
ATOM 4295 O O . GLU A 1 560 ? 14.675 -16.461 -35.581 1.00 74.25 560 GLU A O 1
ATOM 4300 N N . GLN A 1 561 ? 12.652 -17.389 -35.278 1.00 73.44 561 GLN A N 1
ATOM 4301 C CA . GLN A 1 561 ? 12.812 -17.584 -33.838 1.00 73.44 561 GLN A CA 1
ATOM 4302 C C . GLN A 1 561 ? 13.907 -18.616 -33.540 1.00 73.44 561 GLN A C 1
ATOM 4304 O O . GLN A 1 561 ? 14.721 -18.405 -32.641 1.00 73.44 561 GLN A O 1
ATOM 4309 N N . ALA A 1 562 ? 13.968 -19.712 -34.304 1.00 72.62 562 ALA A N 1
ATOM 4310 C CA . ALA A 1 562 ? 15.011 -20.726 -34.164 1.00 72.62 562 ALA A CA 1
ATOM 4311 C C . ALA A 1 562 ? 16.400 -20.165 -34.518 1.00 72.62 562 ALA A C 1
ATOM 4313 O O . ALA A 1 562 ? 17.379 -20.463 -33.835 1.00 72.62 562 ALA A O 1
ATOM 4314 N N . MET A 1 563 ? 16.497 -19.302 -35.535 1.00 71.38 563 MET A N 1
ATOM 4315 C CA . MET A 1 563 ? 17.733 -18.584 -35.863 1.00 71.38 563 MET A CA 1
ATOM 4316 C C . MET A 1 563 ? 18.162 -17.632 -34.740 1.00 71.38 563 MET A C 1
ATOM 4318 O O . MET A 1 563 ? 19.335 -17.645 -34.375 1.00 71.38 563 MET A O 1
ATOM 4322 N N . SER A 1 564 ? 17.232 -16.872 -34.152 1.00 70.62 564 SER A N 1
ATOM 4323 C CA . SER A 1 564 ? 17.522 -16.009 -32.994 1.00 70.62 564 SER A CA 1
ATOM 4324 C C . SER A 1 564 ? 18.046 -16.823 -31.810 1.00 70.62 564 SER A C 1
ATOM 4326 O O . SER A 1 564 ? 19.091 -16.511 -31.244 1.00 70.62 564 SER A O 1
ATOM 4328 N N . LEU A 1 565 ? 17.374 -17.930 -31.478 1.00 75.75 565 LEU A N 1
ATOM 4329 C CA . LEU A 1 565 ? 17.807 -18.816 -30.399 1.00 75.75 565 LEU A CA 1
ATOM 4330 C C . LEU A 1 565 ? 19.174 -19.451 -30.689 1.00 75.75 565 LEU A C 1
ATOM 4332 O O . LEU A 1 565 ? 19.994 -19.576 -29.781 1.00 75.75 565 LEU A O 1
ATOM 4336 N N . ARG A 1 566 ? 19.460 -19.821 -31.944 1.00 80.50 566 ARG A N 1
ATOM 4337 C CA . ARG A 1 566 ? 20.790 -20.300 -32.352 1.00 80.50 566 ARG A CA 1
ATOM 4338 C C . ARG A 1 566 ? 21.868 -19.266 -32.026 1.00 80.50 566 ARG A C 1
ATOM 4340 O O . ARG A 1 566 ? 22.877 -19.625 -31.424 1.00 80.50 566 ARG A O 1
ATOM 4347 N N . GLU A 1 567 ? 21.652 -18.005 -32.392 1.00 72.56 567 GLU A N 1
ATOM 4348 C CA . GLU A 1 567 ? 22.604 -16.916 -32.136 1.00 72.56 567 GLU A CA 1
ATOM 4349 C C . GLU A 1 567 ? 22.809 -16.671 -30.633 1.00 72.56 567 GLU A C 1
ATOM 4351 O O . GLU A 1 567 ? 23.939 -16.482 -30.173 1.00 72.56 567 GLU A O 1
ATOM 4356 N N . GLU A 1 568 ? 21.737 -16.741 -29.840 1.00 75.50 568 GLU A N 1
ATOM 4357 C CA . GLU A 1 568 ? 21.809 -16.641 -28.379 1.00 75.50 568 GLU A CA 1
ATOM 4358 C C . GLU A 1 568 ? 22.631 -17.781 -27.764 1.00 75.50 568 GLU A C 1
ATOM 4360 O O . GLU A 1 568 ? 23.530 -17.536 -26.950 1.00 75.50 568 GLU A O 1
ATOM 4365 N N . LEU A 1 569 ? 22.370 -19.025 -28.180 1.00 74.75 569 LEU A N 1
ATOM 4366 C CA . LEU A 1 569 ? 23.105 -20.205 -27.723 1.00 74.75 569 LEU A CA 1
ATOM 4367 C C . LEU A 1 569 ? 24.592 -20.119 -28.092 1.00 74.75 569 LEU A C 1
ATOM 4369 O O . LEU A 1 569 ? 25.453 -20.373 -27.244 1.00 74.75 569 LEU A O 1
ATOM 4373 N N . GLU A 1 570 ? 24.913 -19.710 -29.320 1.00 72.44 570 GLU A N 1
ATOM 4374 C CA . GLU A 1 570 ? 26.295 -19.497 -29.764 1.00 72.44 570 GLU A CA 1
ATOM 4375 C C . GLU A 1 570 ? 27.005 -18.436 -28.915 1.00 72.44 570 GLU A C 1
ATOM 4377 O O . GLU A 1 570 ? 28.127 -18.661 -28.450 1.00 72.44 570 GLU A O 1
ATOM 4382 N N . ALA A 1 571 ? 26.338 -17.314 -28.631 1.00 72.19 571 ALA A N 1
ATOM 4383 C CA . ALA A 1 571 ? 26.898 -16.237 -27.822 1.00 72.19 571 ALA A CA 1
ATOM 4384 C C . ALA A 1 571 ? 27.163 -16.656 -26.364 1.00 72.19 571 ALA A C 1
ATOM 4386 O O . ALA A 1 571 ? 28.143 -16.202 -25.756 1.00 72.19 571 ALA A O 1
ATOM 4387 N N . ILE A 1 572 ? 26.314 -17.517 -25.790 1.00 76.19 572 ILE A N 1
ATOM 4388 C CA . ILE A 1 572 ? 26.515 -18.099 -24.454 1.00 76.19 572 ILE A CA 1
ATOM 4389 C C . ILE A 1 572 ? 27.762 -18.988 -24.450 1.00 76.19 572 ILE A C 1
ATOM 4391 O O . ILE A 1 572 ? 28.641 -18.815 -23.599 1.00 76.19 572 ILE A O 1
ATOM 4395 N N . VAL A 1 573 ? 27.867 -19.906 -25.417 1.00 72.50 573 VAL A N 1
ATOM 4396 C CA . VAL A 1 573 ? 28.998 -20.839 -25.538 1.00 72.50 573 VAL A CA 1
ATOM 4397 C C . VAL A 1 573 ? 30.310 -20.080 -25.749 1.00 72.50 573 VAL A C 1
ATOM 4399 O O . VAL A 1 573 ? 31.291 -20.340 -25.051 1.00 72.50 573 VAL A O 1
ATOM 4402 N N . GLU A 1 574 ? 30.337 -19.106 -26.660 1.00 72.00 574 GLU A N 1
ATOM 4403 C CA . GLU A 1 574 ? 31.529 -18.299 -26.939 1.00 72.00 574 GLU A CA 1
ATOM 4404 C C . GLU A 1 574 ? 31.967 -17.499 -25.700 1.00 72.00 574 GLU A C 1
ATOM 4406 O O . GLU A 1 574 ? 33.148 -17.474 -25.346 1.00 72.00 574 GLU A O 1
ATOM 4411 N N . SER A 1 575 ? 31.009 -16.902 -24.979 1.00 72.25 575 SER A N 1
ATOM 4412 C CA . SER A 1 575 ? 31.294 -16.173 -23.742 1.00 72.25 575 SER A CA 1
ATOM 4413 C C . SER A 1 575 ? 31.867 -17.072 -22.645 1.00 72.25 575 SER A C 1
ATOM 4415 O O . SER A 1 575 ? 32.709 -16.612 -21.871 1.00 72.25 575 SER A O 1
ATOM 4417 N N . ALA A 1 576 ? 31.402 -18.318 -22.541 1.00 70.69 576 ALA A N 1
ATOM 4418 C CA . ALA A 1 576 ? 31.926 -19.281 -21.580 1.00 70.69 576 ALA A CA 1
ATOM 4419 C C . ALA A 1 576 ? 33.357 -19.708 -21.946 1.00 70.69 576 ALA A C 1
ATOM 4421 O O . ALA A 1 576 ? 34.223 -19.753 -21.072 1.00 70.69 576 ALA A O 1
ATOM 4422 N N . ILE A 1 577 ? 33.625 -19.956 -23.234 1.00 70.69 577 ILE A N 1
ATOM 4423 C CA . ILE A 1 577 ? 34.968 -20.292 -23.727 1.00 70.69 577 ILE A CA 1
ATOM 4424 C C . ILE A 1 577 ? 35.962 -19.188 -23.372 1.00 70.69 577 ILE A C 1
ATOM 4426 O O . ILE A 1 577 ? 37.039 -19.504 -22.878 1.00 70.69 577 ILE A O 1
ATOM 4430 N N . GLU A 1 578 ? 35.618 -17.921 -23.603 1.00 71.44 578 GLU A N 1
ATOM 4431 C CA . GLU A 1 578 ? 36.527 -16.801 -23.337 1.00 71.44 578 GLU A CA 1
ATOM 4432 C C . GLU A 1 578 ? 36.800 -16.626 -21.837 1.00 71.44 578 GLU A C 1
ATOM 4434 O O . GLU A 1 578 ? 37.947 -16.481 -21.423 1.00 71.44 578 GLU A O 1
ATOM 4439 N N . ARG A 1 579 ? 35.756 -16.715 -21.002 1.00 77.88 579 ARG A N 1
ATOM 4440 C CA . ARG A 1 579 ? 35.868 -16.521 -19.548 1.00 77.88 579 ARG A CA 1
ATOM 4441 C C . ARG A 1 579 ? 36.731 -17.583 -18.864 1.00 77.88 579 ARG A C 1
ATOM 4443 O O . ARG A 1 579 ? 37.450 -17.270 -17.920 1.00 77.88 579 ARG A O 1
ATOM 4450 N N . TYR A 1 580 ? 36.637 -18.834 -19.311 1.00 75.56 580 TYR A N 1
ATOM 4451 C CA . TYR A 1 580 ? 37.255 -19.981 -18.635 1.00 75.56 580 TYR A CA 1
ATOM 4452 C C . TYR A 1 580 ? 38.438 -20.584 -19.411 1.00 75.56 580 TYR A C 1
ATOM 4454 O O . TYR A 1 580 ? 38.895 -21.687 -19.099 1.00 75.56 580 TYR A O 1
ATOM 4462 N N . ARG A 1 581 ? 38.966 -19.884 -20.423 1.00 73.81 581 ARG A N 1
ATOM 4463 C CA . ARG A 1 581 ? 40.139 -20.338 -21.180 1.00 73.81 581 ARG A CA 1
ATOM 4464 C C . ARG A 1 581 ? 41.381 -20.374 -20.281 1.00 73.81 581 ARG A C 1
ATOM 4466 O O . ARG A 1 581 ? 41.668 -19.416 -19.577 1.00 73.81 581 ARG A O 1
ATOM 4473 N N . GLY A 1 582 ? 42.148 -21.465 -20.355 1.00 68.69 582 GLY A N 1
ATOM 4474 C CA . GLY A 1 582 ? 43.486 -21.551 -19.749 1.00 68.69 582 GLY A CA 1
ATOM 4475 C C . GLY A 1 582 ? 43.526 -21.668 -18.221 1.00 68.69 582 GLY A C 1
ATOM 4476 O O . GLY A 1 582 ? 44.562 -21.388 -17.636 1.00 68.69 582 GLY A O 1
ATOM 4477 N N . GLN A 1 583 ? 42.426 -22.069 -17.578 1.00 72.88 583 GLN A N 1
ATOM 4478 C CA . GLN A 1 583 ? 42.392 -22.286 -16.128 1.00 72.88 583 GLN A CA 1
ATOM 4479 C C . GLN A 1 583 ? 43.275 -23.482 -15.724 1.00 72.88 583 GLN A C 1
ATOM 4481 O O . GLN A 1 583 ? 43.190 -24.551 -16.334 1.00 72.88 583 GLN A O 1
ATOM 4486 N N . GLU A 1 584 ? 44.080 -23.314 -14.673 1.00 75.62 584 GLU A N 1
ATOM 4487 C CA . GLU A 1 584 ? 44.951 -24.342 -14.085 1.00 75.62 584 GLU A CA 1
ATOM 4488 C C . GLU A 1 584 ? 44.738 -24.406 -12.565 1.00 75.62 584 GLU A C 1
ATOM 4490 O O . GLU A 1 584 ? 44.472 -23.392 -11.924 1.00 75.62 584 GLU A O 1
ATOM 4495 N N . GLY A 1 585 ? 44.834 -25.597 -11.972 1.00 75.69 585 GLY A N 1
ATOM 4496 C CA . GLY A 1 585 ? 44.674 -25.785 -10.529 1.00 75.69 585 GLY A CA 1
ATOM 4497 C C . GLY A 1 585 ? 44.279 -27.216 -10.149 1.00 75.69 585 GLY A C 1
ATOM 4498 O O . GLY A 1 585 ? 43.844 -27.977 -11.016 1.00 75.69 585 GLY A O 1
ATOM 4499 N N . PRO A 1 586 ? 44.417 -27.598 -8.865 1.00 67.19 586 PRO A N 1
ATOM 4500 C CA . PRO A 1 586 ? 44.157 -28.965 -8.397 1.00 67.19 586 PRO A CA 1
ATOM 4501 C C . PRO A 1 586 ? 42.686 -29.392 -8.546 1.00 67.19 586 PRO A C 1
ATOM 4503 O O . PRO A 1 586 ? 42.413 -30.571 -8.770 1.00 67.19 586 PRO A O 1
ATOM 4506 N N . ASP A 1 587 ? 41.756 -28.432 -8.502 1.00 74.50 587 ASP A N 1
ATOM 4507 C CA . ASP A 1 587 ? 40.310 -28.666 -8.619 1.00 74.50 587 ASP A CA 1
ATOM 4508 C C . ASP A 1 587 ? 39.748 -28.389 -10.025 1.00 74.50 587 ASP A C 1
ATOM 4510 O O . ASP A 1 587 ? 38.557 -28.596 -10.272 1.00 74.50 587 ASP A O 1
ATOM 4514 N N . VAL A 1 588 ? 40.589 -27.957 -10.976 1.00 78.25 588 VAL A N 1
ATOM 4515 C CA . VAL A 1 588 ? 40.165 -27.681 -12.355 1.00 78.25 588 VAL A CA 1
ATOM 4516 C C . VAL A 1 588 ? 39.914 -28.996 -13.091 1.00 78.25 588 VAL A C 1
ATOM 4518 O O . VAL A 1 588 ? 40.799 -29.840 -13.252 1.00 78.25 588 VAL A O 1
ATOM 4521 N N . ARG A 1 589 ? 38.686 -29.171 -13.585 1.00 75.94 589 ARG A N 1
ATOM 4522 C CA . ARG A 1 589 ? 38.278 -30.321 -14.401 1.00 75.94 589 ARG A CA 1
ATOM 4523 C C . ARG A 1 589 ? 37.886 -29.868 -15.800 1.00 75.94 589 ARG A C 1
ATOM 4525 O O . ARG A 1 589 ? 37.400 -28.760 -16.009 1.00 75.94 589 ARG A O 1
ATOM 4532 N N . ARG A 1 590 ? 38.061 -30.761 -16.773 1.00 73.56 590 ARG A N 1
ATOM 4533 C CA . ARG A 1 590 ? 37.538 -30.561 -18.126 1.00 73.56 590 ARG A CA 1
ATOM 4534 C C . ARG A 1 590 ? 36.039 -30.854 -18.136 1.00 73.56 590 ARG A C 1
ATOM 4536 O O . ARG A 1 590 ? 35.640 -31.968 -17.815 1.00 73.56 590 ARG A O 1
ATOM 4543 N N . VAL A 1 591 ? 35.239 -29.867 -18.533 1.00 72.69 591 VAL A N 1
ATOM 4544 C CA . VAL A 1 591 ? 33.775 -29.962 -18.641 1.00 72.69 591 VAL A CA 1
ATOM 4545 C C . VAL A 1 591 ? 33.377 -30.017 -20.118 1.00 72.69 591 VAL A C 1
ATOM 4547 O O . VAL A 1 591 ? 33.986 -29.344 -20.951 1.00 72.69 591 VAL A O 1
ATOM 4550 N N . SER A 1 592 ? 32.381 -30.839 -20.459 1.00 71.69 592 SER A N 1
ATOM 4551 C CA . SER A 1 592 ? 31.787 -30.872 -21.802 1.00 71.69 592 SER A CA 1
ATOM 4552 C C . SER A 1 592 ? 30.530 -30.002 -21.810 1.00 71.69 592 SER A C 1
ATOM 4554 O O . SER A 1 592 ? 29.598 -30.283 -21.067 1.00 71.69 592 SER A O 1
ATOM 4556 N N . LEU A 1 593 ? 30.513 -28.960 -22.644 1.00 70.81 593 LEU A N 1
ATOM 4557 C CA . LEU A 1 593 ? 29.335 -28.131 -22.917 1.00 70.81 593 LEU A CA 1
ATOM 4558 C C . LEU A 1 593 ? 28.767 -28.521 -24.283 1.00 70.81 593 LEU A C 1
ATOM 4560 O O . LEU A 1 593 ? 29.525 -28.642 -25.249 1.00 70.81 593 LEU A O 1
ATOM 4564 N N . ARG A 1 594 ? 27.452 -28.736 -24.359 1.00 71.19 594 ARG A N 1
ATOM 4565 C CA . ARG A 1 594 ? 26.751 -29.119 -25.590 1.00 71.19 594 ARG A CA 1
ATOM 4566 C C . ARG A 1 594 ? 25.437 -28.363 -25.688 1.00 71.19 594 ARG A C 1
ATOM 4568 O O . ARG A 1 594 ? 24.727 -28.248 -24.696 1.00 71.19 594 ARG A O 1
ATOM 4575 N N . ALA A 1 595 ? 25.140 -27.882 -26.884 1.00 73.31 595 ALA A N 1
ATOM 4576 C CA . ALA A 1 595 ? 23.863 -27.298 -27.248 1.00 73.31 595 ALA A CA 1
ATOM 4577 C C . ALA A 1 595 ? 23.509 -27.840 -28.634 1.00 73.31 595 ALA A C 1
ATOM 4579 O O . ALA A 1 595 ? 24.355 -27.838 -29.530 1.00 73.31 595 ALA A O 1
ATOM 4580 N N . GLU A 1 596 ? 22.294 -28.351 -28.781 1.00 77.69 596 GLU A N 1
ATOM 4581 C CA . GLU A 1 596 ? 21.785 -28.927 -30.022 1.00 77.69 596 GLU A CA 1
ATOM 4582 C C . GLU A 1 596 ? 20.438 -28.264 -30.311 1.00 77.69 596 GLU A C 1
ATOM 4584 O O . GLU A 1 596 ? 19.580 -28.196 -29.433 1.00 77.69 596 GLU A O 1
ATOM 4589 N N . LEU A 1 597 ? 20.279 -27.741 -31.524 1.00 78.25 597 LEU A N 1
ATOM 4590 C CA . LEU A 1 597 ? 19.043 -27.141 -32.015 1.00 78.25 597 LEU A CA 1
ATOM 4591 C C . LEU A 1 597 ? 18.815 -27.669 -33.429 1.00 78.25 597 LEU A C 1
ATOM 4593 O O . LEU A 1 597 ? 19.637 -27.436 -34.314 1.00 78.25 597 LEU A O 1
ATOM 4597 N N . PHE A 1 598 ? 17.736 -28.420 -33.615 1.00 77.50 598 PHE A N 1
ATOM 4598 C CA . PHE A 1 598 ? 17.354 -29.022 -34.887 1.00 77.50 598 PHE A CA 1
ATOM 4599 C C . PHE A 1 598 ? 15.834 -29.152 -34.952 1.00 77.50 598 PHE A C 1
ATOM 4601 O O . PHE A 1 598 ? 15.171 -29.281 -33.921 1.00 77.50 598 PHE A O 1
ATOM 4608 N N . ASP A 1 599 ? 15.283 -29.108 -36.158 1.00 77.62 599 ASP A N 1
ATOM 4609 C CA . ASP A 1 599 ? 13.888 -29.440 -36.393 1.00 77.62 599 ASP A CA 1
ATOM 4610 C C . ASP A 1 599 ? 13.667 -30.941 -36.177 1.00 77.62 599 ASP A C 1
ATOM 4612 O O . ASP A 1 599 ? 14.465 -31.785 -36.593 1.00 77.62 599 ASP A O 1
ATOM 4616 N N . LEU A 1 600 ? 12.580 -31.296 -35.492 1.00 76.81 600 LEU A N 1
ATOM 4617 C CA . LEU A 1 600 ? 12.244 -32.700 -35.308 1.00 76.81 600 LEU A CA 1
ATOM 4618 C C . LEU A 1 600 ? 11.776 -33.283 -36.650 1.00 76.81 600 LEU A C 1
ATOM 4620 O O . LEU A 1 600 ? 10.882 -32.710 -37.279 1.00 76.81 600 LEU A O 1
ATOM 4624 N N . PRO A 1 601 ? 12.318 -34.434 -37.088 1.00 73.88 601 PRO A N 1
ATOM 4625 C CA . PRO A 1 601 ? 11.887 -35.052 -38.331 1.00 73.88 601 PRO A CA 1
ATOM 4626 C C . PRO A 1 601 ? 10.395 -35.379 -38.259 1.00 73.88 601 PRO A C 1
ATOM 4628 O O . PRO A 1 601 ? 9.931 -36.037 -37.324 1.00 73.88 601 PRO A O 1
ATOM 4631 N N . THR A 1 602 ? 9.639 -34.936 -39.264 1.00 66.00 602 THR A N 1
ATOM 4632 C CA . THR A 1 602 ? 8.212 -35.242 -39.364 1.00 66.00 602 THR A CA 1
ATOM 4633 C C . THR A 1 602 ? 8.044 -36.763 -39.457 1.00 66.00 602 THR A C 1
ATOM 4635 O O . THR A 1 602 ? 8.723 -37.393 -40.279 1.00 66.00 602 THR A O 1
ATOM 4638 N N . PRO A 1 603 ? 7.170 -37.391 -38.647 1.00 60.28 603 PRO A N 1
ATOM 4639 C CA . PRO A 1 603 ? 6.913 -38.818 -38.765 1.00 60.28 603 PRO A CA 1
ATOM 4640 C C . PRO A 1 603 ? 6.513 -39.136 -40.205 1.00 60.28 603 PRO A C 1
ATOM 4642 O O . PRO A 1 603 ? 5.595 -38.516 -40.744 1.00 60.28 603 PRO A O 1
ATOM 4645 N N . ARG A 1 604 ? 7.196 -40.091 -40.849 1.00 52.91 604 ARG A N 1
ATOM 4646 C CA . ARG A 1 604 ? 6.734 -40.603 -42.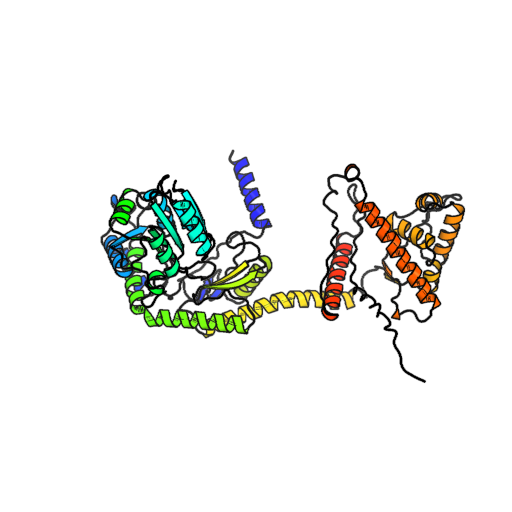143 1.00 52.91 604 ARG A CA 1
ATOM 4647 C C . ARG A 1 604 ? 5.335 -41.166 -41.926 1.00 52.91 604 ARG A C 1
ATOM 4649 O O . ARG A 1 604 ? 5.182 -42.174 -41.242 1.00 52.91 604 ARG A O 1
ATOM 4656 N N . THR A 1 605 ? 4.326 -40.524 -42.503 1.00 45.25 605 THR A N 1
ATOM 4657 C CA . THR A 1 605 ? 2.987 -41.090 -42.602 1.00 45.25 605 THR A CA 1
ATOM 4658 C C . THR A 1 605 ? 3.092 -42.348 -43.455 1.00 45.25 605 THR A C 1
ATOM 4660 O O . THR A 1 605 ? 3.217 -42.299 -44.677 1.00 45.25 605 THR A O 1
ATOM 4663 N N . THR A 1 606 ? 3.096 -43.514 -42.813 1.00 45.62 606 THR A N 1
ATOM 4664 C CA . THR A 1 606 ? 2.801 -44.769 -43.497 1.00 45.62 606 THR A CA 1
ATOM 4665 C C . THR A 1 606 ? 1.345 -44.686 -43.934 1.00 45.62 606 THR A C 1
ATOM 4667 O O . THR A 1 606 ? 0.441 -44.960 -43.148 1.00 45.62 606 THR A O 1
ATOM 4670 N N . SER A 1 607 ? 1.109 -44.216 -45.157 1.00 37.22 607 SER A N 1
ATOM 4671 C CA . SER A 1 607 ? -0.206 -44.299 -45.781 1.00 37.22 607 SER A CA 1
ATOM 4672 C C . SER A 1 607 ? -0.536 -45.788 -45.950 1.00 37.22 607 SER A C 1
ATOM 4674 O O . SER A 1 607 ? 0.269 -46.501 -46.559 1.00 37.22 607 SER A O 1
ATOM 4676 N N . PRO A 1 608 ? -1.642 -46.304 -45.385 1.00 42.75 608 PRO A N 1
ATOM 4677 C CA . PRO A 1 608 ? -2.091 -47.642 -45.717 1.00 42.75 608 PRO A CA 1
ATOM 4678 C C . PRO A 1 608 ? -2.573 -47.592 -47.167 1.00 42.75 608 PRO A C 1
ATOM 4680 O O . PRO A 1 608 ? -3.528 -46.884 -47.484 1.00 42.75 608 PRO A O 1
ATOM 4683 N N . ALA A 1 609 ? -1.873 -48.296 -48.056 1.00 39.69 609 ALA A N 1
ATOM 4684 C CA . ALA A 1 609 ? -2.360 -48.537 -49.403 1.00 39.69 609 ALA A CA 1
ATOM 4685 C C . ALA A 1 609 ? -3.718 -49.243 -49.287 1.00 39.69 609 ALA A C 1
ATOM 4687 O O . ALA A 1 609 ? -3.809 -50.371 -48.805 1.00 39.69 609 ALA A O 1
ATOM 4688 N N . VAL A 1 610 ? -4.770 -48.517 -49.654 1.00 40.16 610 VAL A N 1
ATOM 4689 C CA . VAL A 1 610 ? -6.099 -49.062 -49.891 1.00 40.16 610 VAL A CA 1
ATOM 4690 C C . VAL A 1 610 ? -6.019 -49.777 -51.234 1.00 40.16 610 VAL A C 1
ATOM 4692 O O . VAL A 1 610 ? -5.948 -49.132 -52.278 1.00 40.16 610 VAL A O 1
ATOM 4695 N N . ASP A 1 611 ? -5.982 -51.105 -51.186 1.00 44.16 611 ASP A N 1
ATOM 4696 C CA . ASP A 1 611 ? -6.394 -51.949 -52.302 1.00 44.16 611 ASP A CA 1
ATOM 4697 C C . ASP A 1 611 ? -7.908 -51.781 -52.498 1.00 44.16 611 ASP A C 1
ATOM 4699 O O . ASP A 1 611 ? -8.681 -52.004 -51.564 1.00 44.16 611 ASP A O 1
ATOM 4703 N N . ASN A 1 612 ? -8.297 -51.319 -53.688 1.00 36.72 612 ASN A N 1
ATOM 4704 C CA . ASN A 1 612 ? -9.471 -51.721 -54.482 1.00 36.72 612 ASN A CA 1
ATOM 4705 C C . ASN A 1 612 ? -9.595 -50.735 -55.656 1.00 36.72 612 ASN A C 1
ATOM 4707 O O . ASN A 1 612 ? -9.741 -49.533 -55.462 1.00 36.72 612 ASN A O 1
ATOM 4711 N N . GLU A 1 613 ? -9.241 -51.184 -56.859 1.00 41.12 613 GLU A N 1
ATOM 4712 C CA . GLU A 1 613 ? -10.155 -51.711 -57.892 1.00 41.12 613 GLU A CA 1
ATOM 4713 C C . GLU A 1 613 ? -10.708 -50.611 -58.806 1.00 41.12 613 GLU A C 1
ATOM 4715 O O . GLU A 1 613 ? -11.554 -49.825 -58.404 1.00 41.12 613 GLU A O 1
ATOM 4720 N N . GLU A 1 614 ? -10.187 -50.601 -60.039 1.00 38.44 614 GLU A N 1
ATOM 4721 C CA . GLU A 1 614 ? -10.841 -50.401 -61.351 1.00 38.44 614 GLU A CA 1
ATOM 4722 C C . GLU A 1 614 ? -9.722 -50.012 -62.350 1.00 38.44 614 GLU A C 1
ATOM 4724 O O . GLU A 1 614 ? -8.886 -49.168 -62.049 1.00 38.44 614 GLU A O 1
ATOM 4729 N N . ALA A 1 615 ? -9.558 -50.580 -63.545 1.00 37.25 615 ALA A N 1
ATOM 4730 C CA . ALA A 1 615 ? -10.457 -51.348 -64.389 1.00 37.25 615 ALA A CA 1
ATOM 4731 C C . ALA A 1 615 ? -9.663 -52.096 -65.486 1.00 37.25 615 ALA A C 1
ATOM 4733 O O . ALA A 1 615 ? -8.557 -51.682 -65.824 1.00 37.25 615 ALA A O 1
ATOM 4734 N N . SER A 1 616 ? -10.357 -53.049 -66.127 1.00 35.94 616 SER A N 1
ATOM 4735 C CA . SER A 1 616 ? -10.193 -53.502 -67.529 1.00 35.94 616 SER A CA 1
ATOM 4736 C C . SER A 1 616 ? -8.972 -54.337 -67.913 1.00 35.94 616 SER A C 1
ATOM 4738 O O . SER A 1 616 ? -7.831 -53.833 -67.852 1.00 35.94 616 SER A O 1
#

pLDDT: mean 87.38, std 15.74, range [29.2, 98.94]

Sequence (616 aa):
MYGTFQKHVSDELAAIEEAGLTKRERGIRGPQNAEITADGADVLNFCANNYLGLADDPRILSAATTALEEWGYGLASVRFICGTQEQHLELERRLADFLGTDEAILYSSCFDANGGVFETLFGPEDAIISDELNHASIIDGIRLSKARRLRYRNRDMADLEAQLQAATDARFRVIVTDGVFSMDGYIAPLAEICDLADRYDALVFVDDSHAVGFVGENGRGTPELCGVADRVDIYTGTFGKALGGASGGYVASHAEIVALLRQRSRPYLFSNTLAPAIVAGTLTALDLVQGSADLRARLRANASLFRERMTAEGFDLLPGEHPIVPVMFGDAAKTARIAQEMQARGIYVTAFSFPVVPRGLARIRVQLSAAHTAEQIEYCVGAFVAARDAIDCTHAKKSLQRTLCKGIFAFMTNETQVRTLDASALKALAHPLRVKIFDILAARGPQTASSLAALVGETSGSTSYHLRALAAHDLIREVEGRGTARERWWERPKGRIDVPGHDEMTSPANRAAAQIVTSEFFRVRHETLMSYLNRPQAEVPETWRDVGITITTHLDMTPEQAMSLREELEAIVESAIERYRGQEGPDVRRVSLRAELFDLPTPRTTSPAVDNEEAS

Nearest PDB structures (foldseek):
  1fc4-assembly1_B  TM=9.818E-01  e=1.151E-49  Escherichia coli
  7v5i-assembly1_B  TM=9.868E-01  e=1.894E-47  Vibrio proteolyticus NBRC 13287
  7bxp-assembly1_B  TM=9.883E-01  e=3.094E-47  Cupriavidus necator
  8guh-assembly1_A  TM=9.566E-01  e=8.519E-38  Sphingobacterium multivorum
  7pob-assembly1_A  TM=9.633E-01  e=1.266E-36  Thermus thermophilus